Protein AF-0000000072541684 (afdb_homodimer)

Organism: Lottia gigantea (NCBI:txid225164)

Foldseek 3Di:
DCPDDDDDDPCVVQVVLQVQVVCLVVVHQFQEWEDEPPDTGTDRLVLLLVQFVLSVVVSVPDDPDGRYYDYDPPADPVLVVQVRVCSSNVDHDDDPVCLLRNLVVCLNRVRVVSVVVSLVVVLVVDDLLCLLSQCVSCVVSVVPVSNVSSLVVCQVCVPVNLQDCSLLVDDLVSNLVSLVSCCVPRDPLVSSLVSLLSSCVVPVVVCLQSSVVSLVVVVVCNVVNCVSDPPVSVPPPPPPPPVD/DCPDDDDDDPCVVQVVLQVQVVCLVVVHQFQEWEDEPPDTGTDHLVLLLVQFVLSVVVVVPDDPDGRYYDYDPPADPVLVVQVRVCSSNVDHDDDPPCLLRNLVVCLNRVRVVSVVVSLVVVLVVDDLLCLLSQCVSCVVSVVPVSNVSSLVVCQVCVVVNLQDCSLLVDDLVSNLVSLVSCCVPRDPLVSSLVSLLSSCVVPVVVCLQSSQVSLVVVVVCNVVNCVSRPVVSPPPPPPPPDVD

Sequence (488 aa):
MDDSLHYMSVNHADSLIGAINKLRCNRQLCDVIIIVKNYRIPVHRLVLSACSPYFQNILETNWDFGVKELTLRNVNGEAVQMIIDFCYTSAISVNEENVWTILPVAFTFQLEELVNLCCDYITSLIRNETCLQTHTVAVQCQCSDLEQLSANFIQDNFESLIEDSYFYDTTASSVLRYLKLLQQDVLTDDQVILGLQAWVKHSYNDRKYHTAKIIHQFPELKEKLLEFLPKELVEAPFNGDDLKMDDSLHYMSVNHADSLIGAINKLRCNRQLCDVIIIVKNYRIPVHRLVLSACSPYFQNILETNWDFGVKELTLRNVNGEAVQMIIDFCYTSAISVNEENVWTILPVAFTFQLEELVNLCCDYITSLIRNETCLQTHTVAVQCQCSDLEQLSANFIQDNFESLIEDSYFYDTTASSVLRYLKLLQQDVLTDDQVILGLQAWVKHSYNDRKYHTAKIIHQFPELKEKLLEFLPKELVEAPFNGDDLK

Structure (mmCIF, N/CA/C/O backbone):
data_AF-0000000072541684-model_v1
#
loop_
_entity.id
_entity.type
_entity.pdbx_description
1 polymer 'BTB domain-containing protein'
#
loop_
_atom_site.group_PDB
_atom_site.id
_atom_site.type_symbol
_atom_site.label_atom_id
_atom_site.label_alt_id
_atom_site.label_comp_id
_atom_site.label_asym_id
_atom_site.label_entity_id
_atom_site.label_seq_id
_atom_site.pdbx_PDB_ins_code
_atom_site.Cartn_x
_atom_site.Cartn_y
_atom_site.Cartn_z
_atom_site.occupancy
_atom_site.B_iso_or_equiv
_atom_site.auth_seq_id
_atom_site.auth_comp_id
_atom_site.auth_asym_id
_atom_site.auth_atom_id
_atom_site.pdbx_PDB_model_num
ATOM 1 N N . MET A 1 1 ? 19.688 -14.703 -24.844 1 46.31 1 MET A N 1
ATOM 2 C CA . MET A 1 1 ? 18.984 -13.484 -24.453 1 46.31 1 MET A CA 1
ATOM 3 C C . MET A 1 1 ? 18 -13.758 -23.328 1 46.31 1 MET A C 1
ATOM 5 O O . MET A 1 1 ? 17.281 -14.758 -23.344 1 46.31 1 MET A O 1
ATOM 9 N N . ASP A 1 2 ? 18.234 -13.297 -22.141 1 58.12 2 ASP A N 1
ATOM 10 C CA . ASP A 1 2 ? 17.484 -13.539 -20.922 1 58.12 2 ASP A CA 1
ATOM 11 C C . ASP A 1 2 ? 16.016 -13.156 -21.109 1 58.12 2 ASP A C 1
ATOM 13 O O . ASP A 1 2 ? 15.688 -11.977 -21.203 1 58.12 2 ASP A O 1
ATOM 17 N N . ASP A 1 3 ? 15.148 -13.953 -21.844 1 78.56 3 ASP A N 1
ATOM 18 C CA . ASP A 1 3 ? 13.781 -13.75 -22.297 1 78.56 3 ASP A CA 1
ATOM 19 C C . ASP A 1 3 ? 12.805 -13.68 -21.125 1 78.56 3 ASP A C 1
ATOM 21 O O . ASP A 1 3 ? 11.656 -14.094 -21.25 1 78.56 3 ASP A O 1
ATOM 25 N N . SER A 1 4 ? 13.359 -13.055 -20.078 1 90.25 4 SER A N 1
ATOM 26 C CA . SER A 1 4 ? 12.5 -12.945 -18.906 1 90.25 4 SER A CA 1
ATOM 27 C C . SER A 1 4 ? 11.547 -11.766 -19.016 1 90.25 4 SER A C 1
ATOM 29 O O . SER A 1 4 ? 11.93 -10.695 -19.5 1 90.25 4 SER A O 1
ATOM 31 N N . LEU A 1 5 ? 10.297 -12.047 -18.75 1 95 5 LEU A N 1
ATOM 32 C CA . LEU A 1 5 ? 9.305 -10.984 -18.641 1 95 5 LEU A CA 1
ATOM 33 C C . LEU A 1 5 ? 9.383 -10.312 -17.266 1 95 5 LEU A C 1
ATOM 35 O O . LEU A 1 5 ? 9.148 -10.953 -16.25 1 95 5 LEU A O 1
ATOM 39 N N . HIS A 1 6 ? 9.773 -9.055 -17.266 1 96.25 6 HIS A N 1
ATOM 40 C CA . HIS A 1 6 ? 9.758 -8.266 -16.031 1 96.25 6 HIS A CA 1
ATOM 41 C C . HIS A 1 6 ? 8.43 -7.535 -15.867 1 96.25 6 HIS A C 1
ATOM 43 O O . HIS A 1 6 ? 8.195 -6.508 -16.5 1 96.25 6 HIS A O 1
ATOM 49 N N . TYR A 1 7 ? 7.664 -8.008 -15 1 97.06 7 TYR A N 1
ATOM 50 C CA . TYR A 1 7 ? 6.305 -7.508 -14.82 1 97.06 7 TYR A CA 1
ATOM 51 C C . TYR A 1 7 ? 6.219 -6.598 -13.602 1 97.06 7 TYR A C 1
ATOM 53 O O . TYR A 1 7 ? 6.703 -6.949 -12.523 1 97.06 7 TYR A O 1
ATOM 61 N N . MET A 1 8 ? 5.664 -5.434 -13.789 1 97.12 8 MET A N 1
ATOM 62 C CA . MET A 1 8 ? 5.348 -4.488 -12.719 1 97.12 8 MET A CA 1
ATOM 63 C C . MET A 1 8 ? 3.852 -4.195 -12.68 1 97.12 8 MET A C 1
ATOM 65 O O . MET A 1 8 ? 3.289 -3.678 -13.648 1 97.12 8 MET A O 1
ATOM 69 N N . SER A 1 9 ? 3.285 -4.512 -11.625 1 97.31 9 SER A N 1
ATOM 70 C CA . SER A 1 9 ? 1.85 -4.281 -11.508 1 97.31 9 SER A CA 1
ATOM 71 C C . SER A 1 9 ? 1.545 -2.807 -11.258 1 97.31 9 SER A C 1
ATOM 73 O O . SER A 1 9 ? 2.119 -2.193 -10.359 1 97.31 9 SER A O 1
ATOM 75 N N . VAL A 1 10 ? 0.647 -2.303 -12 1 94.38 10 VAL A N 1
ATOM 76 C CA . VAL A 1 10 ? 0.266 -0.902 -11.852 1 94.38 10 VAL A CA 1
ATOM 77 C C . VAL A 1 10 ? -0.87 -0.783 -10.836 1 94.38 10 VAL A C 1
ATOM 79 O O . VAL A 1 10 ? -1.167 0.312 -10.352 1 94.38 10 VAL A O 1
ATOM 82 N N . ASN A 1 11 ? -1.454 -1.908 -10.484 1 95.25 11 ASN A N 1
ATOM 83 C CA . ASN A 1 11 ? -2.645 -1.883 -9.641 1 95.25 11 ASN A CA 1
ATOM 84 C C . ASN A 1 11 ? -2.361 -2.443 -8.25 1 95.25 11 ASN A C 1
ATOM 86 O O . ASN A 1 11 ? -3.129 -2.215 -7.312 1 95.25 11 ASN A O 1
ATOM 90 N N . HIS A 1 12 ? -1.288 -3.115 -8.102 1 97.19 12 HIS A N 1
ATOM 91 C CA . HIS A 1 12 ? -1.059 -3.896 -6.895 1 97.19 12 HIS A CA 1
ATOM 92 C C . HIS A 1 12 ? -1.03 -3.004 -5.66 1 97.19 12 HIS A C 1
ATOM 94 O O . HIS A 1 12 ? -1.656 -3.32 -4.645 1 97.19 12 HIS A O 1
ATOM 100 N N . ALA A 1 13 ? -0.32 -1.898 -5.723 1 97.12 13 ALA A N 1
ATOM 101 C CA . ALA A 1 13 ? -0.181 -1.019 -4.562 1 97.12 13 ALA A CA 1
ATOM 102 C C . ALA A 1 13 ? -1.54 -0.5 -4.102 1 97.12 13 ALA A C 1
ATOM 104 O O . ALA A 1 13 ? -1.85 -0.53 -2.908 1 97.12 13 ALA A O 1
ATOM 105 N N . ASP A 1 14 ? -2.318 -0.071 -5.039 1 97.44 14 ASP A N 1
ATOM 106 C CA . ASP A 1 14 ? -3.648 0.433 -4.719 1 97.44 14 ASP A CA 1
ATOM 107 C C . ASP A 1 14 ? -4.535 -0.676 -4.16 1 97.44 14 ASP A C 1
ATOM 109 O O . ASP A 1 14 ? -5.297 -0.453 -3.215 1 97.44 14 ASP A O 1
ATOM 113 N N . SER A 1 15 ? -4.434 -1.861 -4.773 1 97.69 15 SER A N 1
ATOM 114 C CA . SER A 1 15 ? -5.211 -2.994 -4.281 1 97.69 15 SER A CA 1
ATOM 115 C C . SER A 1 15 ? -4.809 -3.367 -2.859 1 97.69 15 SER A C 1
ATOM 117 O O . SER A 1 15 ? -5.664 -3.697 -2.033 1 97.69 15 SER A O 1
ATOM 119 N N . LEU A 1 16 ? -3.539 -3.289 -2.623 1 98.12 16 LEU A N 1
ATOM 120 C CA . LEU A 1 16 ? -3.031 -3.643 -1.302 1 98.12 16 LEU A CA 1
ATOM 121 C C . LEU A 1 16 ? -3.555 -2.678 -0.243 1 98.12 16 LEU A C 1
ATOM 123 O O . LEU A 1 16 ? -4.055 -3.107 0.8 1 98.12 16 LEU A O 1
ATOM 127 N N . ILE A 1 17 ? -3.443 -1.41 -0.464 1 98.06 17 ILE A N 1
ATOM 128 C CA . ILE A 1 17 ? -3.9 -0.426 0.511 1 98.06 17 ILE A CA 1
ATOM 129 C C . ILE A 1 17 ? -5.406 -0.576 0.726 1 98.06 17 ILE A C 1
ATOM 131 O O . ILE A 1 17 ? -5.898 -0.407 1.844 1 98.06 17 ILE A O 1
ATOM 135 N N . GLY A 1 18 ? -6.102 -0.809 -0.383 1 98.38 18 GLY A N 1
ATOM 136 C CA . GLY A 1 18 ? -7.527 -1.066 -0.258 1 98.38 18 GLY A CA 1
ATOM 137 C C . GLY A 1 18 ? -7.844 -2.244 0.644 1 98.38 18 GLY A C 1
ATOM 138 O O . GLY A 1 18 ? -8.742 -2.166 1.485 1 98.38 18 GLY A O 1
ATOM 139 N N . ALA A 1 19 ? -7.141 -3.287 0.463 1 98.38 19 ALA A N 1
ATOM 140 C CA . ALA A 1 19 ? -7.336 -4.48 1.281 1 98.38 19 ALA A CA 1
ATOM 141 C C . ALA A 1 19 ? -6.969 -4.211 2.738 1 98.38 19 ALA A C 1
ATOM 143 O O . ALA A 1 19 ? -7.652 -4.672 3.652 1 98.38 19 ALA A O 1
ATOM 144 N N . ILE A 1 20 ? -5.906 -3.502 2.949 1 98.56 20 ILE A N 1
ATOM 145 C CA . ILE A 1 20 ? -5.484 -3.15 4.301 1 98.56 20 ILE A CA 1
ATOM 146 C C . ILE A 1 20 ? -6.562 -2.307 4.973 1 98.56 20 ILE A C 1
ATOM 148 O O . ILE A 1 20 ? -6.883 -2.518 6.145 1 98.56 20 ILE A O 1
ATOM 152 N N . ASN A 1 21 ? -7.082 -1.369 4.238 1 98.69 21 ASN A N 1
ATOM 153 C CA . ASN A 1 21 ? -8.148 -0.536 4.793 1 98.69 21 ASN A CA 1
ATOM 154 C C . ASN A 1 21 ? -9.375 -1.363 5.152 1 98.69 21 ASN A C 1
ATOM 156 O O . ASN A 1 21 ? -10.047 -1.08 6.145 1 98.69 21 ASN A O 1
ATOM 160 N N . LYS A 1 22 ? -9.688 -2.338 4.316 1 98.38 22 LYS A N 1
ATOM 161 C CA . LYS A 1 22 ? -10.797 -3.232 4.633 1 98.38 22 LYS A CA 1
ATOM 162 C C . LYS A 1 22 ? -10.555 -3.969 5.949 1 98.38 22 LYS A C 1
ATOM 164 O O . LYS A 1 22 ? -11.461 -4.094 6.773 1 98.38 22 LYS A O 1
ATOM 169 N N . LEU A 1 23 ? -9.367 -4.422 6.098 1 97.19 23 LEU A N 1
ATOM 170 C CA . LEU A 1 23 ? -9.016 -5.082 7.352 1 97.19 23 LEU A CA 1
ATOM 171 C C . LEU A 1 23 ? -9.172 -4.125 8.531 1 97.19 23 LEU A C 1
ATOM 173 O O . LEU A 1 23 ? -9.688 -4.512 9.586 1 97.19 23 LEU A O 1
ATOM 177 N N . ARG A 1 24 ? -8.766 -2.889 8.344 1 97.62 24 ARG A N 1
ATOM 178 C CA . ARG A 1 24 ? -8.898 -1.896 9.406 1 97.62 24 ARG A CA 1
ATOM 179 C C . ARG A 1 24 ? -10.367 -1.67 9.758 1 97.62 24 ARG A C 1
ATOM 181 O O . ARG A 1 24 ? -10.734 -1.651 10.938 1 97.62 24 ARG A O 1
ATOM 188 N N . CYS A 1 25 ? -11.156 -1.491 8.742 1 97.62 25 CYS A N 1
ATOM 189 C CA . CYS A 1 25 ? -12.578 -1.242 8.945 1 97.62 25 CYS A CA 1
ATOM 190 C C . CYS A 1 25 ? -13.234 -2.393 9.703 1 97.62 25 CYS A C 1
ATOM 192 O O . CYS A 1 25 ? -14.172 -2.182 10.469 1 97.62 25 CYS A O 1
ATOM 194 N N . ASN A 1 26 ? -12.703 -3.578 9.531 1 95.56 26 ASN A N 1
ATOM 195 C CA . ASN A 1 26 ? -13.219 -4.758 10.219 1 95.56 26 ASN A CA 1
ATOM 196 C C . ASN A 1 26 ? -12.492 -5.004 11.539 1 95.56 26 ASN A C 1
ATOM 198 O O . ASN A 1 26 ? -12.695 -6.035 12.18 1 95.56 26 ASN A O 1
ATOM 202 N N . ARG A 1 27 ? -11.617 -4.078 11.898 1 94.25 27 ARG A N 1
ATOM 203 C CA . ARG A 1 27 ? -10.836 -4.133 13.133 1 94.25 27 ARG A CA 1
ATOM 204 C C . ARG A 1 27 ? -9.992 -5.402 13.195 1 94.25 27 ARG A C 1
ATOM 206 O O . ARG A 1 27 ? -9.805 -5.98 14.266 1 94.25 27 ARG A O 1
ATOM 213 N N . GLN A 1 28 ? -9.586 -5.844 12.047 1 92.94 28 GLN A N 1
ATOM 214 C CA . GLN A 1 28 ? -8.742 -7.031 11.977 1 92.94 28 GLN A CA 1
ATOM 215 C C . GLN A 1 28 ? -7.258 -6.656 11.984 1 92.94 28 GLN A C 1
ATOM 217 O O . GLN A 1 28 ? -6.844 -5.727 11.289 1 92.94 28 GLN A O 1
ATOM 222 N N . LEU A 1 29 ? -6.52 -7.227 12.867 1 90.75 29 LEU A N 1
ATOM 223 C CA . LEU A 1 29 ? -5.066 -7.148 13 1 90.75 29 LEU A CA 1
ATOM 224 C C . LEU A 1 29 ? -4.641 -5.762 13.469 1 90.75 29 LEU A C 1
ATOM 226 O O . LEU A 1 29 ? -3.463 -5.406 13.375 1 90.75 29 LEU A O 1
ATOM 230 N N . CYS A 1 30 ? -5.559 -4.934 13.836 1 93.81 30 CYS A N 1
ATOM 231 C CA . CYS A 1 30 ? -5.172 -3.664 14.438 1 93.81 30 CYS A CA 1
ATOM 232 C C . CYS A 1 30 ? -4.445 -3.891 15.758 1 93.81 30 CYS A C 1
ATOM 234 O O . CYS A 1 30 ? -4.961 -4.566 16.656 1 93.81 30 CYS A O 1
ATOM 236 N N . ASP A 1 31 ? -3.316 -3.281 15.867 1 90.5 31 ASP A N 1
ATOM 237 C CA . ASP A 1 31 ? -2.51 -3.584 17.047 1 90.5 31 ASP A CA 1
ATOM 238 C C . ASP A 1 31 ? -2.184 -2.314 17.828 1 90.5 31 ASP A C 1
ATOM 240 O O . ASP A 1 31 ? -1.519 -2.371 18.875 1 90.5 31 ASP A O 1
ATOM 244 N N . VAL A 1 32 ? -2.693 -1.193 17.453 1 93.44 32 VAL A N 1
ATOM 245 C CA . VAL A 1 32 ? -2.529 0.072 18.156 1 93.44 32 VAL A CA 1
ATOM 246 C C . VAL A 1 32 ? -3.846 0.846 18.156 1 93.44 32 VAL A C 1
ATOM 248 O O . VAL A 1 32 ? -4.59 0.802 17.172 1 93.44 32 VAL A O 1
ATOM 251 N N . ILE A 1 33 ? -4.133 1.484 19.172 1 95.88 33 ILE A N 1
ATOM 252 C CA . ILE A 1 33 ? -5.238 2.432 19.234 1 95.88 33 ILE A CA 1
ATOM 253 C C . ILE A 1 33 ? -4.707 3.832 19.531 1 95.88 33 ILE A C 1
ATOM 255 O O . ILE A 1 33 ? -4.062 4.051 20.562 1 95.88 33 ILE A O 1
ATOM 259 N N . ILE A 1 34 ? -4.957 4.738 18.641 1 96.5 34 ILE A N 1
ATOM 260 C CA . ILE A 1 34 ? -4.578 6.137 18.844 1 96.5 34 ILE A CA 1
ATOM 261 C C . ILE A 1 34 ? -5.668 6.859 19.641 1 96.5 34 ILE A C 1
ATOM 263 O O . ILE A 1 34 ? -6.832 6.863 19.234 1 96.5 34 ILE A O 1
ATOM 267 N N . ILE A 1 35 ? -5.285 7.383 20.719 1 97.06 35 ILE A N 1
ATOM 268 C CA . ILE A 1 35 ? -6.215 8.133 21.562 1 97.06 35 ILE A CA 1
ATOM 269 C C . ILE A 1 35 ? -5.91 9.625 21.453 1 97.06 35 ILE A C 1
ATOM 271 O O . ILE A 1 35 ? -4.789 10.055 21.734 1 97.06 35 ILE A O 1
ATOM 275 N N . VAL A 1 36 ? -6.852 10.367 21.031 1 96.75 36 VAL A N 1
ATOM 276 C CA . VAL A 1 36 ? -6.719 11.812 20.953 1 96.75 36 VAL A CA 1
ATOM 277 C C . VAL A 1 36 ? -8.047 12.477 21.312 1 96.75 36 VAL A C 1
ATOM 279 O O . VAL A 1 36 ? -9.031 12.352 20.578 1 96.75 36 VAL A O 1
ATOM 282 N N . LYS A 1 37 ? -8.039 13.164 22.438 1 92.94 37 LYS A N 1
ATOM 283 C CA . LYS A 1 37 ? -9.258 13.758 22.969 1 92.94 37 LYS A CA 1
ATOM 284 C C . LYS A 1 37 ? -10.391 12.734 23.031 1 92.94 37 LYS A C 1
ATOM 286 O O . LYS A 1 37 ? -10.25 11.688 23.672 1 92.94 37 LYS A O 1
ATOM 291 N N . ASN A 1 38 ? -11.469 12.938 22.125 1 91.06 38 ASN A N 1
ATOM 292 C CA . ASN A 1 38 ? -12.625 12.047 22.172 1 91.06 38 ASN A CA 1
ATOM 293 C C . ASN A 1 38 ? -12.586 11 21.078 1 91.06 38 ASN A C 1
ATOM 295 O O . ASN A 1 38 ? -13.57 10.297 20.844 1 91.06 38 ASN A O 1
ATOM 299 N N . TYR A 1 39 ? -11.375 10.875 20.531 1 95.25 39 TYR A N 1
ATOM 300 C CA . TYR A 1 39 ? -11.258 9.922 19.438 1 95.25 39 TYR A CA 1
ATOM 301 C C . TYR A 1 39 ? -10.445 8.703 19.859 1 95.25 39 TYR A C 1
ATOM 303 O O . TYR A 1 39 ? -9.453 8.828 20.578 1 95.25 39 TYR A O 1
ATOM 311 N N . ARG A 1 40 ? -10.945 7.547 19.547 1 96.5 40 ARG A N 1
ATOM 312 C CA . ARG A 1 40 ? -10.242 6.27 19.641 1 96.5 40 ARG A CA 1
ATOM 313 C C . ARG A 1 40 ? -10.148 5.598 18.266 1 96.5 40 ARG A C 1
ATOM 315 O O . ARG A 1 40 ? -11.148 5.105 17.75 1 96.5 40 ARG A O 1
ATOM 322 N N . ILE A 1 41 ? -8.938 5.539 17.719 1 97.62 41 ILE A N 1
ATOM 323 C CA . ILE A 1 41 ? -8.781 5.148 16.328 1 97.62 41 ILE A CA 1
ATOM 324 C C . ILE A 1 41 ? -7.918 3.893 16.234 1 97.62 41 ILE A C 1
ATOM 326 O O . ILE A 1 41 ? -6.699 3.957 16.422 1 97.62 41 ILE A O 1
ATOM 330 N N . PRO A 1 42 ? -8.516 2.799 15.945 1 97 42 PRO A N 1
ATOM 331 C CA . PRO A 1 42 ? -7.707 1.593 15.727 1 97 42 PRO A CA 1
ATOM 332 C C . PRO A 1 42 ? -6.887 1.655 14.438 1 97 42 PRO A C 1
ATOM 334 O O . PRO A 1 42 ? -7.398 2.062 13.398 1 97 42 PRO A O 1
ATOM 337 N N . VAL A 1 43 ? -5.617 1.292 14.547 1 97.06 43 VAL A N 1
ATOM 338 C CA . VAL A 1 43 ? -4.742 1.362 13.383 1 97.06 43 VAL A CA 1
ATOM 339 C C . VAL A 1 43 ? -3.777 0.179 13.391 1 97.06 43 VAL A C 1
ATOM 341 O O . VAL A 1 43 ? -3.68 -0.545 14.383 1 97.06 43 VAL A O 1
ATOM 344 N N . HIS A 1 44 ? -3.225 -0.098 12.305 1 96.12 44 HIS A N 1
ATOM 345 C CA . HIS A 1 44 ? -2.098 -1.019 12.219 1 96.12 44 HIS A CA 1
ATOM 346 C C . HIS A 1 44 ? -0.775 -0.295 12.453 1 96.12 44 HIS A C 1
ATOM 348 O O . HIS A 1 44 ? -0.468 0.684 11.773 1 96.12 44 HIS A O 1
ATOM 354 N N . ARG A 1 45 ? -0.04 -0.779 13.367 1 95.38 45 ARG A N 1
ATOM 355 C CA . ARG A 1 45 ? 1.272 -0.225 13.688 1 95.38 45 ARG A CA 1
ATOM 356 C C . ARG A 1 45 ? 2.137 -0.106 12.438 1 95.38 45 ARG A C 1
ATOM 358 O O . ARG A 1 45 ? 2.799 0.912 12.227 1 95.38 45 ARG A O 1
ATOM 365 N N . LEU A 1 46 ? 2.123 -1.093 11.602 1 96.12 46 LEU A N 1
ATOM 366 C CA . LEU A 1 46 ? 2.922 -1.157 10.383 1 96.12 46 LEU A CA 1
ATOM 367 C C . LEU A 1 46 ? 2.588 0.004 9.453 1 96.12 46 LEU A C 1
ATOM 369 O O . LEU A 1 46 ? 3.488 0.659 8.922 1 96.12 46 LEU A O 1
ATOM 373 N N . VAL A 1 47 ? 1.318 0.334 9.25 1 98.19 47 VAL A N 1
ATOM 374 C CA . VAL A 1 47 ? 0.869 1.351 8.305 1 98.19 47 VAL A CA 1
ATOM 375 C C . VAL A 1 47 ? 1.311 2.732 8.781 1 98.19 47 VAL A C 1
ATOM 377 O O . VAL A 1 47 ? 1.883 3.508 8.008 1 98.19 47 VAL A O 1
ATOM 380 N N . LEU A 1 48 ? 1.121 3.027 10.039 1 97.31 48 LEU A N 1
ATOM 381 C CA . LEU A 1 48 ? 1.506 4.336 10.547 1 97.31 48 LEU A CA 1
ATOM 382 C C . LEU A 1 48 ? 3.021 4.504 10.523 1 97.31 48 LEU A C 1
ATOM 384 O O . LEU A 1 48 ? 3.525 5.578 10.18 1 97.31 48 LEU A O 1
ATOM 388 N N . SER A 1 49 ? 3.719 3.414 10.922 1 96.75 49 SER A N 1
ATOM 389 C CA . SER A 1 49 ? 5.176 3.461 10.914 1 96.75 49 SER A CA 1
ATOM 390 C C . SER A 1 49 ? 5.715 3.658 9.5 1 96.75 49 SER A C 1
ATOM 392 O O . SER A 1 49 ? 6.75 4.301 9.312 1 96.75 49 SER A O 1
ATOM 394 N N . ALA A 1 50 ? 5.039 3.117 8.562 1 98.06 50 ALA A N 1
ATOM 395 C CA . ALA A 1 50 ? 5.469 3.227 7.172 1 98.06 50 ALA A CA 1
ATOM 396 C C . ALA A 1 50 ? 5.156 4.609 6.605 1 98.06 50 ALA A C 1
ATOM 398 O O . ALA A 1 50 ? 5.93 5.152 5.812 1 98.06 50 ALA A O 1
ATOM 399 N N . CYS A 1 51 ? 4.074 5.195 6.98 1 97.81 51 CYS A N 1
ATOM 400 C CA . CYS A 1 51 ? 3.586 6.434 6.395 1 97.81 51 CYS A CA 1
ATOM 401 C C . CYS A 1 51 ? 4.254 7.645 7.039 1 97.81 51 CYS A C 1
ATOM 403 O O . CYS A 1 51 ? 4.402 8.688 6.402 1 97.81 51 CYS A O 1
ATOM 405 N N . SER A 1 52 ? 4.621 7.508 8.281 1 97.75 52 SER A N 1
ATOM 406 C CA . SER A 1 52 ? 5 8.672 9.078 1 97.75 52 SER A CA 1
ATOM 407 C C . SER A 1 52 ? 6.266 8.398 9.883 1 97.75 52 SER A C 1
ATOM 409 O O . SER A 1 52 ? 6.262 7.566 10.789 1 97.75 52 SER A O 1
ATOM 411 N N . PRO A 1 53 ? 7.328 9.125 9.648 1 96.5 53 PRO A N 1
ATOM 412 C CA . PRO A 1 53 ? 8.531 8.992 10.469 1 96.5 53 PRO A CA 1
ATOM 413 C C . PRO A 1 53 ? 8.258 9.258 11.953 1 96.5 53 PRO A C 1
ATOM 415 O O . PRO A 1 53 ? 8.883 8.633 12.812 1 96.5 53 PRO A O 1
ATOM 418 N N . TYR A 1 54 ? 7.379 10.172 12.227 1 95.75 54 TYR A N 1
ATOM 419 C CA . TYR A 1 54 ? 6.969 10.445 13.602 1 95.75 54 TYR A CA 1
ATOM 420 C C . TYR A 1 54 ? 6.48 9.172 14.281 1 95.75 54 TYR A C 1
ATOM 422 O O . TYR A 1 54 ? 6.953 8.82 15.367 1 95.75 54 TYR A O 1
ATOM 430 N N . PHE A 1 55 ? 5.586 8.492 13.656 1 95.69 55 PHE A N 1
ATOM 431 C CA . PHE A 1 55 ? 5.027 7.273 14.234 1 95.69 55 PHE A CA 1
ATOM 432 C C . PHE A 1 55 ? 6.047 6.145 14.203 1 95.69 55 PHE A C 1
ATOM 434 O O . PHE A 1 55 ? 6.066 5.297 15.102 1 95.69 55 PHE A O 1
ATOM 441 N N . GLN A 1 56 ? 6.828 6.078 13.125 1 94.69 56 GLN A N 1
ATOM 442 C CA . GLN A 1 56 ? 7.875 5.062 13.094 1 94.69 56 GLN A CA 1
ATOM 443 C C . GLN A 1 56 ? 8.75 5.133 14.336 1 94.69 56 GLN A C 1
ATOM 445 O O . GLN A 1 56 ? 9.102 4.105 14.914 1 94.69 56 GLN A O 1
ATOM 450 N N . ASN A 1 57 ? 9.094 6.301 14.758 1 92.25 57 ASN A N 1
ATOM 451 C CA . ASN A 1 57 ? 9.945 6.516 15.922 1 92.25 57 ASN A CA 1
ATOM 452 C C . ASN A 1 57 ? 9.219 6.172 17.219 1 92.25 57 ASN A C 1
ATOM 454 O O . ASN A 1 57 ? 9.773 5.48 18.078 1 92.25 57 ASN A O 1
ATOM 458 N N . ILE A 1 58 ? 8.016 6.559 17.297 1 89.81 58 ILE A N 1
ATOM 459 C CA . ILE A 1 58 ? 7.281 6.414 18.547 1 89.81 58 ILE A CA 1
ATOM 460 C C . ILE A 1 58 ? 6.848 4.961 18.734 1 89.81 58 ILE A C 1
ATOM 462 O O . ILE A 1 58 ? 6.793 4.461 19.859 1 89.81 58 ILE A O 1
ATOM 466 N N . LEU A 1 59 ? 6.605 4.258 17.641 1 87.69 59 LEU A N 1
ATOM 467 C CA . LEU A 1 59 ? 6.074 2.902 17.719 1 87.69 59 LEU A CA 1
ATOM 468 C C . LEU A 1 59 ? 7.195 1.874 17.609 1 87.69 59 LEU A C 1
ATOM 470 O O . LEU A 1 59 ? 6.938 0.669 17.562 1 87.69 59 LEU A O 1
ATOM 474 N N . GLU A 1 60 ? 8.406 2.369 17.359 1 78.69 60 GLU A N 1
ATOM 475 C CA . GLU A 1 60 ? 9.547 1.46 17.25 1 78.69 60 GLU A CA 1
ATOM 476 C C . GLU A 1 60 ? 9.75 0.678 18.547 1 78.69 60 GLU A C 1
ATOM 478 O O . GLU A 1 60 ? 10.188 -0.474 18.516 1 78.69 60 GLU A O 1
ATOM 483 N N . THR A 1 61 ? 9.641 1.333 19.703 1 64.38 61 THR A N 1
ATOM 484 C CA . THR A 1 61 ? 9.969 0.685 20.969 1 64.38 61 THR A CA 1
ATOM 485 C C . THR A 1 61 ? 9.055 -0.514 21.219 1 64.38 61 THR A C 1
ATOM 487 O O . THR A 1 61 ? 7.887 -0.502 20.828 1 64.38 61 THR A O 1
ATOM 490 N N . ASN A 1 62 ? 9.828 -1.703 21.203 1 57.03 62 ASN A N 1
ATOM 491 C CA . ASN A 1 62 ? 9.352 -3.072 21.359 1 57.03 62 ASN A CA 1
ATOM 492 C C . ASN A 1 62 ? 8.219 -3.158 22.391 1 57.03 62 ASN A C 1
ATOM 494 O O . ASN A 1 62 ? 8.328 -2.629 23.484 1 57.03 62 ASN A O 1
ATOM 498 N N . TRP A 1 63 ? 7.035 -3.109 21.781 1 57.06 63 TRP A N 1
ATOM 499 C CA . TRP A 1 63 ? 5.949 -3.229 22.75 1 57.06 63 TRP A CA 1
ATOM 500 C C . TRP A 1 63 ? 5.625 -4.691 23.031 1 57.06 63 TRP A C 1
ATOM 502 O O . TRP A 1 63 ? 5.621 -5.52 22.109 1 57.06 63 TRP A O 1
ATOM 512 N N . ASP A 1 64 ? 6.082 -5.141 24.078 1 57.34 64 ASP A N 1
ATOM 513 C CA . ASP A 1 64 ? 5.926 -6.516 24.547 1 57.34 64 ASP A CA 1
ATOM 514 C C . ASP A 1 64 ? 4.609 -7.117 24.047 1 57.34 64 ASP A C 1
ATOM 516 O O . ASP A 1 64 ? 4.594 -8.219 23.5 1 57.34 64 ASP A O 1
ATOM 520 N N . PHE A 1 65 ? 3.451 -7.016 24.688 1 58.22 65 PHE A N 1
ATOM 521 C CA . PHE A 1 65 ? 2.225 -7.785 24.516 1 58.22 65 PHE A CA 1
ATOM 522 C C . PHE A 1 65 ? 1.02 -6.863 24.391 1 58.22 65 PHE A C 1
ATOM 524 O O . PHE A 1 65 ? 0.945 -5.836 25.062 1 58.22 65 PHE A O 1
ATOM 531 N N . GLY A 1 66 ? 0.198 -7.137 23.375 1 62.47 66 GLY A N 1
ATOM 532 C CA . GLY A 1 66 ? -1.178 -6.668 23.328 1 62.47 66 GLY A CA 1
ATOM 533 C C . GLY A 1 66 ? -1.341 -5.367 22.578 1 62.47 66 GLY A C 1
ATOM 534 O O . GLY A 1 66 ? -0.38 -4.855 22 1 62.47 66 GLY A O 1
ATOM 535 N N . VAL A 1 67 ? -2.535 -5.027 22.312 1 66.81 67 VAL A N 1
ATOM 536 C CA . VAL A 1 67 ? -2.92 -3.766 21.703 1 66.81 67 VAL A CA 1
ATOM 537 C C . VAL A 1 67 ? -2.416 -2.6 22.547 1 66.81 67 VAL A C 1
ATOM 539 O O . VAL A 1 67 ? -2.617 -2.572 23.766 1 66.81 67 VAL A O 1
ATOM 542 N N . LYS A 1 68 ? -1.751 -1.741 21.859 1 81.69 68 LYS A N 1
ATOM 543 C CA . LYS A 1 68 ? -1.172 -0.587 22.531 1 81.69 68 LYS A CA 1
ATOM 544 C C . LYS A 1 68 ? -2.012 0.666 22.312 1 81.69 68 LYS A C 1
ATOM 546 O O . LYS A 1 68 ? -2.518 0.885 21.203 1 81.69 68 LYS A O 1
ATOM 551 N N . GLU A 1 69 ? -2.178 1.308 23.422 1 90.56 69 GLU A N 1
ATOM 552 C CA . GLU A 1 69 ? -2.82 2.613 23.312 1 90.56 69 GLU A CA 1
ATOM 553 C C . GLU A 1 69 ? -1.786 3.736 23.281 1 90.56 69 GLU A C 1
ATOM 555 O O . GLU A 1 69 ? -0.907 3.797 24.141 1 90.56 69 GLU A O 1
ATOM 560 N N . LEU A 1 70 ? -1.789 4.484 22.281 1 92.69 70 LEU A N 1
ATOM 561 C CA . LEU A 1 70 ? -0.917 5.645 22.141 1 92.69 70 LEU A CA 1
ATOM 562 C C . LEU A 1 70 ? -1.712 6.941 22.25 1 92.69 70 LEU A C 1
ATOM 564 O O . LEU A 1 70 ? -2.562 7.23 21.406 1 92.69 70 LEU A O 1
ATOM 568 N N . THR A 1 71 ? -1.435 7.719 23.266 1 95.06 71 THR A N 1
ATOM 569 C CA . THR A 1 71 ? -2.15 8.969 23.484 1 95.06 71 THR A CA 1
ATOM 570 C C . THR A 1 71 ? -1.393 10.148 22.875 1 95.06 71 THR A C 1
ATOM 572 O O . THR A 1 71 ? -0.21 10.344 23.172 1 95.06 71 THR A O 1
ATOM 575 N N . LEU A 1 72 ? -2.074 10.812 22.031 1 95.19 72 LEU A N 1
ATOM 576 C CA . LEU A 1 72 ? -1.534 12.055 21.469 1 95.19 72 LEU A CA 1
ATOM 577 C C . LEU A 1 72 ? -2.098 13.266 22.203 1 95.19 72 LEU A C 1
ATOM 579 O O . LEU A 1 72 ? -3.301 13.336 22.453 1 95.19 72 LEU A O 1
ATOM 583 N N . ARG A 1 73 ? -1.165 14.156 22.453 1 94.38 73 ARG A N 1
ATOM 584 C CA . ARG A 1 73 ? -1.557 15.375 23.156 1 94.38 73 ARG A CA 1
ATOM 585 C C . ARG A 1 73 ? -1.278 16.609 22.297 1 94.38 73 ARG A C 1
ATOM 587 O O . ARG A 1 73 ? -0.393 16.594 21.438 1 94.38 73 ARG A O 1
ATOM 594 N N . ASN A 1 74 ? -2.092 17.656 22.406 1 93.06 74 ASN A N 1
ATOM 595 C CA . ASN A 1 74 ? -1.867 18.969 21.812 1 93.06 74 ASN A CA 1
ATOM 596 C C . ASN A 1 74 ? -2.039 18.938 20.297 1 93.06 74 ASN A C 1
ATOM 598 O O . ASN A 1 74 ? -1.289 19.578 19.562 1 93.06 74 ASN A O 1
ATOM 602 N N . VAL A 1 75 ? -2.832 17.969 19.859 1 95.5 75 VAL A N 1
ATOM 603 C CA . VAL A 1 75 ? -3.166 17.906 18.438 1 95.5 75 VAL A CA 1
ATOM 604 C C . VAL A 1 75 ? -4.68 17.828 18.266 1 95.5 75 VAL A C 1
ATOM 606 O O . VAL A 1 75 ? -5.391 17.359 19.156 1 95.5 75 VAL A O 1
ATOM 609 N N . ASN A 1 76 ? -5.141 18.375 17.172 1 96.56 76 ASN A N 1
ATOM 610 C CA . ASN A 1 76 ? -6.562 18.359 16.859 1 96.56 76 ASN A CA 1
ATOM 611 C C . ASN A 1 76 ? -7.039 16.953 16.5 1 96.56 76 ASN A C 1
ATOM 613 O O . ASN A 1 76 ? -6.492 16.312 15.602 1 96.56 76 ASN A O 1
ATOM 617 N N . GLY A 1 77 ? -8.078 16.484 17.156 1 97.19 77 GLY A N 1
ATOM 618 C CA . GLY A 1 77 ? -8.555 15.117 16.984 1 97.19 77 GLY A CA 1
ATOM 619 C C . GLY A 1 77 ? -9.125 14.844 15.609 1 97.19 77 GLY A C 1
ATOM 620 O O . GLY A 1 77 ? -8.844 13.805 15.008 1 97.19 77 GLY A O 1
ATOM 621 N N . GLU A 1 78 ? -9.93 15.781 15.18 1 97.5 78 GLU A N 1
ATOM 622 C CA . GLU A 1 78 ? -10.547 15.617 13.867 1 97.5 78 GLU A CA 1
ATOM 623 C C . GLU A 1 78 ? -9.492 15.555 12.766 1 97.5 78 GLU A C 1
ATOM 625 O O . GLU A 1 78 ? -9.586 14.734 11.844 1 97.5 78 GLU A O 1
ATOM 630 N N . ALA A 1 79 ? -8.508 16.422 12.82 1 98.31 79 ALA A N 1
ATOM 631 C CA . ALA A 1 79 ? -7.422 16.422 11.844 1 98.31 79 ALA A CA 1
ATOM 632 C C . ALA A 1 79 ? -6.637 15.117 11.883 1 98.31 79 ALA A C 1
ATOM 634 O O . ALA A 1 79 ? -6.246 14.586 10.836 1 98.31 79 ALA A O 1
ATOM 635 N N . VAL A 1 80 ? -6.453 14.586 13.086 1 98.56 80 VAL A N 1
ATOM 636 C CA . VAL A 1 80 ? -5.754 13.312 13.234 1 98.56 80 VAL A CA 1
ATOM 637 C C . VAL A 1 80 ? -6.539 12.211 12.531 1 98.56 80 VAL A C 1
ATOM 639 O O . VAL A 1 80 ? -5.965 11.422 11.773 1 98.56 80 VAL A O 1
ATOM 642 N N . GLN A 1 81 ? -7.793 12.211 12.758 1 98.12 81 GLN A N 1
ATOM 643 C CA . GLN A 1 81 ? -8.656 11.227 12.117 1 98.12 81 GLN A CA 1
ATOM 644 C C . GLN A 1 81 ? -8.562 11.328 10.594 1 98.12 81 GLN A C 1
ATOM 646 O O . GLN A 1 81 ? -8.422 10.312 9.906 1 98.12 81 GLN A O 1
ATOM 651 N N . MET A 1 82 ? -8.602 12.539 10.07 1 98.44 82 MET A N 1
ATOM 652 C CA . MET A 1 82 ? -8.547 12.75 8.633 1 98.44 82 MET A CA 1
ATOM 653 C C . MET A 1 82 ? -7.215 12.289 8.055 1 98.44 82 MET A C 1
ATOM 655 O O . MET A 1 82 ? -7.172 11.688 6.98 1 98.44 82 MET A O 1
ATOM 659 N N . ILE A 1 83 ? -6.195 12.547 8.773 1 98.81 83 ILE A N 1
ATOM 660 C CA . ILE A 1 83 ? -4.859 12.195 8.297 1 98.81 83 ILE A CA 1
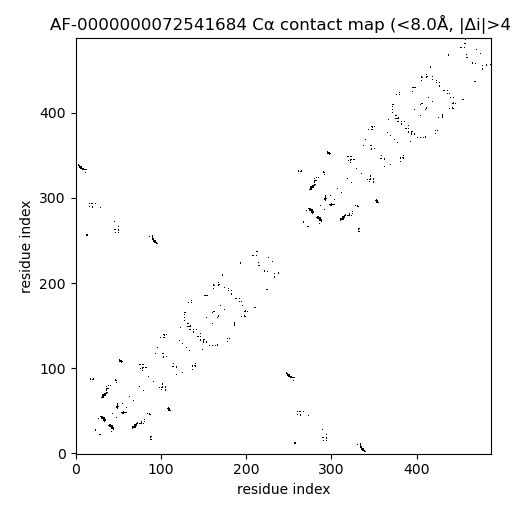ATOM 661 C C . ILE A 1 83 ? -4.672 10.68 8.352 1 98.81 83 ILE A C 1
ATOM 663 O O . ILE A 1 83 ? -4.102 10.086 7.438 1 98.81 83 ILE A O 1
ATOM 667 N N . ILE A 1 84 ? -5.141 10.047 9.391 1 98.62 84 ILE A N 1
ATOM 668 C CA . ILE A 1 84 ? -5.074 8.586 9.477 1 98.62 84 ILE A CA 1
ATOM 669 C C . ILE A 1 84 ? -5.879 7.965 8.344 1 98.62 84 ILE A C 1
ATOM 671 O O . ILE A 1 84 ? -5.43 7 7.715 1 98.62 84 ILE A O 1
ATOM 675 N N . ASP A 1 85 ? -7.047 8.547 8.078 1 98.62 85 ASP A N 1
ATOM 676 C CA . ASP A 1 85 ? -7.832 8.07 6.949 1 98.62 85 ASP A CA 1
ATOM 677 C C . ASP A 1 85 ? -7.051 8.203 5.645 1 98.62 85 ASP A C 1
ATOM 679 O O . ASP A 1 85 ? -7.105 7.312 4.789 1 98.62 85 ASP A O 1
ATOM 683 N N . PHE A 1 86 ? -6.363 9.234 5.523 1 98.75 86 PHE A N 1
ATOM 684 C CA . PHE A 1 86 ? -5.527 9.43 4.344 1 98.75 86 PHE A CA 1
ATOM 685 C C . PHE A 1 86 ? -4.496 8.312 4.223 1 98.75 86 PHE A C 1
ATOM 687 O O . PHE A 1 86 ? -4.266 7.793 3.129 1 98.75 86 PHE A O 1
ATOM 694 N N . CYS A 1 87 ? -3.895 7.938 5.289 1 98.69 87 CYS A N 1
ATOM 695 C CA . CYS A 1 87 ? -2.879 6.887 5.285 1 98.69 87 CYS A CA 1
ATOM 696 C C . CYS A 1 87 ? -3.443 5.586 4.734 1 98.69 87 CYS A C 1
ATOM 698 O O . CYS A 1 87 ? -2.721 4.801 4.113 1 98.69 87 CYS A O 1
ATOM 700 N N . TYR A 1 88 ? -4.75 5.398 4.852 1 98.69 88 TYR A N 1
ATOM 701 C CA . TYR A 1 88 ? -5.363 4.129 4.473 1 98.69 88 TYR A CA 1
ATOM 702 C C . TYR A 1 88 ? -6.082 4.25 3.137 1 98.69 88 TYR A C 1
ATOM 704 O O . TYR A 1 88 ? -6.434 3.238 2.521 1 98.69 88 TYR A O 1
ATOM 712 N N . THR A 1 89 ? -6.332 5.512 2.648 1 98.44 89 THR A N 1
ATOM 713 C CA . THR A 1 89 ? -7.207 5.641 1.488 1 98.44 89 THR A CA 1
ATOM 714 C C . THR A 1 89 ? -6.535 6.457 0.391 1 98.44 89 THR A C 1
ATOM 716 O O . THR A 1 89 ? -7 6.477 -0.75 1 98.44 89 THR A O 1
ATOM 719 N N . SER A 1 90 ? -5.508 7.168 0.683 1 98.38 90 SER A N 1
ATOM 720 C CA . SER A 1 90 ? -4.797 8.047 -0.24 1 98.38 90 SER A CA 1
ATOM 721 C C . SER A 1 90 ? -5.617 9.297 -0.554 1 98.38 90 SER A C 1
ATOM 723 O O . SER A 1 90 ? -5.309 10.023 -1.498 1 98.38 90 SER A O 1
ATOM 725 N N . ALA A 1 91 ? -6.652 9.508 0.256 1 98.5 91 ALA A N 1
ATOM 726 C CA . ALA A 1 91 ? -7.547 10.625 -0.05 1 98.5 91 ALA A CA 1
ATOM 727 C C . ALA A 1 91 ? -7.785 11.492 1.183 1 98.5 91 ALA A C 1
ATOM 729 O O . ALA A 1 91 ? -7.836 10.984 2.307 1 98.5 91 ALA A O 1
ATOM 730 N N . ILE A 1 92 ? -7.973 12.781 0.912 1 98.5 92 ILE A N 1
ATOM 731 C CA . ILE A 1 92 ? -8.297 13.711 1.99 1 98.5 92 ILE A CA 1
ATOM 732 C C . ILE A 1 92 ? -9.047 14.914 1.425 1 98.5 92 ILE A C 1
ATOM 734 O O . ILE A 1 92 ? -8.789 15.336 0.295 1 98.5 92 ILE A O 1
ATOM 738 N N . SER A 1 93 ? -9.969 15.414 2.16 1 98.44 93 SER A N 1
ATOM 739 C CA . SER A 1 93 ? -10.711 16.609 1.776 1 98.44 93 SER A CA 1
ATOM 740 C C . SER A 1 93 ? -10.266 17.828 2.59 1 98.44 93 SER A C 1
ATOM 742 O O . SER A 1 93 ? -10.336 17.812 3.82 1 98.44 93 SER A O 1
ATOM 744 N N . VAL A 1 94 ? -9.898 18.828 1.874 1 98.25 94 VAL A N 1
ATOM 745 C CA . VAL A 1 94 ? -9.406 20.031 2.516 1 98.25 94 VAL A CA 1
ATOM 746 C C . VAL A 1 94 ? -10.281 21.219 2.131 1 98.25 94 VAL A C 1
ATOM 748 O O . VAL A 1 94 ? -10.695 21.344 0.976 1 98.25 94 VAL A O 1
ATOM 751 N N . ASN A 1 95 ? -10.602 22 3.066 1 97.62 95 ASN A N 1
ATOM 752 C CA . ASN A 1 95 ? -11.359 23.219 2.82 1 97.62 95 ASN A CA 1
ATOM 753 C C . ASN A 1 95 ? -10.875 24.359 3.711 1 97.62 95 ASN A C 1
ATOM 755 O O . ASN A 1 95 ? -9.906 24.219 4.457 1 97.62 95 ASN A 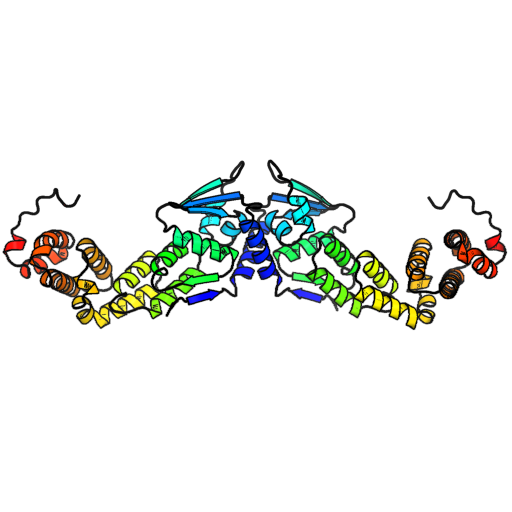O 1
ATOM 759 N N . GLU A 1 96 ? -11.539 25.484 3.629 1 96.62 96 GLU A N 1
ATOM 760 C CA . GLU A 1 96 ? -11.094 26.688 4.309 1 96.62 96 GLU A CA 1
ATOM 761 C C . GLU A 1 96 ? -11.227 26.562 5.82 1 96.62 96 GLU A C 1
ATOM 763 O O . GLU A 1 96 ? -10.594 27.297 6.574 1 96.62 96 GLU A O 1
ATOM 768 N N . GLU A 1 97 ? -12.008 25.641 6.25 1 96.25 97 GLU A N 1
ATOM 769 C CA . GLU A 1 97 ? -12.258 25.5 7.68 1 96.25 97 GLU A CA 1
ATOM 770 C C . GLU A 1 97 ? -11.258 24.531 8.312 1 96.25 97 GLU A C 1
ATOM 772 O O . GLU A 1 97 ? -10.781 24.766 9.422 1 96.25 97 GLU A O 1
ATOM 777 N N . ASN A 1 98 ? -10.875 23.484 7.594 1 97.69 98 ASN A N 1
ATOM 778 C CA . ASN A 1 98 ? -10.117 22.422 8.25 1 97.69 98 ASN A CA 1
ATOM 779 C C . ASN A 1 98 ? -8.633 22.5 7.906 1 97.69 98 ASN A C 1
ATOM 781 O O . ASN A 1 98 ? -7.801 21.906 8.602 1 97.69 98 ASN A O 1
ATOM 785 N N . VAL A 1 99 ? -8.242 23.25 6.914 1 98.38 99 VAL A N 1
ATOM 786 C CA . VAL A 1 99 ? -6.863 23.297 6.449 1 98.38 99 VAL A CA 1
ATOM 787 C C . VAL A 1 99 ? -5.957 23.812 7.566 1 98.38 99 VAL A C 1
ATOM 789 O O . VAL A 1 99 ? -4.812 23.375 7.699 1 98.38 99 VAL A O 1
ATOM 792 N N . TRP A 1 100 ? -6.492 24.625 8.461 1 97.56 100 TRP A N 1
ATOM 793 C CA . TRP A 1 100 ? -5.719 25.266 9.516 1 97.56 100 TRP A CA 1
ATOM 794 C C . TRP A 1 100 ? -5.375 24.281 10.625 1 97.56 100 TRP A C 1
ATOM 796 O O . TRP A 1 100 ? -4.414 24.484 11.367 1 97.56 100 TRP A O 1
ATOM 806 N N . THR A 1 101 ? -6.164 23.234 10.688 1 97.94 101 THR A N 1
ATOM 807 C CA . THR A 1 101 ? -5.914 22.234 11.711 1 97.94 101 THR A CA 1
ATOM 808 C C . THR A 1 101 ? -5.191 21.031 11.117 1 97.94 101 THR A C 1
ATOM 810 O O . THR A 1 101 ? -4.441 20.344 11.812 1 97.94 101 THR A O 1
ATOM 813 N N . ILE A 1 102 ? -5.301 20.766 9.852 1 98.69 102 ILE A N 1
ATOM 814 C CA . ILE A 1 102 ? -4.664 19.625 9.188 1 98.69 102 ILE A CA 1
ATOM 815 C C . ILE A 1 102 ? -3.17 19.891 9.039 1 98.69 102 ILE A C 1
ATOM 817 O O . ILE A 1 102 ? -2.348 19.016 9.289 1 98.69 102 ILE A O 1
ATOM 821 N N . LEU A 1 103 ? -2.82 21.141 8.68 1 98.75 103 LEU A N 1
ATOM 822 C CA . LEU A 1 103 ? -1.43 21.469 8.391 1 98.75 103 LEU A CA 1
ATOM 823 C C . LEU A 1 103 ? -0.543 21.219 9.602 1 98.75 103 LEU A C 1
ATOM 825 O O . LEU A 1 103 ? 0.438 20.484 9.516 1 98.75 103 LEU A O 1
ATOM 829 N N . PRO A 1 104 ? -0.865 21.734 10.781 1 98.5 104 PRO A N 1
ATOM 830 C CA . PRO A 1 104 ? 0.006 21.484 11.93 1 98.5 104 PRO A CA 1
ATOM 831 C C . PRO A 1 104 ? 0.112 20 12.281 1 98.5 104 PRO A C 1
ATOM 833 O O . PRO A 1 104 ? 1.179 19.547 12.695 1 98.5 104 PRO A O 1
ATOM 836 N N . VAL A 1 105 ? -0.937 19.266 12.125 1 98.62 105 VAL A N 1
ATOM 837 C CA . VAL A 1 105 ? -0.914 17.844 12.445 1 98.62 105 VAL A CA 1
ATOM 838 C C . VAL A 1 105 ? -0.06 17.094 11.422 1 98.62 105 VAL A C 1
ATOM 840 O O . VAL A 1 105 ? 0.764 16.25 11.781 1 98.62 105 VAL A O 1
ATOM 843 N N . ALA A 1 106 ? -0.281 17.453 10.172 1 98.75 106 ALA A N 1
ATOM 844 C CA . ALA A 1 106 ? 0.538 16.859 9.117 1 98.75 106 ALA A CA 1
ATOM 845 C C . ALA A 1 106 ? 2.02 17.141 9.344 1 98.75 106 ALA A C 1
ATOM 847 O O . ALA A 1 106 ? 2.867 16.281 9.117 1 98.75 106 ALA A O 1
ATOM 848 N N . PHE A 1 107 ? 2.291 18.344 9.797 1 98.56 107 PHE A N 1
ATOM 849 C CA . PHE A 1 107 ? 3.658 18.75 10.102 1 98.56 107 PHE A CA 1
ATOM 850 C C . PHE A 1 107 ? 4.211 17.922 11.258 1 98.56 107 PHE A C 1
ATOM 852 O O . PHE A 1 107 ? 5.32 17.391 11.18 1 98.56 107 PHE A O 1
ATOM 859 N N . THR A 1 108 ? 3.416 17.766 12.281 1 97.88 108 THR A N 1
ATOM 860 C CA . THR A 1 108 ? 3.828 17 13.445 1 97.88 108 THR A CA 1
ATOM 861 C C . THR A 1 108 ? 4.109 15.547 13.047 1 97.88 108 THR A C 1
ATOM 863 O O . THR A 1 108 ? 5.098 14.961 13.492 1 97.88 108 THR A O 1
ATOM 866 N N . PHE A 1 109 ? 3.262 15 12.188 1 98.12 109 PHE A N 1
ATOM 867 C CA . PHE A 1 109 ? 3.385 13.602 11.773 1 98.12 109 PHE A CA 1
ATOM 868 C C . PHE A 1 109 ? 4.426 13.453 10.672 1 98.12 109 PHE A C 1
ATOM 870 O O . PHE A 1 109 ? 4.703 12.344 10.219 1 98.12 109 PHE A O 1
ATOM 877 N N . GLN A 1 110 ? 4.988 14.594 10.203 1 98.12 110 GLN A N 1
ATOM 878 C CA . GLN A 1 110 ? 6.043 14.617 9.195 1 98.12 110 GLN A CA 1
ATOM 879 C C . GLN A 1 110 ? 5.562 14.008 7.883 1 98.12 110 GLN A C 1
ATOM 881 O O . GLN A 1 110 ? 6.246 13.172 7.293 1 98.12 110 GLN A O 1
ATOM 886 N N . LEU A 1 111 ? 4.371 14.367 7.469 1 98.44 111 LEU A N 1
ATOM 887 C CA . LEU A 1 111 ? 3.811 13.953 6.188 1 98.44 111 LEU A CA 1
ATOM 888 C C . LEU A 1 111 ? 3.988 15.047 5.141 1 98.44 111 LEU A C 1
ATOM 890 O O . LEU A 1 111 ? 3.09 15.867 4.938 1 98.44 111 LEU A O 1
ATOM 894 N N . GLU A 1 112 ? 5.008 14.969 4.434 1 97.81 112 GLU A N 1
ATOM 895 C CA . GLU A 1 112 ? 5.43 16.031 3.527 1 97.81 112 GLU A CA 1
ATOM 896 C C . GLU A 1 112 ? 4.379 16.297 2.453 1 97.81 112 GLU A C 1
ATOM 898 O O . GLU A 1 112 ? 4.105 17.438 2.109 1 97.81 112 GLU A O 1
ATOM 903 N N . GLU A 1 113 ? 3.854 15.266 1.946 1 98.12 113 GLU A N 1
ATOM 904 C CA . GLU A 1 113 ? 2.867 15.414 0.88 1 98.12 113 GLU A CA 1
ATOM 905 C C . GLU A 1 113 ? 1.667 16.234 1.348 1 98.12 113 GLU A C 1
ATOM 907 O O . GLU A 1 113 ? 1.187 17.109 0.625 1 98.12 113 GLU A O 1
ATOM 912 N N . LEU A 1 114 ? 1.192 15.977 2.514 1 98.69 114 LEU A N 1
ATOM 913 C CA . LEU A 1 114 ? 0.032 16.688 3.039 1 98.69 114 LEU A CA 1
ATOM 914 C C . LEU A 1 114 ? 0.403 18.109 3.439 1 98.69 114 LEU A C 1
ATOM 916 O O . LEU A 1 114 ? -0.408 19.031 3.301 1 98.69 114 LEU A O 1
ATOM 920 N N . VAL A 1 115 ? 1.605 18.281 3.975 1 98.69 115 VAL A N 1
ATOM 921 C CA . VAL A 1 115 ? 2.078 19.625 4.289 1 98.69 115 VAL A CA 1
ATOM 922 C C . VAL A 1 115 ? 2.076 20.484 3.025 1 98.69 115 VAL A C 1
ATOM 924 O O . VAL A 1 115 ? 1.525 21.594 3.018 1 98.69 115 VAL A O 1
ATOM 927 N N . ASN A 1 116 ? 2.594 19.938 1.991 1 98.44 116 ASN A N 1
ATOM 928 C CA . ASN A 1 116 ? 2.656 20.672 0.731 1 98.44 116 ASN A CA 1
ATOM 929 C C . ASN A 1 116 ? 1.263 20.969 0.181 1 98.44 116 ASN A C 1
ATOM 931 O O . ASN A 1 116 ? 1.006 22.062 -0.328 1 98.44 116 ASN A O 1
ATOM 935 N N . LEU A 1 117 ? 0.459 19.969 0.292 1 98.44 117 LEU A N 1
ATOM 936 C CA . LEU A 1 117 ? -0.918 20.141 -0.156 1 98.44 117 LEU A CA 1
ATOM 937 C C . LEU A 1 117 ? -1.585 21.312 0.576 1 98.44 117 LEU A C 1
ATOM 939 O O . LEU A 1 117 ? -2.203 22.172 -0.053 1 98.44 117 LEU A O 1
ATOM 943 N N . CYS A 1 118 ? -1.468 21.328 1.876 1 98.69 118 CYS A N 1
ATOM 944 C CA . CYS A 1 118 ? -2.1 22.359 2.691 1 98.69 118 CYS A CA 1
ATOM 945 C C . CYS A 1 118 ? -1.483 23.719 2.418 1 98.69 118 CYS A C 1
ATOM 947 O O . CYS A 1 118 ? -2.195 24.719 2.326 1 98.69 118 CYS A O 1
ATOM 949 N N . CYS A 1 119 ? -0.191 23.766 2.309 1 98.62 119 CYS A N 1
ATOM 950 C CA . CYS A 1 119 ? 0.48 25.016 2.008 1 98.62 119 CYS A CA 1
ATOM 951 C C . CYS A 1 119 ? -0.005 25.594 0.682 1 98.62 119 CYS A C 1
ATOM 953 O O . CYS A 1 119 ? -0.281 26.797 0.583 1 98.62 119 CYS A O 1
ATOM 955 N N . ASP A 1 120 ? -0.123 24.734 -0.307 1 98.19 120 ASP A N 1
ATOM 956 C CA . ASP A 1 120 ? -0.618 25.188 -1.605 1 98.19 120 ASP A CA 1
ATOM 957 C C . ASP A 1 120 ? -2.047 25.719 -1.496 1 98.19 120 ASP A C 1
ATOM 959 O O . ASP A 1 120 ? -2.381 26.734 -2.096 1 98.19 120 ASP A O 1
ATOM 963 N N . TYR A 1 121 ? -2.791 25.016 -0.784 1 98.25 121 TYR A N 1
ATOM 964 C CA . TYR A 1 121 ? -4.176 25.422 -0.606 1 98.25 121 TYR A CA 1
ATOM 965 C C . TYR A 1 121 ? -4.258 26.766 0.11 1 98.25 121 TYR A C 1
ATOM 967 O O . TYR A 1 121 ? -4.992 27.656 -0.316 1 98.25 121 TYR A O 1
ATOM 975 N N . ILE A 1 122 ? -3.525 26.938 1.161 1 98.25 122 ILE A N 1
ATOM 976 C CA . ILE A 1 122 ? -3.525 28.156 1.973 1 98.25 122 ILE A CA 1
ATOM 977 C C . ILE A 1 122 ? -3.012 29.328 1.146 1 98.25 122 ILE A C 1
ATOM 979 O O . ILE A 1 122 ? -3.494 30.453 1.288 1 98.25 122 ILE A O 1
ATOM 983 N N . THR A 1 123 ? -2.047 29.031 0.26 1 98.12 123 THR A N 1
ATOM 984 C CA . THR A 1 123 ? -1.516 30.078 -0.622 1 98.12 123 THR A CA 1
ATOM 985 C C . THR A 1 123 ? -2.633 30.703 -1.448 1 98.12 123 THR A C 1
ATOM 987 O O . THR A 1 123 ? -2.639 31.922 -1.671 1 98.12 123 THR A O 1
ATOM 990 N N . SER A 1 124 ? -3.555 29.922 -1.843 1 97.06 124 SER A N 1
ATOM 991 C CA . SER A 1 124 ? -4.656 30.391 -2.672 1 97.06 124 SER A CA 1
ATOM 992 C C . SER A 1 124 ? -5.672 31.172 -1.845 1 97.06 124 SER A C 1
ATOM 994 O O . SER A 1 124 ? -6.539 31.859 -2.396 1 97.06 124 SER A O 1
ATOM 996 N N . LEU A 1 125 ? -5.555 31.141 -0.533 1 96.5 125 LEU A N 1
ATOM 997 C CA . LEU A 1 125 ? -6.543 31.75 0.355 1 96.5 125 LEU A CA 1
ATOM 998 C C . LEU A 1 125 ? -6.027 33.062 0.928 1 96.5 125 LEU A C 1
ATOM 1000 O O . LEU A 1 125 ? -6.73 33.719 1.688 1 96.5 125 LEU A O 1
ATOM 1004 N N . ILE A 1 126 ? -4.836 33.438 0.566 1 97.12 126 ILE A N 1
ATOM 1005 C CA . ILE A 1 126 ? -4.23 34.594 1.222 1 97.12 126 ILE A CA 1
ATOM 1006 C C . ILE A 1 126 ? -5.016 35.844 0.875 1 97.12 126 ILE A C 1
ATOM 1008 O O . ILE A 1 126 ? -5.199 36.156 -0.302 1 97.12 126 ILE A O 1
ATOM 1012 N N . ARG A 1 127 ? -5.508 36.469 1.781 1 96.44 127 ARG A N 1
ATOM 1013 C CA . ARG A 1 127 ? -6.23 37.75 1.755 1 96.44 127 ARG A CA 1
ATOM 1014 C C . ARG A 1 127 ? -6.215 38.406 3.125 1 96.44 127 ARG A C 1
ATOM 1016 O O . ARG A 1 127 ? -5.648 37.875 4.078 1 96.44 127 ARG A O 1
ATOM 1023 N N . ASN A 1 128 ? -6.801 39.562 3.328 1 95.12 128 ASN A N 1
ATOM 1024 C CA . ASN A 1 128 ? -6.77 40.312 4.586 1 95.12 128 ASN A CA 1
ATOM 1025 C C . ASN A 1 128 ? -7.312 39.5 5.742 1 95.12 128 ASN A C 1
ATOM 1027 O O . ASN A 1 128 ? -6.762 39.5 6.844 1 95.12 128 ASN A O 1
ATOM 1031 N N . GLU A 1 129 ? -8.297 38.688 5.422 1 94.12 129 GLU A N 1
ATOM 1032 C CA . GLU A 1 129 ? -9 37.906 6.426 1 94.12 129 GLU A CA 1
ATOM 1033 C C . GLU A 1 129 ? -8.125 36.781 6.941 1 94.12 129 GLU A C 1
ATOM 1035 O O . GLU A 1 129 ? -8.25 36.344 8.094 1 94.12 129 GLU A O 1
ATOM 1040 N N . THR A 1 130 ? -7.168 36.312 6.07 1 96.31 130 THR A N 1
ATOM 1041 C CA . THR A 1 130 ? -6.516 35.031 6.418 1 96.31 130 THR A CA 1
ATOM 1042 C C . THR A 1 130 ? -5.008 35.25 6.57 1 96.31 130 THR A C 1
ATOM 1044 O O . THR A 1 130 ? -4.301 34.344 7.023 1 96.31 130 THR A O 1
ATOM 1047 N N . CYS A 1 131 ? -4.453 36.344 6.207 1 96.31 131 CYS A N 1
ATOM 1048 C CA . CYS A 1 131 ? -3.012 36.531 6.09 1 96.31 131 CYS A CA 1
ATOM 1049 C C . CYS A 1 131 ? -2.326 36.406 7.441 1 96.31 131 CYS A C 1
ATOM 1051 O O . CYS A 1 131 ? -1.223 35.844 7.523 1 96.31 131 CYS A O 1
ATOM 1053 N N . LEU A 1 132 ? -2.992 36.875 8.523 1 95.25 132 LEU A N 1
ATOM 1054 C CA . LEU A 1 132 ? -2.383 36.75 9.844 1 95.25 132 LEU A CA 1
ATOM 1055 C C . LEU A 1 132 ? -2.326 35.312 10.281 1 95.25 132 LEU A C 1
ATOM 1057 O O . LEU A 1 132 ? -1.294 34.844 10.766 1 95.25 132 LEU A O 1
ATOM 1061 N N . GLN A 1 133 ? -3.406 34.656 10.086 1 95.31 133 GLN A N 1
ATOM 1062 C CA . GLN A 1 133 ? -3.463 33.219 10.383 1 95.31 133 GLN A CA 1
ATOM 1063 C C . GLN A 1 133 ? -2.471 32.438 9.531 1 95.31 133 GLN A C 1
ATOM 1065 O O . GLN A 1 133 ? -1.806 31.531 10.016 1 95.31 133 GLN A O 1
ATOM 1070 N N . THR A 1 134 ? -2.352 32.812 8.289 1 97.81 134 THR A N 1
ATOM 1071 C CA . THR A 1 134 ? -1.438 32.156 7.355 1 97.81 134 THR A CA 1
ATOM 1072 C C . THR A 1 134 ? 0.006 32.312 7.828 1 97.81 134 THR A C 1
ATOM 1074 O O . THR A 1 134 ? 0.749 31.312 7.863 1 97.81 134 THR A O 1
ATOM 1077 N N . HIS A 1 135 ? 0.334 33.5 8.203 1 97 135 HIS A N 1
ATOM 1078 C CA . HIS A 1 135 ? 1.705 33.719 8.648 1 97 135 HIS A CA 1
ATOM 1079 C C . HIS A 1 135 ? 2.004 32.938 9.93 1 97 135 HIS A C 1
ATOM 1081 O O . HIS A 1 135 ? 3.092 32.375 10.078 1 97 135 HIS A O 1
ATOM 1087 N N . THR A 1 136 ? 1.036 32.906 10.781 1 95.75 136 THR A N 1
ATOM 1088 C CA . THR A 1 136 ? 1.19 32.188 12.055 1 95.75 136 THR A CA 1
ATOM 1089 C C . THR A 1 136 ? 1.465 30.719 11.82 1 95.75 136 THR A C 1
ATOM 1091 O O . THR A 1 136 ? 2.424 30.172 12.367 1 95.75 136 THR A O 1
ATOM 1094 N N . VAL A 1 137 ? 0.674 30.094 10.977 1 97.31 137 VAL A N 1
ATOM 1095 C CA . VAL A 1 137 ? 0.818 28.656 10.75 1 97.31 137 VAL A CA 1
ATOM 1096 C C . VAL A 1 137 ? 2.09 28.391 9.953 1 97.31 137 VAL A C 1
ATOM 1098 O O . VAL A 1 137 ? 2.754 27.375 10.164 1 97.31 137 VAL A O 1
ATOM 1101 N N . ALA A 1 138 ? 2.438 29.281 9.031 1 97.75 138 ALA A N 1
ATOM 1102 C CA . ALA A 1 138 ? 3.648 29.125 8.234 1 97.75 138 ALA A CA 1
ATOM 1103 C C . ALA A 1 138 ? 4.891 29.094 9.117 1 97.75 138 ALA A C 1
ATOM 1105 O O . ALA A 1 138 ? 5.777 28.266 8.93 1 97.75 138 ALA A O 1
ATOM 1106 N N . VAL A 1 139 ? 4.934 30 10.086 1 96.62 139 VAL A N 1
ATOM 1107 C CA . VAL A 1 139 ? 6.055 30.047 11.016 1 96.62 139 VAL A CA 1
ATOM 1108 C C . VAL A 1 139 ? 6.047 28.828 11.922 1 96.62 139 VAL A C 1
ATOM 1110 O O . VAL A 1 139 ? 7.078 28.172 12.109 1 96.62 139 VAL A O 1
ATOM 1113 N N . GLN A 1 140 ? 4.906 28.531 12.445 1 95.81 140 GLN A N 1
ATOM 1114 C CA . GLN A 1 140 ? 4.758 27.406 13.367 1 95.81 140 GLN A CA 1
ATOM 1115 C C . GLN A 1 140 ? 5.184 26.094 12.703 1 95.81 140 GLN A C 1
ATOM 1117 O O . GLN A 1 140 ? 5.848 25.266 13.32 1 95.81 140 GLN A O 1
ATOM 1122 N N . CYS A 1 141 ? 4.801 25.906 11.438 1 97.88 141 CYS A N 1
ATOM 1123 C CA . CYS A 1 141 ? 5.035 24.656 10.727 1 97.88 141 CYS A CA 1
ATOM 1124 C C . CYS A 1 141 ? 6.281 24.75 9.852 1 97.88 141 CYS A C 1
ATOM 1126 O O . CYS A 1 141 ? 6.527 23.875 9.016 1 97.88 141 CYS A O 1
ATOM 1128 N N . GLN A 1 142 ? 6.988 25.812 9.914 1 97.25 142 GLN A N 1
ATOM 1129 C CA . GLN A 1 142 ? 8.25 26.031 9.219 1 97.25 142 GLN A CA 1
ATOM 1130 C C . GLN A 1 142 ? 8.086 25.859 7.715 1 97.25 142 GLN A C 1
ATOM 1132 O O . GLN A 1 142 ? 8.875 25.172 7.066 1 97.25 142 GLN A O 1
ATOM 1137 N N . CYS A 1 143 ? 7.027 26.406 7.262 1 97.81 143 CYS A N 1
ATOM 1138 C CA . CYS A 1 143 ? 6.809 26.469 5.82 1 97.81 143 CYS A CA 1
ATOM 1139 C C . CYS A 1 143 ? 7.41 27.734 5.234 1 97.81 143 CYS A C 1
ATOM 1141 O O . CYS A 1 143 ? 6.738 28.766 5.129 1 97.81 143 CYS A O 1
ATOM 1143 N N . SER A 1 144 ? 8.547 27.656 4.746 1 97.12 144 SER A N 1
ATOM 1144 C CA . SER A 1 144 ? 9.359 28.812 4.379 1 97.12 144 SER A CA 1
ATOM 1145 C C . SER A 1 144 ? 8.688 29.625 3.271 1 97.12 144 SER A C 1
ATOM 1147 O O . SER A 1 144 ? 8.57 30.844 3.375 1 97.12 144 SER A O 1
ATOM 1149 N N . ASP A 1 145 ? 8.312 28.938 2.205 1 97.81 145 ASP A N 1
ATOM 1150 C CA . ASP A 1 145 ? 7.699 29.641 1.083 1 97.81 145 ASP A CA 1
ATOM 1151 C C . ASP A 1 145 ? 6.418 30.359 1.516 1 97.81 145 ASP A C 1
ATOM 1153 O O . ASP A 1 145 ? 6.195 31.5 1.148 1 97.81 145 ASP A O 1
ATOM 1157 N N . LEU A 1 146 ? 5.617 29.656 2.236 1 98.12 146 LEU A N 1
ATOM 1158 C CA . LEU A 1 146 ? 4.359 30.219 2.715 1 98.12 146 LEU A CA 1
ATOM 1159 C C . LEU A 1 146 ? 4.617 31.391 3.664 1 98.12 146 LEU A C 1
ATOM 1161 O O . LEU A 1 146 ? 3.873 32.375 3.66 1 98.12 146 LEU A O 1
ATOM 1165 N N . GLU A 1 147 ? 5.621 31.234 4.496 1 97.38 147 GLU A N 1
ATOM 1166 C CA . GLU A 1 147 ? 6.031 32.312 5.402 1 97.38 147 GLU A CA 1
ATOM 1167 C C . GLU A 1 147 ? 6.41 33.562 4.633 1 97.38 147 GLU A C 1
ATOM 1169 O O . GLU A 1 147 ? 5.969 34.656 4.973 1 97.38 147 GLU A O 1
ATOM 1174 N N . GLN A 1 148 ? 7.164 33.406 3.641 1 97.25 148 GLN A N 1
ATOM 1175 C CA . GLN A 1 148 ? 7.602 34.531 2.83 1 97.25 148 GLN A CA 1
ATOM 1176 C C . GLN A 1 148 ? 6.422 35.188 2.1 1 97.25 148 GLN A C 1
ATOM 1178 O O . GLN A 1 148 ? 6.301 36.406 2.062 1 97.25 148 GLN A O 1
ATOM 1183 N N . LEU A 1 149 ? 5.66 34.375 1.518 1 97.81 149 LEU A N 1
ATOM 1184 C CA . LEU A 1 149 ? 4.508 34.875 0.777 1 97.81 149 LEU A CA 1
ATOM 1185 C C . LEU A 1 149 ? 3.574 35.656 1.693 1 97.81 149 LEU A C 1
ATOM 1187 O O . LEU A 1 149 ? 3.082 36.719 1.318 1 97.81 149 LEU A O 1
ATOM 1191 N N . SER A 1 150 ? 3.281 35.094 2.838 1 97.38 150 SER A N 1
ATOM 1192 C CA . SER A 1 150 ? 2.393 35.781 3.775 1 97.38 150 SER A CA 1
ATOM 1193 C C . SER A 1 150 ? 3.025 37.062 4.312 1 97.38 150 SER A C 1
ATOM 1195 O O . SER A 1 150 ? 2.344 38.062 4.488 1 97.38 150 SER A O 1
ATOM 1197 N N . ALA A 1 151 ? 4.297 37.031 4.547 1 96.38 151 ALA A N 1
ATOM 1198 C CA . ALA A 1 151 ? 5.02 38.219 4.988 1 96.38 151 ALA A CA 1
ATOM 1199 C C . ALA A 1 151 ? 4.926 39.344 3.951 1 96.38 151 ALA A C 1
ATOM 1201 O O . ALA A 1 151 ? 4.625 40.5 4.289 1 96.38 151 ALA A O 1
ATOM 1202 N N . ASN A 1 152 ? 5.23 38.969 2.758 1 97.06 152 ASN A N 1
ATOM 1203 C CA . ASN A 1 152 ? 5.145 39.969 1.676 1 97.06 152 ASN A CA 1
ATOM 1204 C C . ASN A 1 152 ? 3.738 40.531 1.547 1 97.06 152 ASN A C 1
ATOM 1206 O O . ASN A 1 152 ? 3.572 41.75 1.342 1 97.06 152 ASN A O 1
ATOM 1210 N N . PHE A 1 153 ? 2.824 39.719 1.627 1 97.75 153 PHE A N 1
ATOM 1211 C CA . PHE A 1 153 ? 1.444 40.188 1.52 1 97.75 153 PHE A CA 1
ATOM 1212 C C . PHE A 1 153 ? 1.117 41.188 2.623 1 97.75 153 PHE A C 1
ATOM 1214 O O . PHE A 1 153 ? 0.515 42.219 2.363 1 97.75 153 PHE A O 1
ATOM 1221 N N . ILE A 1 154 ? 1.436 40.812 3.83 1 96.44 154 ILE A N 1
ATOM 1222 C CA . ILE A 1 154 ? 1.149 41.625 4.988 1 96.44 154 ILE A CA 1
ATOM 1223 C C . ILE A 1 154 ? 1.85 43 4.836 1 96.44 154 ILE A C 1
ATOM 1225 O O . ILE A 1 154 ? 1.251 44.031 5.086 1 96.44 154 ILE A O 1
ATOM 1229 N N . GLN A 1 155 ? 3.039 42.938 4.398 1 94.94 155 GLN A N 1
ATOM 1230 C CA . GLN A 1 155 ? 3.799 44.156 4.195 1 94.94 155 GLN A CA 1
ATOM 1231 C C . GLN A 1 155 ? 3.162 45.031 3.113 1 94.94 155 GLN A C 1
ATOM 1233 O O . GLN A 1 155 ? 3.016 46.25 3.289 1 94.94 155 GLN A O 1
ATOM 1238 N N . ASP A 1 156 ? 2.84 44.438 2.057 1 95.88 156 ASP A N 1
ATOM 1239 C CA . ASP A 1 156 ? 2.303 45.156 0.904 1 95.88 156 ASP A CA 1
ATOM 1240 C C . ASP A 1 156 ? 0.917 45.719 1.203 1 95.88 156 ASP A C 1
ATOM 1242 O O . ASP A 1 156 ? 0.506 46.719 0.613 1 95.88 156 ASP A O 1
ATOM 1246 N N . ASN A 1 157 ? 0.207 45.125 2.109 1 95.94 157 ASN A N 1
ATOM 1247 C CA . ASN A 1 157 ? -1.178 45.531 2.355 1 95.94 157 ASN A CA 1
ATOM 1248 C C . ASN A 1 157 ? -1.386 45.969 3.797 1 95.94 157 ASN A C 1
ATOM 1250 O O . ASN A 1 157 ? -2.504 45.938 4.312 1 95.94 157 ASN A O 1
ATOM 1254 N N . PHE A 1 158 ? -0.357 46.375 4.434 1 94.94 158 PHE A N 1
ATOM 1255 C CA . PHE A 1 158 ? -0.374 46.656 5.859 1 94.94 158 PHE A CA 1
ATOM 1256 C C . PHE A 1 158 ? -1.425 47.719 6.188 1 94.94 158 PHE A C 1
ATOM 1258 O O . PHE A 1 158 ? -2.213 47.531 7.117 1 94.94 158 PHE A O 1
ATOM 1265 N N . GLU A 1 159 ? -1.497 48.75 5.398 1 93 159 GLU A N 1
ATOM 1266 C CA . GLU A 1 159 ? -2.42 49.844 5.668 1 93 159 GLU A CA 1
ATOM 1267 C C . GLU A 1 159 ? -3.871 49.375 5.578 1 93 159 GLU A C 1
ATOM 1269 O O . GLU A 1 159 ? -4.691 49.719 6.434 1 93 159 GLU A O 1
ATOM 1274 N N . SER A 1 160 ? -4.125 48.656 4.566 1 95.75 160 SER A N 1
ATOM 1275 C CA . SER A 1 160 ? -5.473 48.156 4.398 1 95.75 160 SER A CA 1
ATOM 1276 C C . SER A 1 160 ? -5.797 47.094 5.465 1 95.75 160 SER A C 1
ATOM 1278 O O . SER A 1 160 ? -6.941 47 5.918 1 95.75 160 SER A O 1
ATOM 1280 N N . LEU A 1 161 ? -4.828 46.344 5.93 1 95.31 161 LEU A N 1
ATOM 1281 C CA . LEU A 1 161 ? -4.996 45.25 6.895 1 95.31 161 LEU A CA 1
ATOM 1282 C C . LEU A 1 161 ? -5.398 45.812 8.258 1 95.31 161 LEU A C 1
ATOM 1284 O O . LEU A 1 161 ? -6.328 45.281 8.891 1 95.31 161 LEU A O 1
ATOM 1288 N N . ILE A 1 162 ? -4.781 46.875 8.734 1 92.62 162 ILE A N 1
ATOM 1289 C CA . ILE A 1 162 ? -5.02 47.375 10.086 1 92.62 162 ILE A CA 1
ATOM 1290 C C . ILE A 1 162 ? -6.359 48.094 10.133 1 92.62 162 ILE A C 1
ATOM 1292 O O . ILE A 1 162 ? -6.871 48.406 11.211 1 92.62 162 ILE A O 1
ATOM 1296 N N . GLU A 1 163 ? -6.941 48.375 8.969 1 91.94 163 GLU A N 1
ATOM 1297 C CA . GLU A 1 163 ? -8.234 49.062 8.898 1 91.94 163 GLU A CA 1
ATOM 1298 C C . GLU A 1 163 ? -9.367 48.062 8.68 1 91.94 163 GLU A C 1
ATOM 1300 O O . GLU A 1 163 ? -10.539 48.406 8.688 1 91.94 163 GLU A O 1
ATOM 1305 N N . ASP A 1 164 ? -8.969 46.906 8.594 1 92.56 164 ASP A N 1
ATOM 1306 C CA . ASP A 1 164 ? -9.93 45.844 8.344 1 92.56 164 ASP A CA 1
ATOM 1307 C C . ASP A 1 164 ? -10.477 45.281 9.656 1 92.56 164 ASP A C 1
ATOM 1309 O O . ASP A 1 164 ? -9.742 45.188 10.641 1 92.56 164 ASP A O 1
ATOM 1313 N N . SER A 1 165 ? -11.742 44.812 9.656 1 91.19 165 SER A N 1
ATOM 1314 C CA . SER A 1 165 ? -12.391 44.281 10.852 1 91.19 165 SER A CA 1
ATOM 1315 C C . SER A 1 165 ? -11.711 43 11.336 1 91.19 165 SER A C 1
ATOM 1317 O O . SER A 1 165 ? -11.703 42.719 12.539 1 91.19 165 SER A O 1
ATOM 1319 N N . TYR A 1 166 ? -11.086 42.344 10.523 1 89.88 166 TYR A N 1
ATOM 1320 C CA . TYR A 1 166 ? -10.422 41.094 10.883 1 89.88 166 TYR A CA 1
ATOM 1321 C C . TYR A 1 166 ? -9.219 41.344 11.781 1 89.88 166 TYR A C 1
ATOM 1323 O O . TYR A 1 166 ? -8.789 40.469 12.531 1 89.88 166 TYR A O 1
ATOM 1331 N N . PHE A 1 167 ? -8.719 42.562 11.625 1 90.5 167 PHE A N 1
ATOM 1332 C CA . PHE A 1 167 ? -7.613 42.938 12.484 1 90.5 167 PHE A CA 1
ATOM 1333 C C . PHE A 1 167 ? -8.133 43.625 13.758 1 90.5 167 PHE A C 1
ATOM 1335 O O . PHE A 1 167 ? -7.805 43.188 14.867 1 90.5 167 PHE A O 1
ATOM 1342 N N . TYR A 1 168 ? -9 44.562 13.625 1 87.44 168 TYR A N 1
ATOM 1343 C CA . TYR A 1 168 ? -9.305 45.375 14.797 1 87.44 168 TYR A CA 1
ATOM 1344 C C . TYR A 1 168 ? -10.344 44.688 15.68 1 87.44 168 TYR A C 1
ATOM 1346 O O . TYR A 1 168 ? -10.539 45.062 16.828 1 87.44 168 TYR A O 1
ATOM 1354 N N . ASP A 1 169 ? -10.969 43.594 15.172 1 89.12 169 ASP A N 1
ATOM 1355 C CA . ASP A 1 169 ? -11.922 42.844 16 1 89.12 169 ASP A CA 1
ATOM 1356 C C . ASP A 1 169 ? -11.219 41.75 16.781 1 89.12 169 ASP A C 1
ATOM 1358 O O . ASP A 1 169 ? -11.859 41.031 17.562 1 89.12 169 ASP A O 1
ATOM 1362 N N . THR A 1 170 ? -9.961 41.688 16.672 1 88.75 170 THR A N 1
ATOM 1363 C CA . THR A 1 170 ? -9.227 40.656 17.375 1 88.75 170 THR A CA 1
ATOM 1364 C C . THR A 1 170 ? -9.141 40.969 18.875 1 88.75 170 THR A C 1
ATOM 1366 O O . THR A 1 170 ? -9.32 42.125 19.281 1 88.75 170 THR A O 1
ATOM 1369 N N . THR A 1 171 ? -8.938 39.938 19.609 1 88.19 171 THR A N 1
ATOM 1370 C CA . THR A 1 171 ? -8.758 40.125 21.047 1 88.19 171 THR A CA 1
ATOM 1371 C C . THR A 1 171 ? -7.379 40.719 21.344 1 88.19 171 THR A C 1
ATOM 1373 O O . THR A 1 171 ? -6.512 40.75 20.469 1 88.19 171 THR A O 1
ATOM 1376 N N . ALA A 1 172 ? -7.23 41.156 22.547 1 87.31 172 ALA A N 1
ATOM 1377 C CA . ALA A 1 172 ? -5.953 41.688 22.969 1 87.31 172 ALA A CA 1
ATOM 1378 C C . ALA A 1 172 ? -4.844 40.656 22.891 1 87.31 172 ALA A C 1
ATOM 1380 O O . ALA A 1 172 ? -3.73 40.969 22.453 1 87.31 172 ALA A O 1
ATOM 1381 N N . SER A 1 173 ? -5.195 39.5 23.266 1 89.62 173 SER A N 1
ATOM 1382 C CA . SER A 1 173 ? -4.207 38.438 23.234 1 89.62 173 SER A CA 1
ATOM 1383 C C . SER A 1 173 ? -3.795 38.094 21.797 1 89.62 173 SER A C 1
ATOM 1385 O O . SER A 1 173 ? -2.615 37.875 21.531 1 89.62 173 SER A O 1
ATOM 1387 N N . SER A 1 174 ? -4.707 38.125 20.906 1 90.75 174 SER A N 1
ATOM 1388 C CA . SER A 1 174 ? -4.434 37.75 19.516 1 90.75 174 SER A CA 1
ATOM 1389 C C . SER A 1 174 ? -3.602 38.812 18.812 1 90.75 174 SER A C 1
ATOM 1391 O O . SER A 1 174 ? -2.646 38.5 18.109 1 90.75 174 SER A O 1
ATOM 1393 N N . VAL A 1 175 ? -4.023 40.094 19.047 1 89.38 175 VAL A N 1
ATOM 1394 C CA . VAL A 1 175 ? -3.318 41.156 18.375 1 89.38 175 VAL A CA 1
ATOM 1395 C C . VAL A 1 175 ? -1.878 41.25 18.875 1 89.38 175 VAL A C 1
ATOM 1397 O O . VAL A 1 175 ? -0.953 41.469 18.094 1 89.38 175 VAL A O 1
ATOM 1400 N N . LEU A 1 176 ? -1.74 41.031 20.156 1 88.94 176 LEU A N 1
ATOM 1401 C CA . LEU A 1 176 ? -0.396 41 20.719 1 88.94 176 LEU A CA 1
ATOM 1402 C C . LEU A 1 176 ? 0.449 39.906 20.078 1 88.94 176 LEU A C 1
ATOM 1404 O O . LEU A 1 176 ? 1.59 40.156 19.688 1 88.94 176 LEU A O 1
ATOM 1408 N N . ARG A 1 177 ? -0.125 38.781 19.906 1 91.12 177 ARG A N 1
ATOM 1409 C CA . ARG A 1 177 ? 0.571 37.625 19.328 1 91.12 177 ARG A CA 1
ATOM 1410 C C . ARG A 1 177 ? 0.969 37.906 17.875 1 91.12 177 ARG A C 1
ATOM 1412 O O . ARG A 1 177 ? 2.1 37.625 17.469 1 91.12 177 ARG A O 1
ATOM 1419 N N . TYR A 1 178 ? 0.074 38.438 17.172 1 91.88 178 TYR A N 1
ATOM 1420 C CA . TYR A 1 178 ? 0.332 38.75 15.773 1 91.88 178 TYR A CA 1
ATOM 1421 C C . TYR A 1 178 ? 1.448 39.781 15.641 1 91.88 178 TYR A C 1
ATOM 1423 O O . TYR A 1 178 ? 2.387 39.594 14.867 1 91.88 178 TYR A O 1
ATOM 1431 N N . LEU A 1 179 ? 1.311 40.844 16.406 1 90.19 179 LEU A N 1
ATOM 1432 C CA . LEU A 1 179 ? 2.268 41.938 16.281 1 90.19 179 LEU A CA 1
ATOM 1433 C C . LEU A 1 179 ? 3.656 41.5 16.734 1 90.19 179 LEU A C 1
ATOM 1435 O O . LEU A 1 179 ? 4.664 41.906 16.141 1 90.19 179 LEU A O 1
ATOM 1439 N N . LYS A 1 180 ? 3.672 40.719 17.719 1 90.06 180 LYS A N 1
ATOM 1440 C CA . LYS A 1 180 ? 4.957 40.188 18.188 1 90.06 180 LYS A CA 1
ATOM 1441 C C . LYS A 1 180 ? 5.598 39.312 17.125 1 90.06 180 LYS A C 1
ATOM 1443 O O . LYS A 1 180 ? 6.805 39.406 16.875 1 90.06 180 LYS A O 1
ATOM 1448 N N . LEU A 1 181 ? 4.828 38.5 16.531 1 90.25 181 LEU A N 1
ATOM 1449 C CA . LEU A 1 181 ? 5.297 37.594 15.5 1 90.25 181 LEU A CA 1
ATOM 1450 C C . LEU A 1 181 ? 5.789 38.344 14.281 1 90.25 181 LEU A C 1
ATOM 1452 O O . LEU A 1 181 ? 6.836 38.031 13.719 1 90.25 181 LEU A O 1
ATOM 1456 N N . LEU A 1 182 ? 5.094 39.375 13.961 1 90.69 182 LEU A N 1
ATOM 1457 C CA . LEU A 1 182 ? 5.398 40.125 12.75 1 90.69 182 LEU A CA 1
ATOM 1458 C C . LEU A 1 182 ? 6.578 41.062 12.969 1 90.69 182 LEU A C 1
ATOM 1460 O O . LEU A 1 182 ? 7.285 41.406 12.023 1 90.69 182 LEU A O 1
ATOM 1464 N N . GLN A 1 183 ? 6.723 41.438 14.18 1 89.5 183 GLN A N 1
ATOM 1465 C CA . GLN A 1 183 ? 7.824 42.344 14.531 1 89.5 183 GLN A CA 1
ATOM 1466 C C . GLN A 1 183 ? 9.172 41.656 14.289 1 89.5 183 GLN A C 1
ATOM 1468 O O . GLN A 1 183 ? 10.172 42.344 14.031 1 89.5 183 GLN A O 1
ATOM 1473 N N . GLN A 1 184 ? 9.18 40.406 14.352 1 87.5 184 GLN A N 1
ATOM 1474 C CA . GLN A 1 184 ? 10.422 39.656 14.242 1 87.5 184 GLN A CA 1
ATOM 1475 C C . GLN A 1 184 ? 11.047 39.812 12.859 1 87.5 184 GLN A C 1
ATOM 1477 O O . GLN A 1 184 ? 12.258 40 12.742 1 87.5 184 GLN A O 1
ATOM 1482 N N . ASP A 1 185 ? 10.211 39.75 11.805 1 87.06 185 ASP A N 1
ATOM 1483 C CA . ASP A 1 185 ? 10.875 39.75 10.508 1 87.06 185 ASP A CA 1
ATOM 1484 C C . ASP A 1 185 ? 9.992 40.375 9.43 1 87.06 185 ASP A C 1
ATOM 1486 O O . ASP A 1 185 ? 10.383 40.469 8.266 1 87.06 185 ASP A O 1
ATOM 1490 N N . VAL A 1 186 ? 8.883 40.875 9.852 1 92.75 186 VAL A N 1
ATOM 1491 C CA . VAL A 1 186 ? 7.949 41.312 8.82 1 92.75 186 VAL A CA 1
ATOM 1492 C C . VAL A 1 186 ? 7.738 42.812 8.93 1 92.75 186 VAL A C 1
ATOM 1494 O O . VAL A 1 186 ? 7.938 43.562 7.961 1 92.75 186 VAL A O 1
ATOM 1497 N N . LEU A 1 187 ? 7.391 43.312 10.141 1 92.56 187 LEU A N 1
ATOM 1498 C CA . LEU A 1 187 ? 7 44.719 10.344 1 92.56 187 LEU A CA 1
ATOM 1499 C C . LEU A 1 187 ? 8.109 45.5 11.031 1 92.56 187 LEU A C 1
ATOM 1501 O O . LEU A 1 187 ? 8.812 44.938 11.891 1 92.56 187 LEU A O 1
ATOM 1505 N N . THR A 1 188 ? 8.18 46.75 10.742 1 90.75 188 THR A N 1
ATOM 1506 C CA . THR A 1 188 ? 9.055 47.656 11.469 1 90.75 188 THR A CA 1
ATOM 1507 C C . THR A 1 188 ? 8.43 48.062 12.805 1 90.75 188 THR A C 1
ATOM 1509 O O . THR A 1 188 ? 7.23 47.844 13.023 1 90.75 188 THR A O 1
ATOM 1512 N N . ASP A 1 189 ? 9.273 48.625 13.641 1 88.75 189 ASP A N 1
ATOM 1513 C CA . ASP A 1 189 ? 8.773 49.094 14.922 1 88.75 189 ASP A CA 1
ATOM 1514 C C . ASP A 1 189 ? 7.668 50.125 14.727 1 88.75 189 ASP A C 1
ATOM 1516 O O . ASP A 1 189 ? 6.668 50.125 15.453 1 88.75 189 ASP A O 1
ATOM 1520 N N . ASP A 1 190 ? 7.852 50.938 13.75 1 88.56 190 ASP A N 1
ATOM 1521 C CA . ASP A 1 190 ? 6.863 51.969 13.461 1 88.56 190 ASP A CA 1
ATOM 1522 C C . ASP A 1 190 ? 5.539 51.344 13.016 1 88.56 190 ASP A C 1
ATOM 1524 O O . ASP A 1 190 ? 4.469 51.844 13.375 1 88.56 190 ASP A O 1
ATOM 1528 N N . GLN A 1 191 ? 5.617 50.375 12.273 1 91.19 191 GLN A N 1
ATOM 1529 C CA . GLN A 1 191 ? 4.414 49.688 11.797 1 91.19 191 GLN A CA 1
ATOM 1530 C C . GLN A 1 191 ? 3.695 48.969 12.938 1 91.19 191 GLN A C 1
ATOM 1532 O O . GLN A 1 191 ? 2.463 48.938 12.969 1 91.19 191 GLN A O 1
ATOM 1537 N N . VAL A 1 192 ? 4.445 48.438 13.828 1 91.44 192 VAL A N 1
ATOM 1538 C CA . VAL A 1 192 ? 3.865 47.781 15 1 91.44 192 VAL A CA 1
ATOM 1539 C C . VAL A 1 192 ? 3.098 48.812 15.836 1 91.44 192 VAL A C 1
ATOM 1541 O O . VAL A 1 192 ? 1.979 48.531 16.281 1 91.44 192 VAL A O 1
ATOM 1544 N N . ILE A 1 193 ? 3.717 49.938 15.961 1 88.12 193 ILE A N 1
ATOM 1545 C CA . ILE A 1 193 ? 3.09 51 16.719 1 88.12 193 ILE A CA 1
ATOM 1546 C C . ILE A 1 193 ? 1.797 51.438 16.031 1 88.12 193 ILE A C 1
ATOM 1548 O O . ILE A 1 193 ? 0.758 51.562 16.688 1 88.12 193 ILE A O 1
ATOM 1552 N N . LEU A 1 194 ? 1.877 51.594 14.766 1 88.75 194 LEU A N 1
ATOM 1553 C CA . LEU A 1 194 ? 0.71 52.031 13.992 1 88.75 194 LEU A CA 1
ATOM 1554 C C . LEU A 1 194 ? -0.406 51 14.102 1 88.75 194 LEU A C 1
ATOM 1556 O O . LEU A 1 194 ? -1.582 51.344 14.195 1 88.75 194 LEU A O 1
ATOM 1560 N N . GLY A 1 195 ? -0.023 49.75 14.023 1 90.88 195 GLY A N 1
ATOM 1561 C CA . GLY A 1 195 ? -1.003 48.688 14.148 1 90.88 195 GLY A CA 1
ATOM 1562 C C . GLY A 1 195 ? -1.703 48.688 15.492 1 90.88 195 GLY A C 1
ATOM 1563 O O . GLY A 1 195 ? -2.926 48.531 15.562 1 90.88 195 GLY A O 1
ATOM 1564 N N . LEU A 1 196 ? -0.918 48.812 16.5 1 88.5 196 LEU A N 1
ATOM 1565 C CA . LEU A 1 196 ? -1.485 48.844 17.844 1 88.5 196 LEU A CA 1
ATOM 1566 C C . LEU A 1 196 ? -2.406 50.031 18.016 1 88.5 196 LEU A C 1
ATOM 1568 O O . LEU A 1 196 ? -3.467 49.938 18.641 1 88.5 196 LEU A O 1
ATOM 1572 N N . GLN A 1 197 ? -2.021 51.094 17.484 1 85.19 197 GLN A N 1
ATOM 1573 C CA . GLN A 1 197 ? -2.838 52.312 17.547 1 85.19 197 GLN A CA 1
ATOM 1574 C C . GLN A 1 197 ? -4.176 52.094 16.844 1 85.19 197 GLN A C 1
ATOM 1576 O O . GLN A 1 197 ? -5.223 52.5 17.359 1 85.19 197 GLN A O 1
ATOM 1581 N N . ALA A 1 198 ? -4.082 51.562 15.75 1 87.38 198 ALA A N 1
ATOM 1582 C CA . ALA A 1 198 ? -5.297 51.312 14.984 1 87.38 198 ALA A CA 1
ATOM 1583 C C . ALA A 1 198 ? -6.23 50.375 15.734 1 87.38 198 ALA A C 1
ATOM 1585 O O . ALA A 1 198 ? -7.449 50.562 15.742 1 87.38 198 ALA A O 1
ATOM 1586 N N . TRP A 1 199 ? -5.68 49.375 16.344 1 90.12 199 TRP A N 1
ATOM 1587 C CA . TRP A 1 199 ? -6.461 48.406 17.094 1 90.12 199 TRP A CA 1
ATOM 1588 C C . TRP A 1 199 ? -7.137 49.031 18.297 1 90.12 199 TRP A C 1
ATOM 1590 O O . TRP A 1 199 ? -8.312 48.781 18.562 1 90.12 199 TRP A O 1
ATOM 1600 N N . VAL A 1 200 ? -6.512 49.938 19 1 84 200 VAL A N 1
ATOM 1601 C CA . VAL A 1 200 ? -7.02 50.594 20.203 1 84 200 VAL A CA 1
ATOM 1602 C C . VAL A 1 200 ? -8.094 51.594 19.828 1 84 200 VAL A C 1
ATOM 1604 O O . VAL A 1 200 ? -9.102 51.719 20.516 1 84 200 VAL A O 1
ATOM 1607 N N . LYS A 1 201 ? -7.891 52.281 18.781 1 82.5 201 LYS A N 1
ATOM 1608 C CA . LYS A 1 201 ? -8.773 53.344 18.344 1 82.5 201 LYS A CA 1
ATOM 1609 C C . LYS A 1 201 ? -10.172 52.812 18.016 1 82.5 201 LYS A C 1
ATOM 1611 O O . LYS A 1 201 ? -11.164 53.5 18.219 1 82.5 201 LYS A O 1
ATOM 1616 N N . HIS A 1 202 ? -10.273 51.688 17.547 1 83.94 202 HIS A N 1
ATOM 1617 C CA . HIS A 1 202 ? -11.555 51.156 17.109 1 83.94 202 HIS A CA 1
ATOM 1618 C C . HIS A 1 202 ? -12.461 50.844 18.297 1 83.94 202 HIS A C 1
ATOM 1620 O O . HIS A 1 202 ? -13.688 50.906 18.188 1 83.94 202 HIS A O 1
ATOM 1626 N N . SER A 1 203 ? -11.914 50.438 19.484 1 80.5 203 SER A N 1
ATOM 1627 C CA . SER A 1 203 ? -12.68 50.219 20.703 1 80.5 203 SER A CA 1
ATOM 1628 C C . SER A 1 203 ? -11.922 50.75 21.922 1 80.5 203 SER A C 1
ATOM 1630 O O . SER A 1 203 ? -11.641 49.969 22.859 1 80.5 203 SER A O 1
ATOM 1632 N N . TYR A 1 204 ? -11.797 51.938 21.906 1 73.12 204 TYR A N 1
ATOM 1633 C CA . TYR A 1 204 ? -10.914 52.594 22.859 1 73.12 204 TYR A CA 1
ATOM 1634 C C . TYR A 1 204 ? -11.391 52.375 24.281 1 73.12 204 TYR A C 1
ATOM 1636 O O . TYR A 1 204 ? -10.602 52 25.156 1 73.12 204 TYR A O 1
ATOM 1644 N N . ASN A 1 205 ? -12.594 52.5 24.5 1 73.69 205 ASN A N 1
ATOM 1645 C CA . ASN A 1 205 ? -13.141 52.406 25.859 1 73.69 205 ASN A CA 1
ATOM 1646 C C . ASN A 1 205 ? -12.969 51 26.438 1 73.69 205 ASN A C 1
ATOM 1648 O O . ASN A 1 205 ? -12.68 50.844 27.625 1 73.69 205 ASN A O 1
ATOM 1652 N N . ASP A 1 206 ? -12.992 50 25.625 1 78.56 206 ASP A N 1
ATOM 1653 C CA . ASP A 1 206 ? -12.93 48.625 26.078 1 78.56 206 ASP A CA 1
ATOM 1654 C C . ASP A 1 206 ? -11.492 48.125 26.156 1 78.56 206 ASP A C 1
ATOM 1656 O O . ASP A 1 206 ? -11.164 47.281 26.984 1 78.56 206 ASP A O 1
ATOM 1660 N N . ARG A 1 207 ? -10.633 48.844 25.312 1 79.81 207 ARG A N 1
ATOM 1661 C CA . ARG A 1 207 ? -9.32 48.25 25.125 1 79.81 207 ARG A CA 1
ATOM 1662 C C . ARG A 1 207 ? -8.227 49.062 25.812 1 79.81 207 ARG A C 1
ATOM 1664 O O . ARG A 1 207 ? -7.078 48.594 25.891 1 79.81 207 ARG A O 1
ATOM 1671 N N . LYS A 1 208 ? -8.609 50.094 26.312 1 71.88 208 LYS A N 1
ATOM 1672 C CA . LYS A 1 208 ? -7.621 50.969 26.922 1 71.88 208 LYS A CA 1
ATOM 1673 C C . LYS A 1 208 ? -6.879 50.25 28.047 1 71.88 208 LYS A C 1
ATOM 1675 O O . LYS A 1 208 ? -5.672 50.438 28.219 1 71.88 208 LYS A O 1
ATOM 1680 N N . TYR A 1 209 ? -7.613 49.438 28.734 1 73 209 TYR A N 1
ATOM 1681 C CA . TYR A 1 209 ? -6.977 48.719 29.844 1 73 209 TYR A CA 1
ATOM 1682 C C . TYR A 1 209 ? -6.074 47.625 29.328 1 73 209 TYR A C 1
ATOM 1684 O O . TYR A 1 209 ? -5.004 47.375 29.891 1 73 209 TYR A O 1
ATOM 1692 N N . HIS A 1 210 ? -6.461 47 28.281 1 79.25 210 HIS A N 1
ATOM 1693 C CA . HIS A 1 210 ? -5.668 45.906 27.688 1 79.25 210 HIS A CA 1
ATOM 1694 C C . HIS A 1 210 ? -4.414 46.469 27.016 1 79.25 210 HIS A C 1
ATOM 1696 O O . HIS A 1 210 ? -3.4 45.75 26.922 1 79.25 210 HIS A O 1
ATOM 1702 N N . THR A 1 211 ? -4.551 47.688 26.641 1 78.25 211 THR A N 1
ATOM 1703 C CA . THR A 1 211 ? -3.471 48.312 25.875 1 78.25 211 THR A CA 1
ATOM 1704 C C . THR A 1 211 ? -2.24 48.531 26.75 1 78.25 211 THR A C 1
ATOM 1706 O O . THR A 1 211 ? -1.107 48.344 26.297 1 78.25 211 THR A O 1
ATOM 1709 N N . ALA A 1 212 ? -2.504 48.812 27.938 1 73.31 212 ALA A N 1
ATOM 1710 C CA . ALA A 1 212 ? -1.387 48.969 28.859 1 73.31 212 ALA A CA 1
ATOM 1711 C C . ALA A 1 212 ? -0.595 47.688 29 1 73.31 212 ALA A C 1
ATOM 1713 O O . ALA A 1 212 ? 0.639 47.688 28.984 1 73.31 212 ALA A O 1
ATOM 1714 N N . LYS A 1 213 ? -1.34 46.688 29.062 1 77.75 213 LYS A N 1
ATOM 1715 C CA . LYS A 1 213 ? -0.715 45.375 29.188 1 77.75 213 LYS A CA 1
ATOM 1716 C C . LYS A 1 213 ? 0.079 45.031 27.922 1 77.75 213 LYS A C 1
ATOM 1718 O O . LYS A 1 213 ? 1.163 44.438 28.016 1 77.75 213 LYS A O 1
ATOM 1723 N N . ILE A 1 214 ? -0.431 45.406 26.844 1 83 214 ILE A N 1
ATOM 1724 C CA . ILE A 1 214 ? 0.197 45.094 25.562 1 83 214 ILE A CA 1
ATOM 1725 C C . ILE A 1 214 ? 1.479 45.906 25.406 1 83 214 ILE A C 1
ATOM 1727 O O . ILE A 1 214 ? 2.5 45.406 24.953 1 83 214 ILE A O 1
ATOM 1731 N N . ILE A 1 215 ? 1.433 47.125 25.891 1 80.62 215 ILE A N 1
ATOM 1732 C CA . ILE A 1 215 ? 2.568 48.031 25.766 1 80.62 215 ILE A CA 1
ATOM 1733 C C . ILE A 1 215 ? 3.75 47.5 26.578 1 80.62 215 ILE A C 1
ATOM 1735 O O . ILE A 1 215 ? 4.898 47.594 26.141 1 80.62 215 ILE A O 1
ATOM 1739 N N . HIS A 1 216 ? 3.432 46.844 27.641 1 80.44 216 HIS A N 1
ATOM 1740 C CA . HIS A 1 216 ? 4.473 46.312 28.5 1 80.44 216 HIS A CA 1
ATOM 1741 C C . HIS A 1 216 ? 5.199 45.156 27.828 1 80.44 216 HIS A C 1
ATOM 1743 O O . HIS A 1 216 ? 6.336 44.844 28.188 1 80.44 216 HIS A O 1
ATOM 1749 N N . GLN A 1 217 ? 4.508 44.656 26.859 1 82 217 GLN A N 1
ATOM 1750 C CA . GLN A 1 217 ? 5.09 43.531 26.141 1 82 217 GLN A CA 1
ATOM 1751 C C . GLN A 1 217 ? 5.996 44.031 25 1 82 217 GLN A C 1
ATOM 1753 O O . GLN A 1 217 ? 6.684 43.219 24.375 1 82 217 GLN A O 1
ATOM 1758 N N . PHE A 1 218 ? 5.992 45.312 24.812 1 85.19 218 PHE A N 1
ATOM 1759 C CA . PHE A 1 218 ? 6.875 45.938 23.828 1 85.19 218 PHE A CA 1
ATOM 1760 C C . PHE A 1 218 ? 7.762 47 24.484 1 85.19 218 PHE A C 1
ATOM 1762 O O . PHE A 1 218 ? 7.656 48.188 24.188 1 85.19 218 PHE A O 1
ATOM 1769 N N . PRO A 1 219 ? 8.719 46.562 25.25 1 80.38 219 PRO A N 1
ATOM 1770 C CA . PRO A 1 219 ? 9.523 47.5 26.016 1 80.38 219 PRO A CA 1
ATOM 1771 C C . PRO A 1 219 ? 10.242 48.5 25.141 1 80.38 219 PRO A C 1
ATOM 1773 O O . PRO A 1 219 ? 10.375 49.688 25.516 1 80.38 219 PRO A O 1
ATOM 1776 N N . GLU A 1 220 ? 10.664 48.156 24.031 1 82.75 220 GLU A N 1
ATOM 1777 C CA . GLU A 1 220 ? 11.43 49.031 23.156 1 82.75 220 GLU A CA 1
ATOM 1778 C C . GLU A 1 220 ? 10.531 50.094 22.5 1 82.75 220 GLU A C 1
ATOM 1780 O O . GLU A 1 220 ? 11.008 51.125 22.031 1 82.75 220 GLU A O 1
ATOM 1785 N N . LEU A 1 221 ? 9.281 49.812 22.562 1 82.12 221 LEU A N 1
ATOM 1786 C CA . LEU A 1 221 ? 8.352 50.688 21.891 1 82.12 221 LEU A CA 1
ATOM 1787 C C . LEU A 1 221 ? 7.52 51.469 22.891 1 82.12 221 LEU A C 1
ATOM 1789 O O . LEU A 1 221 ? 6.672 52.281 22.516 1 82.12 221 LEU A O 1
ATOM 1793 N N . LYS A 1 222 ? 7.797 51.25 24.094 1 80.31 222 LYS A N 1
ATOM 1794 C CA . LYS A 1 222 ? 6.977 51.781 25.188 1 80.31 222 LYS A CA 1
ATOM 1795 C C . LYS A 1 222 ? 6.887 53.312 25.109 1 80.31 222 LYS A C 1
ATOM 1797 O O . LYS A 1 222 ? 5.797 53.875 25.203 1 80.31 222 LYS A O 1
ATOM 1802 N N . GLU A 1 223 ? 8 53.938 24.938 1 76.88 223 GLU A N 1
ATOM 1803 C CA . GLU A 1 223 ? 8.031 55.406 24.938 1 76.88 223 GLU A CA 1
ATOM 1804 C C . GLU A 1 223 ? 7.191 55.969 23.797 1 76.88 223 GLU A C 1
ATOM 1806 O O . GLU A 1 223 ? 6.418 56.906 24 1 76.88 223 GLU A O 1
ATOM 1811 N N . LYS A 1 224 ? 7.285 55.406 22.703 1 80.19 224 LYS A N 1
ATOM 1812 C CA . LYS A 1 224 ? 6.559 55.875 21.516 1 80.19 224 LYS A CA 1
ATOM 1813 C C . LYS A 1 224 ? 5.07 55.562 21.625 1 80.19 224 LYS A C 1
ATOM 1815 O O . LYS A 1 224 ? 4.227 56.344 21.203 1 80.19 224 LYS A O 1
ATOM 1820 N N . LEU A 1 225 ? 4.812 54.5 22.25 1 78.38 225 LEU A N 1
ATOM 1821 C CA . LEU A 1 225 ? 3.432 54.031 22.359 1 78.38 225 LEU A CA 1
ATOM 1822 C C . LEU A 1 225 ? 2.658 54.875 23.359 1 78.38 225 LEU A C 1
ATOM 1824 O O . LEU A 1 225 ? 1.478 55.188 23.156 1 78.38 225 LEU A O 1
ATOM 1828 N N . LEU A 1 226 ? 3.408 55.281 24.375 1 73.75 226 LEU A N 1
ATOM 1829 C CA . LEU A 1 226 ? 2.777 56.094 25.422 1 73.75 226 LEU A CA 1
ATOM 1830 C C . LEU A 1 226 ? 2.443 57.5 24.906 1 73.75 226 LEU A C 1
ATOM 1832 O O . LEU A 1 226 ? 1.507 58.125 25.406 1 73.75 226 LEU A O 1
ATOM 1836 N N . GLU A 1 227 ? 3.162 57.875 23.938 1 71.75 227 GLU A N 1
ATOM 1837 C CA . GLU A 1 227 ? 2.947 59.219 23.391 1 71.75 227 GLU A CA 1
ATOM 1838 C C . GLU A 1 227 ? 1.628 59.281 22.625 1 71.75 227 GLU A C 1
ATOM 1840 O O . GLU A 1 227 ? 1.011 60.344 22.562 1 71.75 227 GLU A O 1
ATOM 1845 N N . PHE A 1 228 ? 1.242 58.188 22.156 1 64.94 228 PHE A N 1
ATOM 1846 C CA . PHE A 1 228 ? 0.051 58.219 21.312 1 64.94 228 PHE A CA 1
ATOM 1847 C C . PHE A 1 228 ? -1.189 57.875 22.125 1 64.94 228 PHE A C 1
ATOM 1849 O O . PHE A 1 228 ? -2.316 58.094 21.688 1 64.94 228 PHE A O 1
ATOM 1856 N N . LEU A 1 229 ? -0.942 57.312 23.312 1 64.31 229 LEU A N 1
ATOM 1857 C CA . LEU A 1 229 ? -2.09 56.938 24.125 1 64.31 229 LEU A CA 1
ATOM 1858 C C . LEU A 1 229 ? -2.549 58.094 25 1 64.31 229 LEU A C 1
ATOM 1860 O O . LEU A 1 229 ? -1.738 58.938 25.391 1 64.31 229 LEU A O 1
ATOM 1864 N N . PRO A 1 230 ? -3.904 58.312 25 1 58.5 230 PRO A N 1
ATOM 1865 C CA . PRO A 1 230 ? -4.371 59.375 25.906 1 58.5 230 PRO A CA 1
ATOM 1866 C C . PRO A 1 230 ? -3.775 59.25 27.312 1 58.5 230 PRO A C 1
ATOM 1868 O O . PRO A 1 230 ? -3.527 58.125 27.781 1 58.5 230 PRO A O 1
ATOM 1871 N N . LYS A 1 231 ? -3.264 60.312 27.766 1 56.66 231 LYS A N 1
ATOM 1872 C CA . LYS A 1 231 ? -2.602 60.469 29.062 1 56.66 231 LYS A CA 1
ATOM 1873 C C . LYS A 1 231 ? -3.322 59.656 30.141 1 56.66 231 LYS A C 1
ATOM 1875 O O . LYS A 1 231 ? -2.689 59.156 31.062 1 56.66 231 LYS A O 1
ATOM 1880 N N . GLU A 1 232 ? -4.531 59.469 29.984 1 55.12 232 GLU A N 1
ATOM 1881 C CA . GLU A 1 232 ? -5.32 58.75 30.984 1 55.12 232 GLU A CA 1
ATOM 1882 C C . GLU A 1 232 ? -4.969 57.25 31.016 1 55.12 232 GLU A C 1
ATOM 1884 O O . GLU A 1 232 ? -5.066 56.625 32.062 1 55.12 232 GLU A O 1
ATOM 1889 N N . LEU A 1 233 ? -4.559 56.75 30.047 1 54.41 233 LEU A N 1
ATOM 1890 C CA . LEU A 1 233 ? -4.273 55.312 29.938 1 54.41 233 LEU A CA 1
ATOM 1891 C C . LEU A 1 233 ? -2.84 55 30.375 1 54.41 233 LEU A C 1
ATOM 1893 O O . LEU A 1 233 ? -2.523 53.875 30.734 1 54.41 233 LEU A O 1
ATOM 1897 N N . VAL A 1 234 ? -2.041 55.969 30.188 1 52.94 234 VAL A N 1
ATOM 1898 C CA . VAL A 1 234 ? -0.648 55.844 30.594 1 52.94 234 VAL A CA 1
ATOM 1899 C C . VAL A 1 234 ? -0.562 55.844 32.125 1 52.94 234 VAL A C 1
ATOM 1901 O O . VAL A 1 234 ? 0.256 55.094 32.688 1 52.94 234 VAL A O 1
ATOM 1904 N N . GLU A 1 235 ? -1.23 56.656 32.75 1 48.59 235 GLU A N 1
ATOM 1905 C CA . GLU A 1 235 ? -1.1 56.844 34.188 1 48.59 235 GLU A CA 1
ATOM 1906 C C . GLU A 1 235 ? -1.791 55.719 34.938 1 48.59 235 GLU A C 1
ATOM 1908 O O . GLU A 1 235 ? -1.74 55.688 36.188 1 48.59 235 GLU A O 1
ATOM 1913 N N . ALA A 1 236 ? -2.617 54.844 34.312 1 47.31 236 ALA A N 1
ATOM 1914 C CA . ALA A 1 236 ? -3.191 53.844 35.219 1 47.31 236 ALA A CA 1
ATOM 1915 C C . ALA A 1 236 ? -2.121 52.875 35.719 1 47.31 236 ALA A C 1
ATOM 1917 O O . ALA A 1 236 ? -1.371 52.312 34.938 1 47.31 236 ALA A O 1
ATOM 1918 N N . PRO A 1 237 ? -1.738 52.938 36.938 1 43.84 237 PRO A N 1
ATOM 1919 C CA . PRO A 1 237 ? -0.785 52.062 37.594 1 43.84 237 PRO A CA 1
ATOM 1920 C C . PRO A 1 237 ? -1.06 50.562 37.344 1 43.84 237 PRO A C 1
ATOM 1922 O O . PRO A 1 237 ? -2.205 50.125 37.438 1 43.84 237 PRO A O 1
ATOM 1925 N N . PHE A 1 238 ? -0.43 49.875 36.344 1 42.78 238 PHE A N 1
ATOM 1926 C CA . PHE A 1 238 ? -0.453 48.406 36.125 1 42.78 238 PHE A CA 1
ATOM 1927 C C . PHE A 1 238 ? -0.286 47.688 37.469 1 42.78 238 PHE A C 1
ATOM 1929 O O . PHE A 1 238 ? 0.76 47.781 38.125 1 42.78 238 PHE A O 1
ATOM 1936 N N . ASN A 1 239 ? -1.318 47.469 38.188 1 38.31 239 ASN A N 1
ATOM 1937 C CA . ASN A 1 239 ? -1.14 46.5 39.25 1 38.31 239 ASN A CA 1
ATOM 1938 C C . ASN A 1 239 ? -0.819 45.125 38.688 1 38.31 239 ASN A C 1
ATOM 1940 O O . ASN A 1 239 ? -1.436 44.688 37.719 1 38.31 239 ASN A O 1
ATOM 1944 N N . GLY A 1 240 ? 0.375 44.5 38.75 1 37.69 240 GLY A N 1
ATOM 1945 C CA . GLY A 1 240 ? 1.023 43.25 38.469 1 37.69 240 GLY A CA 1
ATOM 1946 C C . GLY A 1 240 ? 0.062 42.062 38.469 1 37.69 240 GLY A C 1
ATOM 1947 O O . GLY A 1 240 ? 0.425 40.969 38.062 1 37.69 240 GLY A O 1
ATOM 1948 N N . ASP A 1 241 ? -0.996 42 39.156 1 38.31 241 ASP A N 1
ATOM 1949 C CA . ASP A 1 241 ? -1.714 40.781 39.562 1 38.31 241 ASP A CA 1
ATOM 1950 C C . ASP A 1 241 ? -2.637 40.312 38.438 1 38.31 241 ASP A C 1
ATOM 1952 O O . ASP A 1 241 ? -3.184 39.219 38.5 1 38.31 241 ASP A O 1
ATOM 1956 N N . ASP A 1 242 ? -3.146 41.062 37.438 1 35.41 242 ASP A N 1
ATOM 1957 C CA . ASP A 1 242 ? -4.305 40.594 36.656 1 35.41 242 ASP A CA 1
ATOM 1958 C C . ASP A 1 242 ? -3.879 39.812 35.406 1 35.41 242 ASP A C 1
ATOM 1960 O O . ASP A 1 242 ? -4.691 39.562 34.531 1 35.41 242 ASP A O 1
ATOM 1964 N N . LEU A 1 243 ? -2.754 39.781 34.938 1 37.62 243 LEU A N 1
ATOM 1965 C CA . LEU A 1 243 ? -2.373 39 33.781 1 37.62 243 LEU A CA 1
ATOM 1966 C C . LEU A 1 243 ? -2.537 37.5 34.062 1 37.62 243 LEU A C 1
ATOM 1968 O O . LEU A 1 243 ? -2.066 36.656 33.281 1 37.62 243 LEU A O 1
ATOM 1972 N N . LYS A 1 244 ? -3.117 36.906 35.25 1 33.88 244 LYS A N 1
ATOM 1973 C CA . LYS A 1 244 ? -3.287 35.469 35.344 1 33.88 244 LYS A CA 1
ATOM 1974 C C . LYS A 1 244 ? -4.43 34.969 34.469 1 33.88 244 LYS A C 1
ATOM 1976 O O . LYS A 1 244 ? -5.484 35.625 34.406 1 33.88 244 LYS A O 1
ATOM 1981 N N . MET B 1 1 ? -21.547 26.703 -2.025 1 46.34 1 MET B N 1
ATOM 1982 C CA . MET B 1 1 ? -20.828 25.719 -2.828 1 46.34 1 MET B CA 1
ATOM 1983 C C . MET B 1 1 ? -19.688 25.094 -2.039 1 46.34 1 MET B C 1
ATOM 1985 O O . MET B 1 1 ? -18.938 25.812 -1.369 1 46.34 1 MET B O 1
ATOM 1989 N N . ASP B 1 2 ? -19.781 23.875 -1.63 1 57.94 2 ASP B N 1
ATOM 1990 C CA . ASP B 1 2 ? -18.859 23.156 -0.763 1 57.94 2 ASP B CA 1
ATOM 1991 C C . ASP B 1 2 ? -17.453 23.172 -1.347 1 57.94 2 ASP B C 1
ATOM 1993 O O . ASP B 1 2 ? -17.188 22.516 -2.357 1 57.94 2 ASP B O 1
ATOM 1997 N N . ASP B 1 3 ? -16.672 24.312 -1.303 1 78.44 3 ASP B N 1
ATOM 1998 C CA . ASP B 1 3 ? -15.383 24.656 -1.909 1 78.44 3 ASP B CA 1
ATOM 1999 C C . ASP B 1 3 ? -14.266 23.781 -1.353 1 78.44 3 ASP B C 1
ATOM 2001 O O . ASP B 1 3 ? -13.117 24.219 -1.256 1 78.44 3 ASP B O 1
ATOM 2005 N N . SER B 1 4 ? -14.703 22.531 -1.096 1 90.25 4 SER B N 1
ATOM 2006 C CA . SER B 1 4 ? -13.695 21.625 -0.551 1 90.25 4 SER B CA 1
ATOM 2007 C C . SER B 1 4 ? -12.844 21.016 -1.659 1 90.25 4 SER B C 1
ATOM 2009 O O . SER B 1 4 ? -13.359 20.672 -2.721 1 90.25 4 SER B O 1
ATOM 2011 N N . LEU B 1 5 ? -11.555 21.078 -1.456 1 95 5 LEU B N 1
ATOM 2012 C CA . LEU B 1 5 ? -10.625 20.375 -2.328 1 95 5 LEU B CA 1
ATOM 2013 C C . LEU B 1 5 ? -10.555 18.891 -1.966 1 95 5 LEU B C 1
ATOM 2015 O O . LEU B 1 5 ? -10.141 18.547 -0.861 1 95 5 LEU B O 1
ATOM 2019 N N . HIS B 1 6 ? -11.039 18.047 -2.854 1 96.31 6 HIS B N 1
ATOM 2020 C CA . HIS B 1 6 ? -10.906 16.609 -2.68 1 96.31 6 HIS B CA 1
ATOM 2021 C C . HIS B 1 6 ? -9.617 16.094 -3.314 1 96.31 6 HIS B C 1
ATOM 2023 O O . HIS B 1 6 ? -9.539 15.938 -4.535 1 96.31 6 HIS B O 1
ATOM 2029 N N . TYR B 1 7 ? -8.711 15.789 -2.52 1 97.12 7 TYR B N 1
ATOM 2030 C CA . TYR B 1 7 ? -7.379 15.414 -2.977 1 97.12 7 TYR B CA 1
ATOM 2031 C C . TYR B 1 7 ? -7.18 13.906 -2.908 1 97.12 7 TYR B C 1
ATOM 2033 O O . TYR B 1 7 ? -7.488 13.273 -1.892 1 97.12 7 TYR B O 1
ATOM 2041 N N . MET B 1 8 ? -6.738 13.32 -3.984 1 97.19 8 MET B N 1
ATOM 2042 C CA . MET B 1 8 ? -6.336 11.922 -4.07 1 97.19 8 MET B CA 1
ATOM 2043 C C . MET B 1 8 ? -4.871 11.797 -4.469 1 97.19 8 MET B C 1
ATOM 2045 O O . MET B 1 8 ? -4.477 12.234 -5.555 1 97.19 8 MET B O 1
ATOM 2049 N N . SER B 1 9 ? -4.137 11.234 -3.637 1 97.38 9 SER B N 1
ATOM 2050 C CA . SER B 1 9 ? -2.715 11.094 -3.939 1 97.38 9 SER B CA 1
ATOM 2051 C C . SER B 1 9 ? -2.477 9.977 -4.949 1 97.38 9 SER B C 1
ATOM 2053 O O . SER B 1 9 ? -2.959 8.852 -4.766 1 97.38 9 SER B O 1
ATOM 2055 N N . VAL B 1 10 ? -1.725 10.289 -5.926 1 94.5 10 VAL B N 1
ATOM 2056 C CA . VAL B 1 10 ? -1.419 9.289 -6.949 1 94.5 10 VAL B CA 1
ATOM 2057 C C . VAL B 1 10 ? -0.165 8.516 -6.555 1 94.5 10 VAL B C 1
ATOM 2059 O O . VAL B 1 10 ? 0.122 7.457 -7.125 1 94.5 10 VAL B O 1
ATOM 2062 N N . ASN B 1 11 ? 0.537 9 -5.559 1 95.31 11 ASN B N 1
ATOM 2063 C CA . ASN B 1 11 ? 1.827 8.414 -5.211 1 95.31 11 ASN B CA 1
ATOM 2064 C C . ASN B 1 11 ? 1.775 7.699 -3.865 1 95.31 11 ASN B C 1
ATOM 2066 O O . ASN B 1 11 ? 2.65 6.891 -3.553 1 95.31 11 ASN B O 1
ATOM 2070 N N . HIS B 1 12 ? 0.773 7.957 -3.115 1 97.25 12 HIS B N 1
ATOM 2071 C CA . HIS B 1 12 ? 0.763 7.527 -1.723 1 97.25 12 HIS B CA 1
ATOM 2072 C C . HIS B 1 12 ? 0.847 6.008 -1.617 1 97.25 12 HIS B C 1
ATOM 2074 O O . HIS B 1 12 ? 1.627 5.477 -0.821 1 97.25 12 HIS B O 1
ATOM 2080 N N . ALA B 1 13 ? 0.073 5.301 -2.396 1 97.19 13 ALA B N 1
ATOM 2081 C CA . ALA B 1 13 ? 0.039 3.842 -2.314 1 97.19 13 ALA B CA 1
ATOM 2082 C C . ALA B 1 13 ? 1.413 3.244 -2.605 1 97.19 13 ALA B C 1
ATOM 2084 O O . ALA B 1 13 ? 1.886 2.375 -1.87 1 97.19 13 ALA B O 1
ATOM 2085 N N . ASP B 1 14 ? 2.027 3.729 -3.633 1 97.44 14 ASP B N 1
ATOM 2086 C CA . ASP B 1 14 ? 3.355 3.246 -3.998 1 97.44 14 ASP B CA 1
ATOM 2087 C C . ASP B 1 14 ? 4.379 3.592 -2.92 1 97.44 14 ASP B C 1
ATOM 2089 O O . ASP B 1 14 ? 5.25 2.777 -2.6 1 97.44 14 ASP B O 1
ATOM 2093 N N . SER B 1 15 ? 4.266 4.82 -2.393 1 97.69 15 SER B N 1
ATOM 2094 C CA . SER B 1 15 ? 5.18 5.227 -1.327 1 97.69 15 SER B CA 1
ATOM 2095 C C . SER B 1 15 ? 5 4.355 -0.087 1 97.69 15 SER B C 1
ATOM 2097 O O . SER B 1 15 ? 5.98 3.996 0.569 1 97.69 15 SER B O 1
ATOM 2099 N N . LEU B 1 16 ? 3.775 4.043 0.179 1 98.12 16 LEU B N 1
ATOM 2100 C CA . LEU B 1 16 ? 3.479 3.232 1.354 1 98.12 16 LEU B CA 1
ATOM 2101 C C . LEU B 1 16 ? 4.082 1.837 1.219 1 98.12 16 LEU B C 1
ATOM 2103 O O . LEU B 1 16 ? 4.746 1.352 2.137 1 98.12 16 LEU B O 1
ATOM 2107 N N . ILE B 1 17 ? 3.854 1.185 0.134 1 98.06 17 ILE B N 1
ATOM 2108 C CA . ILE B 1 17 ? 4.375 -0.164 -0.06 1 98.06 17 ILE B CA 1
ATOM 2109 C C . ILE B 1 17 ? 5.902 -0.138 -0.018 1 98.06 17 ILE B C 1
ATOM 2111 O O . ILE B 1 17 ? 6.531 -1.065 0.496 1 98.06 17 ILE B O 1
ATOM 2115 N N . GLY B 1 18 ? 6.453 0.899 -0.645 1 98.38 18 GLY B N 1
ATOM 2116 C CA . GLY B 1 18 ? 7.895 1.061 -0.567 1 98.38 18 GLY B CA 1
ATOM 2117 C C . GLY B 1 18 ? 8.406 1.152 0.857 1 98.38 18 GLY B C 1
ATOM 2118 O O . GLY B 1 18 ? 9.406 0.517 1.205 1 98.38 18 GLY B O 1
ATOM 2119 N N . ALA B 1 19 ? 7.758 1.923 1.635 1 98.38 19 ALA B N 1
ATOM 2120 C CA . ALA B 1 19 ? 8.141 2.082 3.035 1 98.38 19 ALA B CA 1
ATOM 2121 C C . ALA B 1 19 ? 7.961 0.775 3.803 1 98.38 19 ALA B C 1
ATOM 2123 O O . ALA B 1 19 ? 8.797 0.417 4.637 1 98.38 19 ALA B O 1
ATOM 2124 N N . ILE B 1 20 ? 6.895 0.088 3.543 1 98.56 20 ILE B N 1
ATOM 2125 C CA . ILE B 1 20 ? 6.641 -1.194 4.191 1 98.56 20 ILE B CA 1
ATOM 2126 C C . ILE B 1 20 ? 7.746 -2.184 3.822 1 98.56 20 ILE B C 1
ATOM 2128 O O . ILE B 1 20 ? 8.242 -2.92 4.68 1 98.56 20 ILE B O 1
ATOM 2132 N N . ASN B 1 21 ? 8.102 -2.193 2.574 1 98.69 21 ASN B N 1
ATOM 2133 C CA . ASN B 1 21 ? 9.172 -3.084 2.145 1 98.69 21 ASN B CA 1
ATOM 2134 C C . ASN B 1 21 ? 10.492 -2.748 2.832 1 98.69 21 ASN B C 1
ATOM 2136 O O . ASN B 1 21 ? 11.281 -3.643 3.154 1 98.69 21 ASN B O 1
ATOM 2140 N N . LYS B 1 22 ? 10.742 -1.462 2.994 1 98.31 22 LYS B N 1
ATOM 2141 C CA . LYS B 1 22 ? 11.945 -1.055 3.721 1 98.31 22 LYS B CA 1
ATOM 2142 C C . LYS B 1 22 ? 11.93 -1.595 5.148 1 98.31 22 LYS B C 1
ATOM 2144 O O . LYS B 1 22 ? 12.945 -2.084 5.641 1 98.31 22 LYS B O 1
ATOM 2149 N N . LEU B 1 23 ? 10.812 -1.497 5.758 1 97.12 23 LEU B N 1
ATOM 2150 C CA . LEU B 1 23 ? 10.68 -2.047 7.102 1 97.12 23 LEU B CA 1
ATOM 2151 C C . LEU B 1 23 ? 10.93 -3.551 7.102 1 97.12 23 LEU B C 1
ATOM 2153 O O . LEU B 1 23 ? 11.609 -4.07 7.996 1 97.12 23 LEU B O 1
ATOM 2157 N N . ARG B 1 24 ? 10.43 -4.238 6.102 1 97.56 24 ARG B N 1
ATOM 2158 C 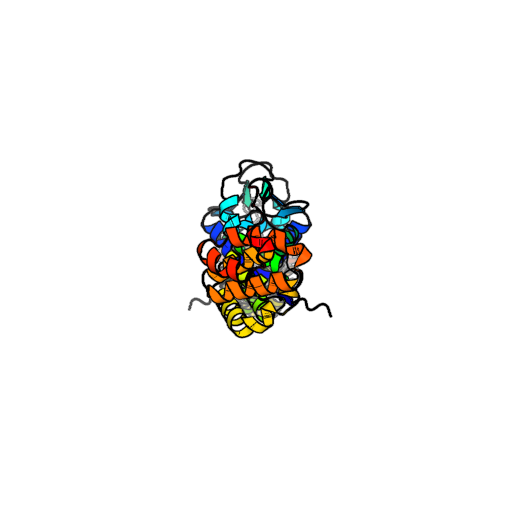CA . ARG B 1 24 ? 10.648 -5.676 5.996 1 97.56 24 ARG B CA 1
ATOM 2159 C C . ARG B 1 24 ? 12.133 -5.996 5.848 1 97.56 24 ARG B C 1
ATOM 2161 O O . ARG B 1 24 ? 12.656 -6.875 6.531 1 97.56 24 ARG B O 1
ATOM 2168 N N . CYS B 1 25 ? 12.75 -5.281 4.953 1 97.56 25 CYS B N 1
ATOM 2169 C CA . CYS B 1 25 ? 14.172 -5.508 4.699 1 97.56 25 CYS B CA 1
ATOM 2170 C C . CYS B 1 25 ? 14.992 -5.297 5.961 1 97.56 25 CYS B C 1
ATOM 2172 O O . CYS B 1 25 ? 16.016 -5.957 6.16 1 97.56 25 CYS B O 1
ATOM 2174 N N . ASN B 1 26 ? 14.531 -4.438 6.832 1 95.44 26 ASN B N 1
ATOM 2175 C CA . ASN B 1 26 ? 15.211 -4.16 8.094 1 95.44 26 ASN B CA 1
ATOM 2176 C C . ASN B 1 26 ? 14.695 -5.055 9.219 1 95.44 26 ASN B C 1
ATOM 2178 O O . ASN B 1 26 ? 15.047 -4.863 10.383 1 95.44 26 ASN B O 1
ATOM 2182 N N . ARG B 1 27 ? 13.82 -5.996 8.859 1 94.19 27 ARG B N 1
ATOM 2183 C CA . ARG B 1 27 ? 13.219 -6.945 9.789 1 94.19 27 ARG B CA 1
ATOM 2184 C C . ARG B 1 27 ? 12.484 -6.223 10.914 1 94.19 27 ARG B C 1
ATOM 2186 O O . ARG B 1 27 ? 12.492 -6.676 12.062 1 94.19 27 ARG B O 1
ATOM 2193 N N . GLN B 1 28 ? 11.945 -5.09 10.57 1 92.88 28 GLN B N 1
ATOM 2194 C CA . GLN B 1 28 ? 11.18 -4.32 11.547 1 92.88 28 GLN B CA 1
ATOM 2195 C C . GLN B 1 28 ? 9.695 -4.664 11.477 1 92.88 28 GLN B C 1
ATOM 2197 O O . GLN B 1 28 ? 9.133 -4.766 10.391 1 92.88 28 GLN B O 1
ATOM 2202 N N . LEU B 1 29 ? 9.117 -5.012 12.578 1 90.75 29 LEU B N 1
ATOM 2203 C CA . LEU B 1 29 ? 7.695 -5.25 12.805 1 90.75 29 LEU B CA 1
ATOM 2204 C C . LEU B 1 29 ? 7.242 -6.531 12.109 1 90.75 29 LEU B C 1
ATOM 2206 O O . LEU B 1 29 ? 6.043 -6.77 11.961 1 90.75 29 LEU B O 1
ATOM 2210 N N . CYS B 1 30 ? 8.141 -7.293 11.578 1 93.75 30 CYS B N 1
ATOM 2211 C CA . CYS B 1 30 ? 7.758 -8.602 11.055 1 93.75 30 CYS B CA 1
ATOM 2212 C C . CYS B 1 30 ? 7.234 -9.5 12.164 1 93.75 30 CYS B C 1
ATOM 2214 O O . CYS B 1 30 ? 7.906 -9.703 13.18 1 93.75 30 CYS B O 1
ATOM 2216 N N . ASP B 1 31 ? 6.098 -10.055 11.914 1 90.38 31 ASP B N 1
ATOM 2217 C CA . ASP B 1 31 ? 5.484 -10.805 13 1 90.38 31 ASP B CA 1
ATOM 2218 C C . ASP B 1 31 ? 5.188 -12.242 12.578 1 90.38 31 ASP B C 1
ATOM 2220 O O . ASP B 1 31 ? 4.672 -13.039 13.367 1 90.38 31 ASP B O 1
ATOM 2224 N N . VAL B 1 32 ? 5.57 -12.656 11.414 1 93.38 32 VAL B N 1
ATOM 2225 C CA . VAL B 1 32 ? 5.426 -14.023 10.922 1 93.38 32 VAL B CA 1
ATOM 2226 C C . VAL B 1 32 ? 6.676 -14.422 10.141 1 93.38 32 VAL B C 1
ATOM 2228 O O . VAL B 1 32 ? 7.273 -13.602 9.445 1 93.38 32 VAL B O 1
ATOM 2231 N N . ILE B 1 33 ? 7.062 -15.594 10.266 1 95.88 33 ILE B N 1
ATOM 2232 C CA . ILE B 1 33 ? 8.102 -16.188 9.43 1 95.88 33 ILE B CA 1
ATOM 2233 C C . ILE B 1 33 ? 7.527 -17.344 8.625 1 95.88 33 ILE B C 1
ATOM 2235 O O . ILE B 1 33 ? 7.02 -18.312 9.195 1 95.88 33 ILE B O 1
ATOM 2239 N N . ILE B 1 34 ? 7.598 -17.25 7.34 1 96.44 34 ILE B N 1
ATOM 2240 C CA . ILE B 1 34 ? 7.16 -18.328 6.453 1 96.44 34 ILE B CA 1
ATOM 2241 C C . ILE B 1 34 ? 8.305 -19.312 6.254 1 96.44 34 ILE B C 1
ATOM 2243 O O . ILE B 1 34 ? 9.398 -18.938 5.844 1 96.44 34 ILE B O 1
ATOM 2247 N N . ILE B 1 35 ? 8.039 -20.516 6.59 1 97 35 ILE B N 1
ATOM 2248 C CA . ILE B 1 35 ? 9.023 -21.578 6.422 1 97 35 ILE B CA 1
ATOM 2249 C C . ILE B 1 35 ? 8.617 -22.484 5.262 1 97 35 ILE B C 1
ATOM 2251 O O . ILE B 1 35 ? 7.52 -23.047 5.266 1 97 35 ILE B O 1
ATOM 2255 N N . VAL B 1 36 ? 9.438 -22.562 4.305 1 96.69 36 VAL B N 1
ATOM 2256 C CA . VAL B 1 36 ? 9.203 -23.453 3.166 1 96.69 36 VAL B CA 1
ATOM 2257 C C . VAL B 1 36 ? 10.523 -24.062 2.705 1 96.69 36 VAL B C 1
ATOM 2259 O O . VAL B 1 36 ? 11.398 -23.359 2.197 1 96.69 36 VAL B O 1
ATOM 2262 N N . LYS B 1 37 ? 10.625 -25.359 2.896 1 92.94 37 LYS B N 1
ATOM 2263 C CA . LYS B 1 37 ? 11.867 -26.078 2.613 1 92.94 37 LYS B CA 1
ATOM 2264 C C . LYS B 1 37 ? 13.062 -25.391 3.275 1 92.94 37 LYS B C 1
ATOM 2266 O O . LYS B 1 37 ? 13.086 -25.219 4.496 1 92.94 37 LYS B O 1
ATOM 2271 N N . ASN B 1 38 ? 13.992 -24.75 2.395 1 91 38 ASN B N 1
ATOM 2272 C CA . ASN B 1 38 ? 15.203 -24.156 2.939 1 91 38 ASN B CA 1
ATOM 2273 C C . ASN B 1 38 ? 15.078 -22.641 3.045 1 91 38 ASN B C 1
ATOM 2275 O O . ASN B 1 38 ? 16.062 -21.938 3.287 1 91 38 ASN B O 1
ATOM 2279 N N . TYR B 1 39 ? 13.812 -22.219 2.969 1 95.12 39 TYR B N 1
ATOM 2280 C CA . TYR B 1 39 ? 13.609 -20.781 3.02 1 95.12 39 TYR B CA 1
ATOM 2281 C C . TYR B 1 39 ? 12.938 -20.375 4.328 1 95.12 39 TYR B C 1
ATOM 2283 O O . TYR B 1 39 ? 12.047 -21.062 4.82 1 95.12 39 TYR B O 1
ATOM 2291 N N . ARG B 1 40 ? 13.461 -19.344 4.941 1 96.5 40 ARG B N 1
ATOM 2292 C CA . ARG B 1 40 ? 12.859 -18.641 6.07 1 96.5 40 ARG B CA 1
ATOM 2293 C C . ARG B 1 40 ? 12.617 -17.172 5.73 1 96.5 40 ARG B C 1
ATOM 2295 O O . ARG B 1 40 ? 13.562 -16.391 5.629 1 96.5 40 ARG B O 1
ATOM 2302 N N . ILE B 1 41 ? 11.352 -16.797 5.598 1 97.56 41 ILE B N 1
ATOM 2303 C CA . ILE B 1 41 ? 11.023 -15.5 5.031 1 97.56 41 ILE B CA 1
ATOM 2304 C C . ILE B 1 41 ? 10.234 -14.68 6.051 1 97.56 41 ILE B C 1
ATOM 2306 O O . ILE B 1 41 ? 9.055 -14.945 6.293 1 97.56 41 ILE B O 1
ATOM 2310 N N . PRO B 1 42 ? 10.852 -13.711 6.617 1 96.94 42 PRO B N 1
ATOM 2311 C CA . PRO B 1 42 ? 10.109 -12.82 7.508 1 96.94 42 PRO B CA 1
ATOM 2312 C C . PRO B 1 42 ? 9.117 -11.938 6.762 1 96.94 42 PRO B C 1
ATOM 2314 O O . PRO B 1 42 ? 9.453 -11.367 5.719 1 96.94 42 PRO B O 1
ATOM 2317 N N . VAL B 1 43 ? 7.898 -11.859 7.281 1 97 43 VAL B N 1
ATOM 2318 C CA . VAL B 1 43 ? 6.867 -11.07 6.609 1 97 43 VAL B CA 1
ATOM 2319 C C . VAL B 1 43 ? 5.992 -10.375 7.648 1 97 43 VAL B C 1
ATOM 2321 O O . VAL B 1 43 ? 6.078 -10.664 8.844 1 97 43 VAL B O 1
ATOM 2324 N N . HIS B 1 44 ? 5.301 -9.406 7.25 1 96.12 44 HIS B N 1
ATOM 2325 C CA . HIS B 1 44 ? 4.23 -8.812 8.047 1 96.12 44 HIS B CA 1
ATOM 2326 C C . HIS B 1 44 ? 2.91 -9.547 7.828 1 96.12 44 HIS B C 1
ATOM 2328 O O . HIS B 1 44 ? 2.449 -9.672 6.691 1 96.12 44 HIS B O 1
ATOM 2334 N N . ARG B 1 45 ? 2.352 -9.977 8.875 1 95.38 45 ARG B N 1
ATOM 2335 C CA . ARG B 1 45 ? 1.062 -10.664 8.836 1 95.38 45 ARG B CA 1
ATOM 2336 C C . ARG B 1 45 ? 0.029 -9.844 8.07 1 95.38 45 ARG B C 1
ATOM 2338 O O . ARG B 1 45 ? -0.72 -10.383 7.254 1 95.38 45 ARG B O 1
ATOM 2345 N N . LEU B 1 46 ? -0.016 -8.57 8.297 1 96.06 46 LEU B N 1
ATOM 2346 C CA . LEU B 1 46 ? -0.966 -7.648 7.68 1 96.06 46 LEU B CA 1
ATOM 2347 C C . LEU B 1 46 ? -0.838 -7.672 6.16 1 96.06 46 LEU B C 1
ATOM 2349 O O . LEU B 1 46 ? -1.844 -7.75 5.449 1 96.06 46 LEU B O 1
ATOM 2353 N N . VAL B 1 47 ? 0.37 -7.645 5.609 1 98.19 47 VAL B N 1
ATOM 2354 C CA . VAL B 1 47 ? 0.619 -7.551 4.172 1 98.19 47 VAL B CA 1
ATOM 2355 C C . VAL B 1 47 ? 0.161 -8.836 3.484 1 98.19 47 VAL B C 1
ATOM 2357 O O . VAL B 1 47 ? -0.56 -8.789 2.484 1 98.19 47 VAL B O 1
ATOM 2360 N N . LEU B 1 48 ? 0.503 -9.969 4.027 1 97.31 48 LEU B N 1
ATOM 2361 C CA . LEU B 1 48 ? 0.111 -11.234 3.41 1 97.31 48 LEU B CA 1
ATOM 2362 C C . LEU B 1 48 ? -1.4 -11.422 3.475 1 97.31 48 LEU B C 1
ATOM 2364 O O . LEU B 1 48 ? -2.014 -11.883 2.508 1 97.31 48 LEU B O 1
ATOM 2368 N N . SER B 1 49 ? -1.968 -11.062 4.652 1 96.75 49 SER B N 1
ATOM 2369 C CA . SER B 1 49 ? -3.414 -11.18 4.812 1 96.75 49 SER B CA 1
ATOM 2370 C C . SER B 1 49 ? -4.152 -10.266 3.844 1 96.75 49 SER B C 1
ATOM 2372 O O . SER B 1 49 ? -5.246 -10.602 3.375 1 96.75 49 SER B O 1
ATOM 2374 N N . ALA B 1 50 ? -3.574 -9.156 3.568 1 98.06 50 ALA B N 1
ATOM 2375 C CA . ALA B 1 50 ? -4.199 -8.195 2.662 1 98.06 50 ALA B CA 1
ATOM 2376 C C . ALA B 1 50 ? -4.055 -8.641 1.209 1 98.06 50 ALA B C 1
ATOM 2378 O O . ALA B 1 50 ? -4.961 -8.438 0.399 1 98.06 50 ALA B O 1
ATOM 2379 N N . CYS B 1 51 ? -2.969 -9.234 0.848 1 97.81 51 CYS B N 1
ATOM 2380 C CA . CYS B 1 51 ? -2.645 -9.555 -0.537 1 97.81 51 CYS B CA 1
ATOM 2381 C C . CYS B 1 51 ? -3.293 -10.867 -0.958 1 97.81 51 CYS B C 1
ATOM 2383 O O . CYS B 1 51 ? -3.59 -11.07 -2.139 1 97.81 51 CYS B O 1
ATOM 2385 N N . SER B 1 52 ? -3.488 -11.758 -0.014 1 97.69 52 SER B N 1
ATOM 2386 C CA . SER B 1 52 ? -3.824 -13.133 -0.344 1 97.69 52 SER B CA 1
ATOM 2387 C C . SER B 1 52 ? -4.945 -13.656 0.546 1 97.69 52 SER B C 1
ATOM 2389 O O . SER B 1 52 ? -4.766 -13.812 1.756 1 97.69 52 SER B O 1
ATOM 2391 N N . PRO B 1 53 ? -6.074 -14.008 -0.02 1 96.5 53 PRO B N 1
ATOM 2392 C CA . PRO B 1 53 ? -7.141 -14.633 0.769 1 96.5 53 PRO B CA 1
ATOM 2393 C C . PRO B 1 53 ? -6.688 -15.914 1.468 1 96.5 53 PRO B C 1
ATOM 2395 O O . PRO B 1 53 ? -7.145 -16.203 2.574 1 96.5 53 PRO B O 1
ATOM 2398 N N . TYR B 1 54 ? -5.836 -16.656 0.833 1 95.69 54 TYR B N 1
ATOM 2399 C CA . TYR B 1 54 ? -5.262 -17.844 1.44 1 95.69 54 TYR B CA 1
ATOM 2400 C C . TYR B 1 54 ? -4.602 -17.516 2.773 1 95.69 54 TYR B C 1
ATOM 2402 O O . TYR B 1 54 ? -4.902 -18.141 3.793 1 95.69 54 TYR B O 1
ATOM 2410 N N . PHE B 1 55 ? -3.76 -16.547 2.764 1 95.62 55 PHE B N 1
ATOM 2411 C CA . PHE B 1 55 ? -3.049 -16.172 3.98 1 95.62 55 PHE B CA 1
ATOM 2412 C C . PHE B 1 55 ? -3.988 -15.484 4.965 1 95.62 55 PHE B C 1
ATOM 2414 O O . PHE B 1 55 ? -3.83 -15.625 6.18 1 95.62 55 PHE B O 1
ATOM 2421 N N . GLN B 1 56 ? -4.91 -14.672 4.438 1 94.75 56 GLN B N 1
ATOM 2422 C CA . GLN B 1 56 ? -5.883 -14.055 5.336 1 94.75 56 GLN B CA 1
ATOM 2423 C C . GLN B 1 56 ? -6.586 -15.109 6.188 1 94.75 56 GLN B C 1
ATOM 2425 O O . GLN B 1 56 ? -6.789 -14.906 7.387 1 94.75 56 GLN B O 1
ATOM 2430 N N . ASN B 1 57 ? -6.934 -16.203 5.621 1 92.25 57 ASN B N 1
ATOM 2431 C CA . ASN B 1 57 ? -7.629 -17.281 6.309 1 92.25 57 ASN B CA 1
ATOM 2432 C C . ASN B 1 57 ? -6.715 -18 7.297 1 92.25 57 ASN B C 1
ATOM 2434 O O . ASN B 1 57 ? -7.094 -18.234 8.445 1 92.25 57 ASN B O 1
ATOM 2438 N N . ILE B 1 58 ? -5.543 -18.234 6.875 1 89.81 58 ILE B N 1
ATOM 2439 C CA . ILE B 1 58 ? -4.641 -19.047 7.68 1 89.81 58 ILE B CA 1
ATOM 2440 C C . ILE B 1 58 ? -4.098 -18.219 8.844 1 89.81 58 ILE B C 1
ATOM 2442 O O . ILE B 1 58 ? -3.859 -18.75 9.93 1 89.81 58 ILE B O 1
ATOM 2446 N N . LEU B 1 59 ? -3.955 -16.922 8.648 1 87.75 59 LEU B N 1
ATOM 2447 C CA . LEU B 1 59 ? -3.336 -16.078 9.656 1 87.75 59 LEU B CA 1
ATOM 2448 C C . LEU B 1 59 ? -4.395 -15.406 10.523 1 87.75 59 LEU B C 1
ATOM 2450 O O . LEU B 1 59 ? -4.07 -14.586 11.391 1 87.75 59 LEU B O 1
ATOM 2454 N N . GLU B 1 60 ? -5.668 -15.602 10.156 1 79 60 GLU B N 1
ATOM 2455 C CA . GLU B 1 60 ? -6.75 -15.016 10.938 1 79 60 GLU B CA 1
ATOM 2456 C C . GLU B 1 60 ? -6.727 -15.516 12.375 1 79 60 GLU B C 1
ATOM 2458 O O . GLU B 1 60 ? -7.094 -14.789 13.305 1 79 60 GLU B O 1
ATOM 2463 N N . THR B 1 61 ? -6.488 -16.812 12.586 1 65.19 61 THR B N 1
ATOM 2464 C CA . THR B 1 61 ? -6.59 -17.391 13.922 1 65.19 61 THR B CA 1
ATOM 2465 C C . THR B 1 61 ? -5.582 -16.75 14.867 1 65.19 61 THR B C 1
ATOM 2467 O O . THR B 1 61 ? -4.488 -16.375 14.453 1 65.19 61 THR B O 1
ATOM 2470 N N . ASN B 1 62 ? -6.266 -16.062 15.898 1 57.44 62 ASN B N 1
ATOM 2471 C CA . ASN B 1 62 ? -5.703 -15.273 16.984 1 57.44 62 ASN B CA 1
ATOM 2472 C C . ASN B 1 62 ? -4.41 -15.883 17.516 1 57.44 62 ASN B C 1
ATOM 2474 O O . ASN B 1 62 ? -4.367 -17.078 17.828 1 57.44 62 ASN B O 1
ATOM 2478 N N . TRP B 1 63 ? -3.342 -15.32 16.953 1 57.66 63 TRP B N 1
ATOM 2479 C CA . TRP B 1 63 ? -2.111 -15.891 17.484 1 57.66 63 TRP B CA 1
ATOM 2480 C C . TRP B 1 63 ? -1.661 -15.141 18.734 1 57.66 63 TRP B C 1
ATOM 2482 O O . TRP B 1 63 ? -1.737 -13.906 18.781 1 57.66 63 TRP B O 1
ATOM 2492 N N . ASP B 1 64 ? -1.934 -15.688 19.797 1 57.41 64 ASP B N 1
ATOM 2493 C CA . ASP B 1 64 ? -1.642 -15.156 21.125 1 57.41 64 ASP B CA 1
ATOM 2494 C C . ASP B 1 64 ? -0.366 -14.32 21.109 1 57.41 64 ASP B C 1
ATOM 2496 O O . ASP B 1 64 ? -0.34 -13.211 21.656 1 57.41 64 ASP B O 1
ATOM 2500 N N . PHE B 1 65 ? 0.852 -14.797 21.234 1 58.28 65 PHE B N 1
ATOM 2501 C CA . PHE B 1 65 ? 2.09 -14.094 21.562 1 58.28 65 PHE B CA 1
ATOM 2502 C C . PHE B 1 65 ? 3.209 -14.516 20.609 1 58.28 65 PHE B C 1
ATOM 2504 O O . PHE B 1 65 ? 3.305 -15.688 20.234 1 58.28 65 PHE B O 1
ATOM 2511 N N . GLY B 1 66 ? 3.92 -13.523 20.078 1 62.53 66 GLY B N 1
ATOM 2512 C CA . GLY B 1 66 ? 5.246 -13.703 19.516 1 62.53 66 GLY B CA 1
ATOM 2513 C C . GLY B 1 66 ? 5.219 -13.953 18.016 1 62.53 66 GLY B C 1
ATOM 2514 O O . GLY B 1 66 ? 4.152 -13.93 17.391 1 62.53 66 GLY B O 1
ATOM 2515 N N . VAL B 1 67 ? 6.344 -13.891 17.422 1 66.62 67 VAL B N 1
ATOM 2516 C CA . VAL B 1 67 ? 6.555 -14.203 16.016 1 66.62 67 VAL B CA 1
ATOM 2517 C C . VAL B 1 67 ? 6.098 -15.633 15.734 1 66.62 67 VAL B C 1
ATOM 2519 O O . VAL B 1 67 ? 6.461 -16.562 16.453 1 66.62 67 VAL B O 1
ATOM 2522 N N . LYS B 1 68 ? 5.289 -15.703 14.727 1 81.5 68 LYS B N 1
ATOM 2523 C CA . LYS B 1 68 ? 4.73 -17 14.352 1 81.5 68 LYS B CA 1
ATOM 2524 C C . LYS B 1 68 ? 5.453 -17.578 13.141 1 81.5 68 LYS B C 1
ATOM 2526 O O . LYS B 1 68 ? 5.797 -16.859 12.211 1 81.5 68 LYS B O 1
ATOM 2531 N N . GLU B 1 69 ? 5.723 -18.844 13.344 1 90.5 69 GLU B N 1
ATOM 2532 C CA . GLU B 1 69 ? 6.258 -19.562 12.195 1 90.5 69 GLU B CA 1
ATOM 2533 C C . GLU B 1 69 ? 5.164 -20.328 11.461 1 90.5 69 GLU B C 1
ATOM 2535 O O . GLU B 1 69 ? 4.41 -21.094 12.086 1 90.5 69 GLU B O 1
ATOM 2540 N N . LEU B 1 70 ? 4.98 -20.047 10.266 1 92.62 70 LEU B N 1
ATOM 2541 C CA . LEU B 1 70 ? 4.027 -20.75 9.414 1 92.62 70 LEU B CA 1
ATOM 2542 C C . LEU B 1 70 ? 4.746 -21.625 8.391 1 92.62 70 LEU B C 1
ATOM 2544 O O . LEU B 1 70 ? 5.453 -21.109 7.52 1 92.62 70 LEU B O 1
ATOM 2548 N N . THR B 1 71 ? 4.57 -22.906 8.477 1 95 71 THR B N 1
ATOM 2549 C CA . THR B 1 71 ? 5.23 -23.844 7.566 1 95 71 THR B CA 1
ATOM 2550 C C . THR B 1 71 ? 4.32 -24.188 6.391 1 95 71 THR B C 1
ATOM 2552 O O . THR B 1 71 ? 3.182 -24.609 6.582 1 95 71 THR B O 1
ATOM 2555 N N . LEU B 1 72 ? 4.828 -23.922 5.25 1 95.06 72 LEU B N 1
ATOM 2556 C CA . LEU B 1 72 ? 4.137 -24.328 4.031 1 95.06 72 LEU B CA 1
ATOM 2557 C C . LEU B 1 72 ? 4.719 -25.641 3.486 1 95.06 72 LEU B C 1
ATOM 2559 O O . LEU B 1 72 ? 5.941 -25.812 3.443 1 95.06 72 LEU B O 1
ATOM 2563 N N . ARG B 1 73 ? 3.771 -26.469 3.088 1 94.31 73 ARG B N 1
ATOM 2564 C CA . ARG B 1 73 ? 4.176 -27.766 2.549 1 94.31 73 ARG B CA 1
ATOM 2565 C C . ARG B 1 73 ? 3.705 -27.922 1.107 1 94.31 73 ARG B C 1
ATOM 2567 O O . ARG B 1 73 ? 2.717 -27.312 0.699 1 94.31 73 ARG B O 1
ATOM 2574 N N . ASN B 1 74 ? 4.457 -28.641 0.27 1 92.94 74 ASN B N 1
ATOM 2575 C CA . ASN B 1 74 ? 4.07 -29.047 -1.077 1 92.94 74 ASN B CA 1
ATOM 2576 C C . ASN B 1 74 ? 4.035 -27.859 -2.033 1 92.94 74 ASN B C 1
ATOM 2578 O O . ASN B 1 74 ? 3.152 -27.766 -2.889 1 92.94 74 ASN B O 1
ATOM 2582 N N . VAL B 1 75 ? 4.816 -26.844 -1.678 1 95.38 75 VAL B N 1
ATOM 2583 C CA . VAL B 1 75 ? 4.953 -25.719 -2.584 1 95.38 75 VAL B CA 1
ATOM 2584 C C . VAL B 1 75 ? 6.434 -25.438 -2.844 1 95.38 75 VAL B C 1
ATOM 2586 O O . VAL B 1 75 ? 7.285 -25.766 -2.014 1 95.38 75 VAL B O 1
ATOM 2589 N N . ASN B 1 76 ? 6.703 -24.906 -4.016 1 96.44 76 ASN B N 1
ATOM 2590 C CA . ASN B 1 76 ? 8.07 -24.562 -4.395 1 96.44 76 ASN B CA 1
ATOM 2591 C C . ASN B 1 76 ? 8.578 -23.359 -3.613 1 96.44 76 ASN B C 1
ATOM 2593 O O . ASN B 1 76 ? 7.957 -22.297 -3.633 1 96.44 76 ASN B O 1
ATOM 2597 N N . GLY B 1 77 ? 9.719 -23.484 -2.979 1 97.12 77 GLY B N 1
ATOM 2598 C CA . GLY B 1 77 ? 10.258 -22.438 -2.109 1 97.12 77 GLY B CA 1
ATOM 2599 C C . GLY B 1 77 ? 10.648 -21.188 -2.855 1 97.12 77 GLY B C 1
ATOM 2600 O O . GLY B 1 77 ? 10.352 -20.078 -2.408 1 97.12 77 GLY B O 1
ATOM 2601 N N . GLU B 1 78 ? 11.312 -21.406 -3.957 1 97.5 78 GLU B N 1
ATOM 2602 C CA . GLU B 1 78 ? 11.75 -20.25 -4.746 1 97.5 78 GLU B CA 1
ATOM 2603 C C . GLU B 1 78 ? 10.562 -19.438 -5.254 1 97.5 78 GLU B C 1
ATOM 2605 O O . GLU B 1 78 ? 10.578 -18.219 -5.223 1 97.5 78 GLU B O 1
ATOM 2610 N N . ALA B 1 79 ? 9.547 -20.109 -5.734 1 98.25 79 ALA B N 1
ATOM 2611 C CA . ALA B 1 79 ? 8.336 -19.438 -6.215 1 98.25 79 ALA B CA 1
ATOM 2612 C C . ALA B 1 79 ? 7.648 -18.672 -5.086 1 98.25 79 ALA B C 1
ATOM 2614 O O . ALA B 1 79 ? 7.16 -17.562 -5.293 1 98.25 79 ALA B O 1
ATOM 2615 N N . VAL B 1 80 ? 7.668 -19.266 -3.895 1 98.56 80 VAL B N 1
ATOM 2616 C CA . VAL B 1 80 ? 7.078 -18.609 -2.734 1 98.56 80 VAL B CA 1
ATOM 2617 C C . VAL B 1 80 ? 7.824 -17.312 -2.447 1 98.56 80 VAL B C 1
ATOM 2619 O O . VAL B 1 80 ? 7.207 -16.266 -2.248 1 98.56 80 VAL B O 1
ATOM 2622 N N . GLN B 1 81 ? 9.102 -17.406 -2.48 1 98.12 81 GLN B N 1
ATOM 2623 C CA . GLN B 1 81 ? 9.922 -16.219 -2.254 1 98.12 81 GLN B CA 1
ATOM 2624 C C . GLN B 1 81 ? 9.617 -15.133 -3.279 1 98.12 81 GLN B C 1
ATOM 2626 O O . GLN B 1 81 ? 9.453 -13.961 -2.92 1 98.12 81 GLN B O 1
ATOM 2631 N N . MET B 1 82 ? 9.5 -15.508 -4.531 1 98.44 82 MET B N 1
ATOM 2632 C CA . MET B 1 82 ? 9.242 -14.555 -5.602 1 98.44 82 MET B CA 1
ATOM 2633 C C . MET B 1 82 ? 7.871 -13.898 -5.43 1 98.44 82 MET B C 1
ATOM 2635 O O . MET B 1 82 ? 7.723 -12.695 -5.641 1 98.44 82 MET B O 1
ATOM 2639 N N . ILE B 1 83 ? 6.953 -14.68 -5.035 1 98.81 83 ILE B N 1
ATOM 2640 C CA . ILE B 1 83 ? 5.59 -14.188 -4.887 1 98.81 83 ILE B CA 1
ATOM 2641 C C . ILE B 1 83 ? 5.504 -13.266 -3.672 1 98.81 83 ILE B C 1
ATOM 2643 O O . ILE B 1 83 ? 4.852 -12.219 -3.723 1 98.81 83 ILE B O 1
ATOM 2647 N N . ILE B 1 84 ? 6.152 -13.609 -2.598 1 98.62 84 ILE B N 1
ATOM 2648 C CA . ILE B 1 84 ? 6.188 -12.75 -1.422 1 98.62 84 ILE B CA 1
ATOM 2649 C C . ILE B 1 84 ? 6.867 -11.43 -1.773 1 98.62 84 ILE B C 1
ATOM 2651 O O . ILE B 1 84 ? 6.402 -10.359 -1.376 1 98.62 84 ILE B O 1
ATOM 2655 N N . ASP B 1 85 ? 7.949 -11.523 -2.539 1 98.62 85 ASP B N 1
ATOM 2656 C CA . ASP B 1 85 ? 8.602 -10.297 -2.998 1 98.62 85 ASP B CA 1
ATOM 2657 C C . ASP B 1 85 ? 7.641 -9.438 -3.82 1 98.62 85 ASP B C 1
ATOM 2659 O O . ASP B 1 85 ? 7.637 -8.211 -3.693 1 98.62 85 ASP B O 1
ATOM 2663 N N . PHE B 1 86 ? 6.883 -10.062 -4.586 1 98.75 86 PHE B N 1
ATOM 2664 C CA . PHE B 1 86 ? 5.883 -9.344 -5.371 1 98.75 86 PHE B CA 1
ATOM 2665 C C . PHE B 1 86 ? 4.914 -8.602 -4.457 1 98.75 86 PHE B C 1
ATOM 2667 O O . PHE B 1 86 ? 4.57 -7.445 -4.723 1 98.75 86 PHE B O 1
ATOM 2674 N N . CYS B 1 87 ? 4.492 -9.203 -3.412 1 98.69 87 CYS B N 1
ATOM 2675 C CA . CYS B 1 87 ? 3.553 -8.594 -2.477 1 98.69 87 CYS B CA 1
ATOM 2676 C C . CYS B 1 87 ? 4.117 -7.297 -1.908 1 98.69 87 CYS B C 1
ATOM 2678 O O . CYS B 1 87 ? 3.365 -6.371 -1.6 1 98.69 87 CYS B O 1
ATOM 2680 N N . TYR B 1 88 ? 5.43 -7.184 -1.871 1 98.69 88 TYR B N 1
ATOM 2681 C CA . TYR B 1 88 ? 6.066 -6.039 -1.229 1 98.69 88 TYR B CA 1
ATOM 2682 C C . TYR B 1 88 ? 6.582 -5.051 -2.268 1 98.69 88 TYR B C 1
ATOM 2684 O O . TYR B 1 88 ? 6.91 -3.908 -1.936 1 98.69 88 TYR B O 1
ATOM 2692 N N . THR B 1 89 ? 6.688 -5.461 -3.564 1 98.44 89 THR B N 1
ATOM 2693 C CA . THR B 1 89 ? 7.379 -4.605 -4.52 1 98.44 89 THR B CA 1
ATOM 2694 C C . THR B 1 89 ? 6.508 -4.344 -5.746 1 98.44 89 THR B C 1
ATOM 2696 O O . THR B 1 89 ? 6.809 -3.457 -6.547 1 98.44 89 THR B O 1
ATOM 2699 N N . SER B 1 90 ? 5.496 -5.098 -5.957 1 98.31 90 SER B N 1
ATOM 2700 C CA . SER B 1 90 ? 4.613 -5.012 -7.113 1 98.31 90 SER B CA 1
ATOM 2701 C C . SER B 1 90 ? 5.301 -5.523 -8.375 1 98.31 90 SER B C 1
ATOM 2703 O O . SER B 1 90 ? 4.812 -5.305 -9.484 1 98.31 90 SER B O 1
ATOM 2705 N N . ALA B 1 91 ? 6.426 -6.211 -8.18 1 98.44 91 ALA B N 1
ATOM 2706 C CA . ALA B 1 91 ? 7.195 -6.637 -9.344 1 98.44 91 ALA B CA 1
ATOM 2707 C C . ALA B 1 91 ? 7.547 -8.117 -9.258 1 98.44 91 ALA B C 1
ATOM 2709 O O . ALA B 1 91 ? 7.785 -8.641 -8.164 1 98.44 91 ALA B O 1
ATOM 2710 N N . ILE B 1 92 ? 7.609 -8.734 -10.438 1 98.5 92 ILE B N 1
ATOM 2711 C CA . ILE B 1 92 ? 8.023 -10.133 -10.5 1 98.5 92 ILE B CA 1
ATOM 2712 C C . ILE B 1 92 ? 8.602 -10.438 -11.883 1 98.5 92 ILE B C 1
ATOM 2714 O O . ILE B 1 92 ? 8.164 -9.859 -12.883 1 98.5 92 ILE B O 1
ATOM 2718 N N . SER B 1 93 ? 9.586 -11.258 -11.93 1 98.44 93 SER B N 1
ATOM 2719 C CA . SER B 1 93 ? 10.195 -11.68 -13.188 1 98.44 93 SER B CA 1
ATOM 2720 C C . SER B 1 93 ? 9.797 -13.117 -13.531 1 98.44 93 SER B C 1
ATOM 2722 O O . SER B 1 93 ? 10.031 -14.039 -12.758 1 98.44 93 SER B O 1
ATOM 2724 N N . VAL B 1 94 ? 9.258 -13.242 -14.703 1 98.25 94 VAL B N 1
ATOM 2725 C CA . VAL B 1 94 ? 8.781 -14.547 -15.148 1 98.25 94 VAL B CA 1
ATOM 2726 C C . VAL B 1 94 ? 9.523 -14.961 -16.422 1 98.25 94 VAL B C 1
ATOM 2728 O O . VAL B 1 94 ? 9.758 -14.133 -17.297 1 98.25 94 VAL B O 1
ATOM 2731 N N . ASN B 1 95 ? 9.914 -16.156 -16.453 1 97.62 95 ASN B N 1
ATOM 2732 C CA . ASN B 1 95 ? 10.547 -16.703 -17.656 1 97.62 95 ASN B CA 1
ATOM 2733 C C . ASN B 1 95 ? 10.117 -18.156 -17.891 1 97.62 95 ASN B C 1
ATOM 2735 O O . ASN B 1 95 ? 9.273 -18.688 -17.172 1 97.62 95 ASN B O 1
ATOM 2739 N N . GLU B 1 96 ? 10.695 -18.766 -18.891 1 96.69 96 GLU B N 1
ATOM 2740 C CA . GLU B 1 96 ? 10.258 -20.094 -19.328 1 96.69 96 GLU B CA 1
ATOM 2741 C C . GLU B 1 96 ? 10.617 -21.156 -18.281 1 96.69 96 GLU B C 1
ATOM 2743 O O . GLU B 1 96 ? 10.047 -22.25 -18.297 1 96.69 96 GLU B O 1
ATOM 2748 N N . GLU B 1 97 ? 11.5 -20.828 -17.422 1 96.25 97 GLU B N 1
ATOM 2749 C CA . GLU B 1 97 ? 11.953 -21.812 -16.438 1 96.25 97 GLU B CA 1
ATOM 2750 C C . GLU B 1 97 ? 11.117 -21.734 -15.164 1 96.25 97 GLU B C 1
ATOM 2752 O O . GLU B 1 97 ? 10.773 -22.766 -14.578 1 96.25 97 GLU B O 1
ATOM 2757 N N . ASN B 1 98 ? 10.711 -20.531 -14.766 1 97.69 98 ASN B N 1
ATOM 2758 C CA . ASN B 1 98 ? 10.125 -20.391 -13.438 1 97.69 98 ASN B CA 1
ATOM 2759 C C . ASN B 1 98 ? 8.602 -20.281 -13.508 1 97.69 98 ASN B C 1
ATOM 2761 O O . ASN B 1 98 ? 7.914 -20.484 -12.508 1 97.69 98 ASN B O 1
ATOM 2765 N N . VAL B 1 99 ? 8.031 -20.047 -14.656 1 98.38 99 VAL B N 1
ATOM 2766 C CA . VAL B 1 99 ? 6.598 -19.797 -14.789 1 98.38 99 VAL B CA 1
ATOM 2767 C C . VAL B 1 99 ? 5.82 -21.047 -14.344 1 98.38 99 VAL B C 1
ATOM 2769 O O . VAL B 1 99 ? 4.738 -20.922 -13.766 1 98.38 99 VAL B O 1
ATOM 2772 N N . TRP B 1 100 ? 6.422 -22.219 -14.477 1 97.56 100 TRP B N 1
ATOM 2773 C CA . TRP B 1 100 ? 5.75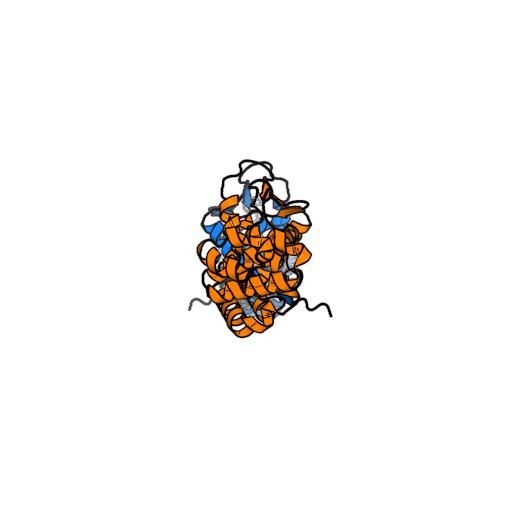8 -23.484 -14.195 1 97.56 100 TRP B CA 1
ATOM 2774 C C . TRP B 1 100 ? 5.637 -23.703 -12.688 1 97.56 100 TRP B C 1
ATOM 2776 O O . TRP B 1 100 ? 4.777 -24.453 -12.234 1 97.56 100 TRP B O 1
ATOM 2786 N N . THR B 1 101 ? 6.5 -23.047 -11.969 1 97.94 101 THR B N 1
ATOM 2787 C CA . THR B 1 101 ? 6.461 -23.188 -10.516 1 97.94 101 THR B CA 1
ATOM 2788 C C . THR B 1 101 ? 5.742 -22 -9.875 1 97.94 101 THR B C 1
ATOM 2790 O O . THR B 1 101 ? 5.152 -22.141 -8.805 1 97.94 101 THR B O 1
ATOM 2793 N N . ILE B 1 102 ? 5.688 -20.859 -10.492 1 98.69 102 ILE B N 1
ATOM 2794 C CA . ILE B 1 102 ? 5.039 -19.656 -9.969 1 98.69 102 ILE B CA 1
ATOM 2795 C C . ILE B 1 102 ? 3.521 -19.812 -10.055 1 98.69 102 ILE B C 1
ATOM 2797 O O . ILE B 1 102 ? 2.801 -19.5 -9.109 1 98.69 102 ILE B O 1
ATOM 2801 N N . LEU B 1 103 ? 3.053 -20.375 -11.172 1 98.75 103 LEU B N 1
ATOM 2802 C CA . LEU B 1 103 ? 1.618 -20.453 -11.422 1 98.75 103 LEU B CA 1
ATOM 2803 C C . LEU B 1 103 ? 0.925 -21.281 -10.336 1 98.75 103 LEU B C 1
ATOM 2805 O O . LEU B 1 103 ? -0.01 -20.797 -9.695 1 98.75 103 LEU B O 1
ATOM 2809 N N . PRO B 1 104 ? 1.369 -22.484 -10.031 1 98.5 104 PRO B N 1
ATOM 2810 C CA . PRO B 1 104 ? 0.681 -23.25 -8.992 1 98.5 104 PRO B CA 1
ATOM 2811 C C . PRO B 1 104 ? 0.718 -22.578 -7.629 1 98.5 104 PRO B C 1
ATOM 2813 O O . PRO B 1 104 ? -0.25 -22.656 -6.867 1 98.5 104 PRO B O 1
ATOM 2816 N N . VAL B 1 105 ? 1.788 -21.922 -7.312 1 98.62 105 VAL B N 1
ATOM 2817 C CA . VAL B 1 105 ? 1.9 -21.234 -6.023 1 98.62 105 VAL B CA 1
ATOM 2818 C C . VAL B 1 105 ? 0.962 -20.031 -5.988 1 98.62 105 VAL B C 1
ATOM 2820 O O . VAL B 1 105 ? 0.253 -19.828 -5 1 98.62 105 VAL B O 1
ATOM 2823 N N . ALA B 1 106 ? 0.98 -19.297 -7.086 1 98.75 106 ALA B N 1
ATOM 2824 C CA . ALA B 1 106 ? 0.062 -18.156 -7.191 1 98.75 106 ALA B CA 1
ATOM 2825 C C . ALA B 1 106 ? -1.388 -18.609 -7.055 1 98.75 106 ALA B C 1
ATOM 2827 O O . ALA B 1 106 ? -2.201 -17.938 -6.422 1 98.75 106 ALA B O 1
ATOM 2828 N N . PHE B 1 107 ? -1.667 -19.75 -7.648 1 98.5 107 PHE B N 1
ATOM 2829 C CA . PHE B 1 107 ? -3 -20.328 -7.566 1 98.5 107 PHE B CA 1
ATOM 2830 C C . PHE B 1 107 ? -3.336 -20.719 -6.129 1 98.5 107 PHE B C 1
ATOM 2832 O O . PHE B 1 107 ? -4.414 -20.391 -5.629 1 98.5 107 PHE B O 1
ATOM 2839 N N . THR B 1 108 ? -2.404 -21.344 -5.473 1 97.81 108 THR B N 1
ATOM 2840 C CA . THR B 1 108 ? -2.602 -21.75 -4.086 1 97.81 108 THR B CA 1
ATOM 2841 C C . THR B 1 108 ? -2.842 -20.547 -3.193 1 97.81 108 THR B C 1
ATOM 2843 O O . THR B 1 108 ? -3.723 -20.562 -2.33 1 97.81 108 THR B O 1
ATOM 2846 N N . PHE B 1 109 ? -2.086 -19.469 -3.43 1 98.12 109 PHE B N 1
ATOM 2847 C CA . PHE B 1 109 ? -2.172 -18.266 -2.615 1 98.12 109 PHE B CA 1
ATOM 2848 C C . PHE B 1 109 ? -3.344 -17.406 -3.057 1 98.12 109 PHE B C 1
ATOM 2850 O O . PHE B 1 109 ? -3.611 -16.359 -2.457 1 98.12 109 PHE B O 1
ATOM 2857 N N . GLN B 1 110 ? -4.035 -17.812 -4.141 1 98.12 110 GLN B N 1
ATOM 2858 C CA . GLN B 1 110 ? -5.219 -17.125 -4.66 1 98.12 110 GLN B CA 1
ATOM 2859 C C . GLN B 1 110 ? -4.887 -15.703 -5.094 1 98.12 110 GLN B C 1
ATOM 2861 O O . GLN B 1 110 ? -5.59 -14.758 -4.738 1 98.12 110 GLN B O 1
ATOM 2866 N N . LEU B 1 111 ? -3.781 -15.547 -5.781 1 98.44 111 LEU B N 1
ATOM 2867 C CA . LEU B 1 111 ? -3.377 -14.273 -6.359 1 98.44 111 LEU B CA 1
ATOM 2868 C C . LEU B 1 111 ? -3.766 -14.195 -7.836 1 98.44 111 LEU B C 1
ATOM 2870 O O . LEU B 1 111 ? -2.959 -14.516 -8.711 1 98.44 111 LEU B O 1
ATOM 2874 N N . GLU B 1 112 ? -4.871 -13.672 -8.07 1 97.81 112 GLU B N 1
ATOM 2875 C CA . GLU B 1 112 ? -5.48 -13.695 -9.398 1 97.81 112 GLU B CA 1
ATOM 2876 C C . GLU B 1 112 ? -4.609 -12.977 -10.422 1 97.81 112 GLU B C 1
ATOM 2878 O O . GLU B 1 112 ? -4.453 -13.445 -11.555 1 97.81 112 GLU B O 1
ATOM 2883 N N . GLU B 1 113 ? -4.105 -11.891 -10.039 1 98.19 113 GLU B N 1
ATOM 2884 C CA . GLU B 1 113 ? -3.287 -11.109 -10.961 1 98.19 113 GLU B CA 1
ATOM 2885 C C . GLU B 1 113 ? -2.088 -11.914 -11.461 1 98.19 113 GLU B C 1
ATOM 2887 O O . GLU B 1 113 ? -1.773 -11.898 -12.648 1 98.19 113 GLU B O 1
ATOM 2892 N N . LEU B 1 114 ? -1.441 -12.609 -10.594 1 98.69 114 LEU B N 1
ATOM 2893 C CA . LEU B 1 114 ? -0.268 -13.398 -10.961 1 98.69 114 LEU B CA 1
ATOM 2894 C C . LEU B 1 114 ? -0.67 -14.641 -11.742 1 98.69 114 LEU B C 1
ATOM 2896 O O . LEU B 1 114 ? 0.053 -15.078 -12.641 1 98.69 114 LEU B O 1
ATOM 2900 N N . VAL B 1 115 ? -1.793 -15.242 -11.359 1 98.69 115 VAL B N 1
ATOM 2901 C CA . VAL B 1 115 ? -2.301 -16.375 -12.125 1 98.69 115 VAL B CA 1
ATOM 2902 C C . VAL B 1 115 ? -2.529 -15.969 -13.57 1 98.69 115 VAL B C 1
ATOM 2904 O O . VAL B 1 115 ? -2.057 -16.641 -14.5 1 98.69 115 VAL B O 1
ATOM 2907 N N . ASN B 1 116 ? -3.143 -14.859 -13.742 1 98.38 116 ASN B N 1
ATOM 2908 C CA . ASN B 1 116 ? -3.426 -14.375 -15.094 1 98.38 116 ASN B CA 1
ATOM 2909 C C . ASN B 1 116 ? -2.143 -14.055 -15.852 1 98.38 116 ASN B C 1
ATOM 2911 O O . ASN B 1 116 ? -2.029 -14.352 -17.047 1 98.38 116 ASN B O 1
ATOM 2915 N N . LEU B 1 117 ? -1.267 -13.445 -15.141 1 98.44 117 LEU B N 1
ATOM 2916 C CA . LEU B 1 117 ? 0.022 -13.125 -15.742 1 98.44 117 LEU B CA 1
ATOM 2917 C C . LEU B 1 117 ? 0.706 -14.391 -16.266 1 98.44 117 LEU B C 1
ATOM 2919 O O . LEU B 1 117 ? 1.172 -14.43 -17.406 1 98.44 117 LEU B O 1
ATOM 2923 N N . CYS B 1 118 ? 0.766 -15.398 -15.438 1 98.69 118 CYS B N 1
ATOM 2924 C CA . CYS B 1 118 ? 1.435 -16.641 -15.789 1 98.69 118 CYS B CA 1
ATOM 2925 C C . CYS B 1 118 ? 0.699 -17.359 -16.922 1 98.69 118 CYS B C 1
ATOM 2927 O O . CYS B 1 118 ? 1.327 -17.875 -17.844 1 98.69 118 CYS B O 1
ATOM 2929 N N . CYS B 1 119 ? -0.607 -17.375 -16.844 1 98.62 119 CYS B N 1
ATOM 2930 C CA . CYS B 1 119 ? -1.395 -18 -17.891 1 98.62 119 CYS B CA 1
ATOM 2931 C C . CYS B 1 119 ? -1.133 -17.328 -19.234 1 98.62 119 CYS B C 1
ATOM 2933 O O . CYS B 1 119 ? -0.954 -18.016 -20.25 1 98.62 119 CYS B O 1
ATOM 2935 N N . ASP B 1 120 ? -1.096 -16.016 -19.234 1 98.19 120 ASP B N 1
ATOM 2936 C CA . ASP B 1 120 ? -0.812 -15.281 -20.469 1 98.19 120 ASP B CA 1
ATOM 2937 C C . ASP B 1 120 ? 0.579 -15.617 -21 1 98.19 120 ASP B C 1
ATOM 2939 O O . ASP B 1 120 ? 0.761 -15.805 -22.203 1 98.19 120 ASP B O 1
ATOM 2943 N N . TYR B 1 121 ? 1.463 -15.656 -20.109 1 98.25 121 TYR B N 1
ATOM 2944 C CA . TYR B 1 121 ? 2.83 -15.969 -20.516 1 98.25 121 TYR B CA 1
ATOM 2945 C C . TYR B 1 121 ? 2.922 -17.375 -21.094 1 98.25 121 TYR B C 1
ATOM 2947 O O . TYR B 1 121 ? 3.525 -17.578 -22.141 1 98.25 121 TYR B O 1
ATOM 2955 N N . ILE B 1 122 ? 2.328 -18.328 -20.453 1 98.25 122 ILE B N 1
ATOM 2956 C CA . ILE B 1 122 ? 2.363 -19.734 -20.859 1 98.25 122 ILE B CA 1
ATOM 2957 C C . ILE B 1 122 ? 1.663 -19.891 -22.203 1 98.25 122 ILE B C 1
ATOM 2959 O O . ILE B 1 122 ? 2.088 -20.703 -23.047 1 98.25 122 ILE B O 1
ATOM 2963 N N . THR B 1 123 ? 0.607 -19.109 -22.406 1 98.12 123 THR B N 1
ATOM 2964 C CA . THR B 1 123 ? -0.108 -19.141 -23.672 1 98.12 123 THR B CA 1
ATOM 2965 C C . THR B 1 123 ? 0.837 -18.844 -24.844 1 98.12 123 THR B C 1
ATOM 2967 O O . THR B 1 123 ? 0.736 -19.453 -25.906 1 98.12 123 THR B O 1
ATOM 2970 N N . SER B 1 124 ? 1.747 -17.969 -24.609 1 97.06 124 SER B N 1
ATOM 2971 C CA . SER B 1 124 ? 2.688 -17.578 -25.656 1 97.06 124 SER B CA 1
ATOM 2972 C C . SER B 1 124 ? 3.756 -18.641 -25.859 1 97.06 124 SER B C 1
ATOM 2974 O O . SER B 1 124 ? 4.5 -18.594 -26.844 1 97.06 124 SER B O 1
ATOM 2976 N N . LEU B 1 125 ? 3.832 -19.625 -25 1 96.56 125 LEU B N 1
ATOM 2977 C CA . LEU B 1 125 ? 4.891 -20.625 -25.047 1 96.56 125 LEU B CA 1
ATOM 2978 C C . LEU B 1 125 ? 4.371 -21.953 -25.609 1 96.56 125 LEU B C 1
ATOM 2980 O O . LEU B 1 125 ? 5.125 -22.906 -25.75 1 96.56 125 LEU B O 1
ATOM 2984 N N . ILE B 1 126 ? 3.113 -21.984 -25.953 1 97.12 126 ILE B N 1
ATOM 2985 C CA . ILE B 1 126 ? 2.527 -23.266 -26.328 1 97.12 126 ILE B CA 1
ATOM 2986 C C . ILE B 1 126 ? 3.17 -23.766 -27.625 1 97.12 126 ILE B C 1
ATOM 2988 O O . ILE B 1 126 ? 3.166 -23.062 -28.641 1 97.12 126 ILE B O 1
ATOM 2992 N N . ARG B 1 127 ? 3.736 -24.828 -27.578 1 96.38 127 ARG B N 1
ATOM 2993 C CA . ARG B 1 127 ? 4.367 -25.578 -28.656 1 96.38 127 ARG B CA 1
ATOM 2994 C C . ARG B 1 127 ? 4.492 -27.062 -28.297 1 96.38 127 ARG B C 1
ATOM 2996 O O . ARG B 1 127 ? 4.098 -27.469 -27.203 1 96.38 127 ARG B O 1
ATOM 3003 N N . ASN B 1 128 ? 5.016 -27.938 -29.156 1 95.19 128 ASN B N 1
ATOM 3004 C CA . ASN B 1 128 ? 5.109 -29.375 -28.922 1 95.19 128 ASN B CA 1
ATOM 3005 C C . ASN B 1 128 ? 5.859 -29.688 -27.641 1 95.19 128 ASN B C 1
ATOM 3007 O O . ASN B 1 128 ? 5.465 -30.562 -26.875 1 95.19 128 ASN B O 1
ATOM 3011 N N . GLU B 1 129 ? 6.844 -28.859 -27.375 1 94.06 129 GLU B N 1
ATOM 3012 C CA . GLU B 1 129 ? 7.73 -29.078 -26.234 1 94.06 129 GLU B CA 1
ATOM 3013 C C . GLU B 1 129 ? 7.016 -28.781 -24.922 1 94.06 129 GLU B C 1
ATOM 3015 O O . GLU B 1 129 ? 7.328 -29.391 -23.891 1 94.06 129 GLU B O 1
ATOM 3020 N N . THR B 1 130 ? 5.98 -27.891 -24.984 1 96.31 130 THR B N 1
ATOM 3021 C CA . THR B 1 130 ? 5.465 -27.375 -23.719 1 96.31 130 THR B CA 1
ATOM 3022 C C . THR B 1 130 ? 3.984 -27.719 -23.562 1 96.31 130 THR B C 1
ATOM 3024 O O . THR B 1 130 ? 3.408 -27.531 -22.484 1 96.31 130 THR B O 1
ATOM 3027 N N . CYS B 1 131 ? 3.316 -28.203 -24.547 1 96.31 131 CYS B N 1
ATOM 3028 C CA . CYS B 1 131 ? 1.862 -28.328 -24.578 1 96.31 131 CYS B CA 1
ATOM 3029 C C . CYS B 1 131 ? 1.381 -29.297 -23.516 1 96.31 131 CYS B C 1
ATOM 3031 O O . CYS B 1 131 ? 0.337 -29.094 -22.891 1 96.31 131 CYS B O 1
ATOM 3033 N N . LEU B 1 132 ? 2.15 -30.406 -23.297 1 95.25 132 LEU B N 1
ATOM 3034 C CA . LEU B 1 132 ? 1.738 -31.359 -22.281 1 95.25 132 LEU B CA 1
ATOM 3035 C C . LEU B 1 132 ? 1.838 -30.75 -20.891 1 95.25 132 LEU B C 1
ATOM 3037 O O . LEU B 1 132 ? 0.916 -30.891 -20.078 1 95.25 132 LEU B O 1
ATOM 3041 N N . GLN B 1 133 ? 2.924 -30.125 -20.672 1 95.25 133 GLN B N 1
ATOM 3042 C CA . GLN B 1 133 ? 3.115 -29.422 -19.406 1 95.25 133 GLN B CA 1
ATOM 3043 C C . GLN B 1 133 ? 2.066 -28.328 -19.219 1 95.25 133 GLN B C 1
ATOM 3045 O O . GLN B 1 133 ? 1.53 -28.156 -18.125 1 95.25 133 GLN B O 1
ATOM 3050 N N . THR B 1 134 ? 1.755 -27.625 -20.25 1 97.81 134 THR B N 1
ATOM 3051 C CA . THR B 1 134 ? 0.765 -26.547 -20.234 1 97.81 134 THR B CA 1
ATOM 3052 C C . THR B 1 134 ? -0.607 -27.094 -19.828 1 97.81 134 THR B C 1
ATOM 3054 O O . THR B 1 134 ? -1.269 -26.531 -18.953 1 97.81 134 THR B O 1
ATOM 3057 N N . HIS B 1 135 ? -0.955 -28.172 -20.453 1 97 135 HIS B N 1
ATOM 3058 C CA . HIS B 1 135 ? -2.264 -28.75 -20.156 1 97 135 HIS B CA 1
ATOM 3059 C C . HIS B 1 135 ? -2.332 -29.234 -18.703 1 97 135 HIS B C 1
ATOM 3061 O O . HIS B 1 135 ? -3.346 -29.062 -18.031 1 97 135 HIS B O 1
ATOM 3067 N N . THR B 1 136 ? -1.256 -29.797 -18.281 1 95.75 136 THR B N 1
ATOM 3068 C CA . THR B 1 136 ? -1.188 -30.328 -16.922 1 95.75 136 THR B CA 1
ATOM 3069 C C . THR B 1 136 ? -1.392 -29.203 -15.898 1 95.75 136 THR B C 1
ATOM 3071 O O . THR B 1 136 ? -2.227 -29.328 -14.992 1 95.75 136 THR B O 1
ATOM 3074 N N . VAL B 1 137 ? -0.682 -28.109 -16.062 1 97.31 137 VAL B N 1
ATOM 3075 C CA . VAL B 1 137 ? -0.76 -27.031 -15.094 1 97.31 137 VAL B CA 1
ATOM 3076 C C . VAL B 1 137 ? -2.109 -26.328 -15.211 1 97.31 137 VAL B C 1
ATOM 3078 O O . VAL B 1 137 ? -2.666 -25.875 -14.211 1 97.31 137 VAL B O 1
ATOM 3081 N N . ALA B 1 138 ? -2.641 -26.234 -16.438 1 97.75 138 ALA B N 1
ATOM 3082 C CA . ALA B 1 138 ? -3.939 -25.594 -16.641 1 97.75 138 ALA B CA 1
ATOM 3083 C C . ALA B 1 138 ? -5.043 -26.328 -15.891 1 97.75 138 ALA B C 1
ATOM 3085 O O . ALA B 1 138 ? -5.891 -25.703 -15.25 1 97.75 138 ALA B O 1
ATOM 3086 N N . VAL B 1 139 ? -5.004 -27.656 -15.953 1 96.62 139 VAL B N 1
ATOM 3087 C CA . VAL B 1 139 ? -5.98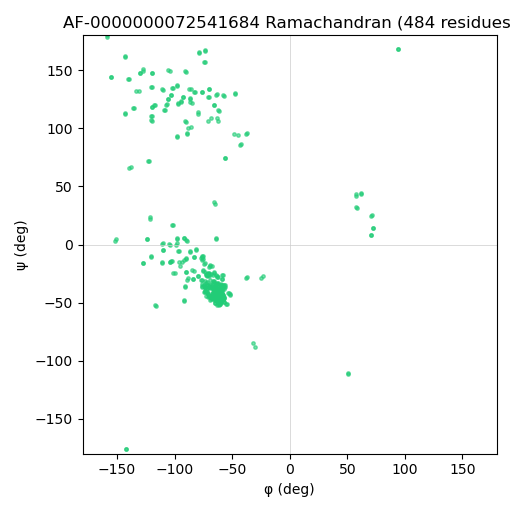8 -28.469 -15.258 1 96.62 139 VAL B CA 1
ATOM 3088 C C . VAL B 1 139 ? -5.777 -28.359 -13.75 1 96.62 139 VAL B C 1
ATOM 3090 O O . VAL B 1 139 ? -6.73 -28.156 -13 1 96.62 139 VAL B O 1
ATOM 3093 N N . GLN B 1 140 ? -4.559 -28.5 -13.359 1 95.81 140 GLN B N 1
ATOM 3094 C CA . GLN B 1 140 ? -4.215 -28.469 -11.938 1 95.81 140 GLN B CA 1
ATOM 3095 C C . GLN B 1 140 ? -4.641 -27.141 -11.305 1 95.81 140 GLN B C 1
ATOM 3097 O O . GLN B 1 140 ? -5.156 -27.125 -10.188 1 95.81 140 GLN B O 1
ATOM 3102 N N . CYS B 1 141 ? -4.426 -26.031 -12.008 1 97.88 141 CYS B N 1
ATOM 3103 C CA . CYS B 1 141 ? -4.672 -24.688 -11.477 1 97.88 141 CYS B CA 1
ATOM 3104 C C . CYS B 1 141 ? -6.023 -24.156 -11.93 1 97.88 141 CYS B C 1
ATOM 3106 O O . CYS B 1 141 ? -6.32 -22.984 -11.766 1 97.88 141 CYS B O 1
ATOM 3108 N N . GLN B 1 142 ? -6.781 -24.953 -12.594 1 97.38 142 GLN B N 1
ATOM 3109 C CA . GLN B 1 142 ? -8.141 -24.641 -13.016 1 97.38 142 GLN B CA 1
ATOM 3110 C C . GLN B 1 142 ? -8.172 -23.375 -13.875 1 97.38 142 GLN B C 1
ATOM 3112 O O . GLN B 1 142 ? -9 -22.484 -13.648 1 97.38 142 GLN B O 1
ATOM 3117 N N . CYS B 1 143 ? -7.227 -23.312 -14.719 1 97.88 143 CYS B N 1
ATOM 3118 C CA . CYS B 1 143 ? -7.211 -22.25 -15.703 1 97.88 143 CYS B CA 1
ATOM 3119 C C . CYS B 1 143 ? -7.969 -22.656 -16.969 1 97.88 143 CYS B C 1
ATOM 3121 O O . CYS B 1 143 ? -7.379 -23.203 -17.906 1 97.88 143 CYS B O 1
ATOM 3123 N N . SER B 1 144 ? -9.164 -22.297 -17.047 1 97.19 144 SER B N 1
ATOM 3124 C CA . SER B 1 144 ? -10.078 -22.812 -18.062 1 97.19 144 SER B CA 1
ATOM 3125 C C . SER B 1 144 ? -9.633 -22.453 -19.469 1 97.19 144 SER B C 1
ATOM 3127 O O . SER B 1 144 ? -9.57 -23.312 -20.344 1 97.19 144 SER B O 1
ATOM 3129 N N . ASP B 1 145 ? -9.359 -21.172 -19.672 1 97.81 145 ASP B N 1
ATOM 3130 C CA . ASP B 1 145 ? -8.953 -20.734 -21 1 97.81 145 ASP B CA 1
ATOM 3131 C C . ASP B 1 145 ? -7.68 -21.453 -21.453 1 97.81 145 ASP B C 1
ATOM 3133 O O . ASP B 1 145 ? -7.586 -21.906 -22.594 1 97.81 145 ASP B O 1
ATOM 3137 N N . LEU B 1 146 ? -6.746 -21.5 -20.578 1 98.19 146 LEU B N 1
ATOM 3138 C CA . LEU B 1 146 ? -5.477 -22.141 -20.875 1 98.19 146 LEU B CA 1
ATOM 3139 C C . LEU B 1 146 ? -5.676 -23.641 -21.125 1 98.19 146 LEU B C 1
ATOM 3141 O O . LEU B 1 146 ? -5.004 -24.219 -21.984 1 98.19 146 LEU B O 1
ATOM 3145 N N . GLU B 1 147 ? -6.535 -24.234 -20.344 1 97.38 147 GLU B N 1
ATOM 3146 C CA . GLU B 1 147 ? -6.887 -25.641 -20.531 1 97.38 147 GLU B CA 1
ATOM 3147 C C . GLU B 1 147 ? -7.449 -25.891 -21.922 1 97.38 147 GLU B C 1
ATOM 3149 O O . GLU B 1 147 ? -7.035 -26.828 -22.609 1 97.38 147 GLU B O 1
ATOM 3154 N N . GLN B 1 148 ? -8.32 -25.078 -22.328 1 97.25 148 GLN B N 1
ATOM 3155 C CA . GLN B 1 148 ? -8.938 -25.219 -23.656 1 97.25 148 GLN B CA 1
ATOM 3156 C C . GLN B 1 148 ? -7.918 -25 -24.766 1 97.25 148 GLN B C 1
ATOM 3158 O O . GLN B 1 148 ? -7.883 -25.766 -25.734 1 97.25 148 GLN B O 1
ATOM 3163 N N . LEU B 1 149 ? -7.195 -23.984 -24.625 1 97.75 149 LEU B N 1
ATOM 3164 C CA . LEU B 1 149 ? -6.188 -23.672 -25.625 1 97.75 149 LEU B CA 1
ATOM 3165 C C . LEU B 1 149 ? -5.191 -24.812 -25.781 1 97.75 149 LEU B C 1
ATOM 3167 O O . LEU B 1 149 ? -4.832 -25.188 -26.891 1 97.75 149 LEU B O 1
ATOM 3171 N N . SER B 1 150 ? -4.703 -25.297 -24.656 1 97.38 150 SER B N 1
ATOM 3172 C CA . SER B 1 150 ? -3.74 -26.391 -24.703 1 97.38 150 SER B CA 1
ATOM 3173 C C . SER B 1 150 ? -4.379 -27.672 -25.25 1 97.38 150 SER B C 1
ATOM 3175 O O . SER B 1 150 ? -3.744 -28.406 -26 1 97.38 150 SER B O 1
ATOM 3177 N N . ALA B 1 151 ? -5.605 -27.922 -24.922 1 96.38 151 ALA B N 1
ATOM 3178 C CA . ALA B 1 151 ? -6.34 -29.062 -25.438 1 96.38 151 ALA B CA 1
ATOM 3179 C C . ALA B 1 151 ? -6.461 -29 -26.953 1 96.38 151 ALA B C 1
ATOM 3181 O O . ALA B 1 151 ? -6.191 -29.969 -27.656 1 96.38 151 ALA B O 1
ATOM 3182 N N . ASN B 1 152 ? -6.906 -27.875 -27.406 1 97.06 152 ASN B N 1
ATOM 3183 C CA . ASN B 1 152 ? -7.035 -27.672 -28.844 1 97.06 152 ASN B CA 1
ATOM 3184 C C . ASN B 1 152 ? -5.699 -27.859 -29.562 1 97.06 152 ASN B C 1
ATOM 3186 O O . ASN B 1 152 ? -5.641 -28.469 -30.625 1 97.06 152 ASN B O 1
ATOM 3190 N N . PHE B 1 153 ? -4.727 -27.328 -29.016 1 97.69 153 PHE B N 1
ATOM 3191 C CA . PHE B 1 153 ? -3.408 -27.453 -29.625 1 97.69 153 PHE B CA 1
ATOM 3192 C C . PHE B 1 153 ? -3 -28.906 -29.734 1 97.69 153 PHE B C 1
ATOM 3194 O O . PHE B 1 153 ? -2.512 -29.344 -30.781 1 97.69 153 PHE B O 1
ATOM 3201 N N . ILE B 1 154 ? -3.129 -29.609 -28.625 1 96.44 154 ILE B N 1
ATOM 3202 C CA . ILE B 1 154 ? -2.742 -31.016 -28.578 1 96.44 154 ILE B CA 1
ATOM 3203 C C . ILE B 1 154 ? -3.545 -31.812 -29.594 1 96.44 154 ILE B C 1
ATOM 3205 O O . ILE B 1 154 ? -2.988 -32.656 -30.328 1 96.44 154 ILE B O 1
ATOM 3209 N N . GLN B 1 155 ? -4.777 -31.531 -29.672 1 95 155 GLN B N 1
ATOM 3210 C CA . GLN B 1 155 ? -5.637 -32.219 -30.641 1 95 155 GLN B CA 1
ATOM 3211 C C . GLN B 1 155 ? -5.211 -31.922 -32.062 1 95 155 GLN B C 1
ATOM 3213 O O . GLN B 1 155 ? -5.117 -32.812 -32.906 1 95 155 GLN B O 1
ATOM 3218 N N . ASP B 1 156 ? -5.004 -30.703 -32.344 1 95.88 156 ASP B N 1
ATOM 3219 C CA . ASP B 1 156 ? -4.68 -30.25 -33.688 1 95.88 156 ASP B CA 1
ATOM 3220 C C . ASP B 1 156 ? -3.303 -30.766 -34.125 1 95.88 156 ASP B C 1
ATOM 3222 O O . ASP B 1 156 ? -3.045 -30.938 -35.312 1 95.88 156 ASP B O 1
ATOM 3226 N N . ASN B 1 157 ? -2.441 -31.031 -33.188 1 95.94 157 ASN B N 1
ATOM 3227 C CA . ASN B 1 157 ? -1.065 -31.375 -33.531 1 95.94 157 ASN B CA 1
ATOM 3228 C C . ASN B 1 157 ? -0.692 -32.75 -33 1 95.94 157 ASN B C 1
ATOM 3230 O O . ASN B 1 157 ? 0.486 -33.031 -32.781 1 95.94 157 ASN B O 1
ATOM 3234 N N . PHE B 1 158 ? -1.646 -33.562 -32.75 1 95 158 PHE B N 1
ATOM 3235 C CA . PHE B 1 158 ? -1.455 -34.812 -32.062 1 95 158 PHE B CA 1
ATOM 3236 C C . PHE B 1 158 ? -0.442 -35.688 -32.812 1 95 158 PHE B C 1
ATOM 3238 O O . PHE B 1 158 ? 0.483 -36.219 -32.188 1 95 158 PHE B O 1
ATOM 3245 N N . GLU B 1 159 ? -0.541 -35.75 -34.094 1 93.12 159 GLU B N 1
ATOM 3246 C CA . GLU B 1 159 ? 0.336 -36.625 -34.906 1 93.12 159 GLU B CA 1
ATOM 3247 C C . GLU B 1 159 ? 1.789 -36.156 -34.781 1 93.12 159 GLU B C 1
ATOM 3249 O O . GLU B 1 159 ? 2.693 -36.969 -34.625 1 93.12 159 GLU B O 1
ATOM 3254 N N . SER B 1 160 ? 1.944 -34.906 -34.938 1 95.81 160 SER B N 1
ATOM 3255 C CA . SER B 1 160 ? 3.289 -34.375 -34.812 1 95.81 160 SER B CA 1
ATOM 3256 C C . SER B 1 160 ? 3.826 -34.5 -33.406 1 95.81 160 SER B C 1
ATOM 3258 O O . SER B 1 160 ? 5.023 -34.719 -33.188 1 95.81 160 SER B O 1
ATOM 3260 N N . LEU B 1 161 ? 2.984 -34.406 -32.375 1 95.31 161 LEU B N 1
ATOM 3261 C CA . LEU B 1 161 ? 3.357 -34.438 -30.969 1 95.31 161 LEU B CA 1
ATOM 3262 C C . LEU B 1 161 ? 3.904 -35.781 -30.578 1 95.31 161 LEU B C 1
ATOM 3264 O O . LEU B 1 161 ? 4.949 -35.875 -29.922 1 95.31 161 LEU B O 1
ATOM 3268 N N . ILE B 1 162 ? 3.287 -36.875 -31 1 92.88 162 ILE B N 1
ATOM 3269 C CA . ILE B 1 162 ? 3.676 -38.219 -30.547 1 92.88 162 ILE B CA 1
ATOM 3270 C C . ILE B 1 162 ? 4.957 -38.625 -31.266 1 92.88 162 ILE B C 1
ATOM 3272 O O . ILE B 1 162 ? 5.59 -39.625 -30.875 1 92.88 162 ILE B O 1
ATOM 3276 N N . GLU B 1 163 ? 5.348 -37.906 -32.312 1 92.12 163 GLU B N 1
ATOM 3277 C CA . GLU B 1 163 ? 6.574 -38.219 -33.031 1 92.12 163 GLU B CA 1
ATOM 3278 C C . GLU B 1 163 ? 7.727 -37.312 -32.562 1 92.12 163 GLU B C 1
ATOM 3280 O O . GLU B 1 163 ? 8.867 -37.5 -33.031 1 92.12 163 GLU B O 1
ATOM 3285 N N . ASP B 1 164 ? 7.398 -36.562 -31.703 1 92.75 164 ASP B N 1
ATOM 3286 C CA . ASP B 1 164 ? 8.391 -35.625 -31.188 1 92.75 164 ASP B CA 1
ATOM 3287 C C . ASP B 1 164 ? 9.141 -36.219 -30 1 92.75 164 ASP B C 1
ATOM 3289 O O . ASP B 1 164 ? 8.562 -36.938 -29.203 1 92.75 164 ASP B O 1
ATOM 3293 N N . SER B 1 165 ? 10.43 -35.812 -29.828 1 91.31 165 SER B N 1
ATOM 3294 C CA . SER B 1 165 ? 11.273 -36.344 -28.75 1 91.31 165 SER B CA 1
ATOM 3295 C C . SER B 1 165 ? 10.75 -35.938 -27.391 1 91.31 165 SER B C 1
ATOM 3297 O O . SER B 1 165 ? 10.93 -36.656 -26.406 1 91.31 165 SER B O 1
ATOM 3299 N N . TYR B 1 166 ? 10.055 -34.938 -27.297 1 90.06 166 TYR B N 1
ATOM 3300 C CA . TYR B 1 166 ? 9.531 -34.438 -26.031 1 90.06 166 TYR B CA 1
ATOM 3301 C C . TYR B 1 166 ? 8.445 -35.375 -25.484 1 90.06 166 TYR B C 1
ATOM 3303 O O . TYR B 1 166 ? 8.188 -35.406 -24.281 1 90.06 166 TYR B O 1
ATOM 3311 N N . PHE B 1 167 ? 7.859 -36.062 -26.438 1 90.75 167 PHE B N 1
ATOM 3312 C CA . PHE B 1 167 ? 6.859 -37.031 -26.031 1 90.75 167 PHE B CA 1
ATOM 3313 C C . PHE B 1 167 ? 7.496 -38.406 -25.828 1 90.75 167 PHE B C 1
ATOM 3315 O O . PHE B 1 167 ? 7.363 -39 -24.75 1 90.75 167 PHE B O 1
ATOM 3322 N N . TYR B 1 168 ? 8.273 -38.844 -26.75 1 87.75 168 TYR B N 1
ATOM 3323 C CA . TYR B 1 168 ? 8.688 -40.25 -26.672 1 87.75 168 TYR B CA 1
ATOM 3324 C C . TYR B 1 168 ? 9.875 -40.406 -25.734 1 87.75 168 TYR B C 1
ATOM 3326 O O . TYR B 1 168 ? 10.195 -41.531 -25.328 1 87.75 168 TYR B O 1
ATOM 3334 N N . ASP B 1 169 ? 10.5 -39.281 -25.312 1 89.25 169 ASP B N 1
ATOM 3335 C CA . ASP B 1 169 ? 11.602 -39.375 -24.359 1 89.25 169 ASP B CA 1
ATOM 3336 C C . ASP B 1 169 ? 11.094 -39.312 -22.922 1 89.25 169 ASP B C 1
ATOM 3338 O O . ASP B 1 169 ? 11.875 -39.406 -21.969 1 89.25 169 ASP B O 1
ATOM 3342 N N . THR B 1 170 ? 9.82 -39.25 -22.781 1 88.81 170 THR B N 1
ATOM 3343 C CA . THR B 1 170 ? 9.266 -39.188 -21.422 1 88.81 170 THR B CA 1
ATOM 3344 C C . THR B 1 170 ? 9.359 -40.531 -20.719 1 88.81 170 THR B C 1
ATOM 3346 O O . THR B 1 170 ? 9.523 -41.562 -21.359 1 88.81 170 THR B O 1
ATOM 3349 N N . THR B 1 171 ? 9.344 -40.438 -19.453 1 88.19 171 THR B N 1
ATOM 3350 C CA . THR B 1 171 ? 9.344 -41.656 -18.656 1 88.19 171 THR B CA 1
ATOM 3351 C C . THR B 1 171 ? 7.988 -42.344 -18.719 1 88.19 171 THR B C 1
ATOM 3353 O O . THR B 1 171 ? 7.004 -41.75 -19.172 1 88.19 171 THR B O 1
ATOM 3356 N N . ALA B 1 172 ? 7.969 -43.562 -18.266 1 87.31 172 ALA B N 1
ATOM 3357 C CA . ALA B 1 172 ? 6.727 -44.312 -18.25 1 87.31 172 ALA B CA 1
ATOM 3358 C C . ALA B 1 172 ? 5.688 -43.656 -17.359 1 87.31 172 ALA B C 1
ATOM 3360 O O . ALA B 1 172 ? 4.508 -43.594 -17.703 1 87.31 172 ALA B O 1
ATOM 3361 N N . SER B 1 173 ? 6.164 -43.188 -16.281 1 89.5 173 SER B N 1
ATOM 3362 C CA . SER B 1 173 ? 5.254 -42.531 -15.352 1 89.5 173 SER B CA 1
ATOM 3363 C C . SER B 1 173 ? 4.676 -41.25 -15.945 1 89.5 173 SER B C 1
ATOM 3365 O O . SER B 1 173 ? 3.486 -40.969 -15.781 1 89.5 173 SER B O 1
ATOM 3367 N N . SER B 1 174 ? 5.457 -40.531 -16.641 1 90.75 174 SER B N 1
ATOM 3368 C CA . SER B 1 174 ? 5.027 -39.25 -17.203 1 90.75 174 SER B CA 1
ATOM 3369 C C . SER B 1 174 ? 4.035 -39.438 -18.344 1 90.75 174 SER B C 1
ATOM 3371 O O . SER B 1 174 ? 3.016 -38.75 -18.422 1 90.75 174 SER B O 1
ATOM 3373 N N . VAL B 1 175 ? 4.395 -40.406 -19.219 1 89.44 175 VAL B N 1
ATOM 3374 C CA . VAL B 1 175 ? 3.531 -40.625 -20.375 1 89.44 175 VAL B CA 1
ATOM 3375 C C . VAL B 1 175 ? 2.172 -41.156 -19.906 1 89.44 175 VAL B C 1
ATOM 3377 O O . VAL B 1 175 ? 1.135 -40.75 -20.453 1 89.44 175 VAL B O 1
ATOM 3380 N N . LEU B 1 176 ? 2.229 -42 -18.922 1 88.94 176 LEU B N 1
ATOM 3381 C CA . LEU B 1 176 ? 0.979 -42.5 -18.359 1 88.94 176 LEU B CA 1
ATOM 3382 C C . LEU B 1 176 ? 0.13 -41.344 -17.812 1 88.94 176 LEU B C 1
ATOM 3384 O O . LEU B 1 176 ? -1.066 -41.281 -18.094 1 88.94 176 LEU B O 1
ATOM 3388 N N . ARG B 1 177 ? 0.746 -40.469 -17.125 1 91.12 177 ARG B N 1
ATOM 3389 C CA . ARG B 1 177 ? 0.053 -39.344 -16.531 1 91.12 177 ARG B CA 1
ATOM 3390 C C . ARG B 1 177 ? -0.556 -38.438 -17.609 1 91.12 177 ARG B C 1
ATOM 3392 O O . ARG B 1 177 ? -1.71 -38.031 -17.5 1 91.12 177 ARG B O 1
ATOM 3399 N N . TYR B 1 178 ? 0.2 -38.188 -18.578 1 91.88 178 TYR B N 1
ATOM 3400 C CA . TYR B 1 178 ? -0.268 -37.344 -19.672 1 91.88 178 TYR B CA 1
ATOM 3401 C C . TYR B 1 178 ? -1.458 -37.969 -20.391 1 91.88 178 TYR B C 1
ATOM 3403 O O . TYR B 1 178 ? -2.48 -37.312 -20.594 1 91.88 178 TYR B O 1
ATOM 3411 N N . LEU B 1 179 ? -1.289 -39.219 -20.719 1 90.25 179 LEU B N 1
ATOM 3412 C CA . LEU B 1 179 ? -2.324 -39.875 -21.5 1 90.25 179 LEU B CA 1
ATOM 3413 C C . LEU B 1 179 ? -3.605 -40.031 -20.688 1 90.25 179 LEU B C 1
ATOM 3415 O O . LEU B 1 179 ? -4.707 -39.875 -21.219 1 90.25 179 LEU B O 1
ATOM 3419 N N . LYS B 1 180 ? -3.428 -40.281 -19.469 1 90 180 LYS B N 1
ATOM 3420 C CA . LYS B 1 180 ? -4.602 -40.375 -18.594 1 90 180 LYS B CA 1
ATOM 3421 C C . LYS B 1 180 ? -5.32 -39.062 -18.5 1 90 180 LYS B C 1
ATOM 3423 O O . LYS B 1 180 ? -6.551 -39 -18.562 1 90 180 LYS B O 1
ATOM 3428 N N . LEU B 1 181 ? -4.59 -38.031 -18.359 1 90.19 181 LEU B N 1
ATOM 3429 C CA . LEU B 1 181 ? -5.141 -36.688 -18.25 1 90.19 181 LEU B CA 1
ATOM 3430 C C . LEU B 1 181 ? -5.844 -36.281 -19.531 1 90.19 181 LEU B C 1
ATOM 3432 O O . LEU B 1 181 ? -6.941 -35.719 -19.5 1 90.19 181 LEU B O 1
ATOM 3436 N N . LEU B 1 182 ? -5.27 -36.656 -20.641 1 90.62 182 LEU B N 1
ATOM 3437 C CA . LEU B 1 182 ? -5.785 -36.219 -21.938 1 90.62 182 LEU B CA 1
ATOM 3438 C C . LEU B 1 182 ? -6.984 -37.062 -22.344 1 90.62 182 LEU B C 1
ATOM 3440 O O . LEU B 1 182 ? -7.836 -36.625 -23.109 1 90.62 182 LEU B O 1
ATOM 3444 N N . GLN B 1 183 ? -6.988 -38.25 -21.844 1 89.5 183 GLN B N 1
ATOM 3445 C CA . GLN B 1 183 ? -8.086 -39.156 -22.141 1 89.5 183 GLN B CA 1
ATOM 3446 C C . GLN B 1 183 ? -9.406 -38.625 -21.594 1 89.5 183 GLN B C 1
ATOM 3448 O O . GLN B 1 183 ? -10.477 -38.938 -22.125 1 89.5 183 GLN B O 1
ATOM 3453 N N . GLN B 1 184 ? -9.312 -37.875 -20.594 1 87.56 184 GLN B N 1
ATOM 3454 C CA . GLN B 1 184 ? -10.516 -37.375 -19.906 1 87.56 184 GLN B CA 1
ATOM 3455 C C . GLN B 1 184 ? -11.328 -36.469 -20.812 1 87.56 184 GLN B C 1
ATOM 3457 O O . GLN B 1 184 ? -12.562 -36.562 -20.859 1 87.56 184 GLN B O 1
ATOM 3462 N N . ASP B 1 185 ? -10.648 -35.594 -21.562 1 87.12 185 ASP B N 1
ATOM 3463 C CA . ASP B 1 185 ? -11.484 -34.625 -22.281 1 87.12 185 ASP B CA 1
ATOM 3464 C C . ASP B 1 185 ? -10.812 -34.156 -23.578 1 87.12 185 ASP B C 1
ATOM 3466 O O . ASP B 1 185 ? -11.367 -33.344 -24.312 1 87.12 185 ASP B O 1
ATOM 3470 N N . VAL B 1 186 ? -9.68 -34.719 -23.844 1 92.81 186 VAL B N 1
ATOM 3471 C CA . VAL B 1 186 ? -8.938 -34.156 -24.969 1 92.81 186 VAL B CA 1
ATOM 3472 C C . VAL B 1 186 ? -8.812 -35.219 -26.078 1 92.81 186 VAL B C 1
ATOM 3474 O O . VAL B 1 186 ? -9.211 -34.969 -27.219 1 92.81 186 VAL B O 1
ATOM 3477 N N . LEU B 1 187 ? -8.312 -36.406 -25.734 1 92.56 187 LEU B N 1
ATOM 3478 C CA . LEU B 1 187 ? -7.992 -37.438 -26.719 1 92.56 187 LEU B CA 1
ATOM 3479 C C . LEU B 1 187 ? -9.047 -38.531 -26.719 1 92.56 187 LEU B C 1
ATOM 3481 O O . LEU B 1 187 ? -9.594 -38.875 -25.672 1 92.56 187 LEU B O 1
ATOM 3485 N N . THR B 1 188 ? -9.25 -39.125 -27.859 1 90.81 188 THR B N 1
ATOM 3486 C CA . THR B 1 188 ? -10.07 -40.312 -27.969 1 90.81 188 THR B CA 1
ATOM 3487 C C . THR B 1 188 ? -9.297 -41.562 -27.516 1 90.81 188 THR B C 1
ATOM 3489 O O . THR B 1 188 ? -8.07 -41.531 -27.391 1 90.81 188 THR B O 1
ATOM 3492 N N . ASP B 1 189 ? -10.047 -42.625 -27.281 1 88.81 189 ASP B N 1
ATOM 3493 C CA . ASP B 1 189 ? -9.414 -43.875 -26.906 1 88.81 189 ASP B CA 1
ATOM 3494 C C . ASP B 1 189 ? -8.414 -44.312 -27.969 1 88.81 189 ASP B C 1
ATOM 3496 O O . ASP B 1 189 ? -7.328 -44.812 -27.641 1 88.81 189 ASP B O 1
ATOM 3500 N N . ASP B 1 190 ? -8.789 -44.094 -29.188 1 88.62 190 ASP B N 1
ATOM 3501 C CA . ASP B 1 190 ? -7.922 -44.5 -30.297 1 88.62 190 ASP B CA 1
ATOM 3502 C C . ASP B 1 190 ? -6.633 -43.656 -30.297 1 88.62 190 ASP B C 1
ATOM 3504 O O . ASP B 1 190 ? -5.555 -44.188 -30.578 1 88.62 190 ASP B O 1
ATOM 3508 N N . GLN B 1 191 ? -6.75 -42.469 -30 1 91.25 191 GLN B N 1
ATOM 3509 C CA . GLN B 1 191 ? -5.582 -41.594 -29.953 1 91.25 191 GLN B CA 1
ATOM 3510 C C . GLN B 1 191 ? -4.668 -41.969 -28.781 1 91.25 191 GLN B C 1
ATOM 3512 O O . GLN B 1 191 ? -3.441 -41.875 -28.906 1 91.25 191 GLN B O 1
ATOM 3517 N N . VAL B 1 192 ? -5.246 -42.344 -27.703 1 91.56 192 VAL B N 1
ATOM 3518 C CA . VAL B 1 192 ? -4.469 -42.781 -26.547 1 91.56 192 VAL B CA 1
ATOM 3519 C C . VAL B 1 192 ? -3.666 -44.031 -26.906 1 91.56 192 VAL B C 1
ATOM 3521 O O . VAL B 1 192 ? -2.477 -44.094 -26.578 1 91.56 192 VAL B O 1
ATOM 3524 N N . ILE B 1 193 ? -4.332 -44.875 -27.594 1 88.31 193 ILE B N 1
ATOM 3525 C CA . ILE B 1 193 ? -3.682 -46.094 -28.016 1 88.31 193 ILE B CA 1
ATOM 3526 C C . ILE B 1 193 ? -2.527 -45.781 -28.969 1 88.31 193 ILE B C 1
ATOM 3528 O O . ILE B 1 193 ? -1.42 -46.312 -28.797 1 88.31 193 ILE B O 1
ATOM 3532 N N . LEU B 1 194 ? -2.791 -44.938 -29.891 1 88.88 194 LEU B N 1
ATOM 3533 C CA . LEU B 1 194 ? -1.771 -44.531 -30.844 1 88.88 194 LEU B CA 1
ATOM 3534 C C . LEU B 1 194 ? -0.586 -43.875 -30.141 1 88.88 194 LEU B C 1
ATOM 3536 O O . LEU B 1 194 ? 0.566 -44.125 -30.516 1 88.88 194 LEU B O 1
ATOM 3540 N N . GLY B 1 195 ? -0.895 -43.062 -29.203 1 91.12 195 GLY B N 1
ATOM 3541 C CA . GLY B 1 195 ? 0.161 -42.406 -28.438 1 91.12 195 GLY B CA 1
ATOM 3542 C C . GLY B 1 195 ? 1.038 -43.375 -27.688 1 91.12 195 GLY B C 1
ATOM 3543 O O . GLY B 1 195 ? 2.266 -43.25 -27.703 1 91.12 195 GLY B O 1
ATOM 3544 N N . LEU B 1 196 ? 0.389 -44.281 -27.047 1 88.56 196 LEU B N 1
ATOM 3545 C CA . LEU B 1 196 ? 1.131 -45.281 -26.281 1 88.56 196 LEU B CA 1
ATOM 3546 C C . LEU B 1 196 ? 1.987 -46.125 -27.219 1 88.56 196 LEU B C 1
ATOM 3548 O O . LEU B 1 196 ? 3.131 -46.469 -26.891 1 88.56 196 LEU B O 1
ATOM 3552 N N . GLN B 1 197 ? 1.466 -46.438 -28.312 1 85.44 197 GLN B N 1
ATOM 3553 C CA . GLN B 1 197 ? 2.203 -47.219 -29.312 1 85.44 197 GLN B CA 1
ATOM 3554 C C . GLN B 1 197 ? 3.443 -46.469 -29.781 1 85.44 197 GLN B C 1
ATOM 3556 O O . GLN B 1 197 ? 4.523 -47.062 -29.891 1 85.44 197 GLN B O 1
ATOM 3561 N N . ALA B 1 198 ? 3.223 -45.312 -30.062 1 87.81 198 ALA B N 1
ATOM 3562 C CA . ALA B 1 198 ? 4.336 -44.469 -30.531 1 87.81 198 ALA B CA 1
ATOM 3563 C C . ALA B 1 198 ? 5.43 -44.375 -29.453 1 87.81 198 ALA B C 1
ATOM 3565 O O . ALA B 1 198 ? 6.617 -44.438 -29.781 1 87.81 198 ALA B O 1
ATOM 3566 N N . TRP B 1 199 ? 5.027 -44.219 -28.219 1 90.56 199 TRP B N 1
ATOM 3567 C CA . TRP B 1 199 ? 5.973 -44.125 -27.109 1 90.56 199 TRP B CA 1
ATOM 3568 C C . TRP B 1 199 ? 6.758 -45.406 -26.938 1 90.56 199 TRP B C 1
ATOM 3570 O O . TRP B 1 199 ? 7.977 -45.375 -26.75 1 90.56 199 TRP B O 1
ATOM 3580 N N . VAL B 1 200 ? 6.168 -46.562 -27.094 1 84.62 200 VAL B N 1
ATOM 3581 C CA . VAL B 1 200 ? 6.789 -47.875 -26.891 1 84.62 200 VAL B CA 1
ATOM 3582 C C . VAL B 1 200 ? 7.734 -48.156 -28.062 1 84.62 200 VAL B C 1
ATOM 3584 O O . VAL B 1 200 ? 8.828 -48.688 -27.859 1 84.62 200 VAL B O 1
ATOM 3587 N N . LYS B 1 201 ? 7.355 -47.812 -29.219 1 83.06 201 LYS B N 1
ATOM 3588 C CA . LYS B 1 201 ? 8.102 -48.125 -30.438 1 83.06 201 LYS B CA 1
ATOM 3589 C C . LYS B 1 201 ? 9.469 -47.438 -30.422 1 83.06 201 LYS B C 1
ATOM 3591 O O . LYS B 1 201 ? 10.438 -48 -30.969 1 83.06 201 LYS B O 1
ATOM 3596 N N . HIS B 1 202 ? 9.57 -46.344 -29.891 1 84.38 202 HIS B N 1
ATOM 3597 C CA . HIS B 1 202 ? 10.82 -45.594 -29.922 1 84.38 202 HIS B CA 1
ATOM 3598 C C . HIS B 1 202 ? 11.891 -46.25 -29.078 1 84.38 202 HIS B C 1
ATOM 3600 O O . HIS B 1 202 ? 13.086 -46.125 -29.359 1 84.38 202 HIS B O 1
ATOM 3606 N N . SER B 1 203 ? 11.539 -46.906 -27.922 1 80.81 203 SER B N 1
ATOM 3607 C CA . SER B 1 203 ? 12.477 -47.656 -27.109 1 80.81 203 SER B CA 1
ATOM 3608 C C . SER B 1 203 ? 11.859 -48.969 -26.625 1 80.81 203 SER B C 1
ATOM 3610 O O . SER B 1 203 ? 11.773 -49.219 -25.422 1 80.81 203 SER B O 1
ATOM 3612 N N . TYR B 1 204 ? 11.648 -49.75 -27.531 1 73.44 204 TYR B N 1
ATOM 3613 C CA . TYR B 1 204 ? 10.867 -50.969 -27.297 1 73.44 204 TYR B CA 1
ATOM 3614 C C . TYR B 1 204 ? 11.547 -51.875 -26.297 1 73.44 204 TYR B C 1
ATOM 3616 O O . TYR B 1 204 ? 10.914 -52.344 -25.359 1 73.44 204 TYR B O 1
ATOM 3624 N N . ASN B 1 205 ? 12.766 -52.031 -26.406 1 74.19 205 ASN B N 1
ATOM 3625 C CA . ASN B 1 205 ? 13.492 -52.969 -25.562 1 74.19 205 ASN B CA 1
ATOM 3626 C C . ASN B 1 205 ? 13.492 -52.531 -24.109 1 74.19 205 ASN B C 1
ATOM 3628 O O . ASN B 1 205 ? 13.367 -53.375 -23.203 1 74.19 205 ASN B O 1
ATOM 3632 N N . ASP B 1 206 ? 13.469 -51.25 -23.875 1 78.81 206 ASP B N 1
ATOM 3633 C CA . ASP B 1 206 ? 13.562 -50.719 -22.516 1 78.81 206 ASP B CA 1
ATOM 3634 C C . ASP B 1 206 ? 12.18 -50.562 -21.891 1 78.81 206 ASP B C 1
ATOM 3636 O O . ASP B 1 206 ? 12.016 -50.656 -20.688 1 78.81 206 ASP B O 1
ATOM 3640 N N . ARG B 1 207 ? 11.164 -50.438 -22.875 1 80 207 ARG B N 1
ATOM 3641 C CA . ARG B 1 207 ? 9.883 -49.969 -22.344 1 80 207 ARG B CA 1
ATOM 3642 C C . ARG B 1 207 ? 8.844 -51.094 -22.375 1 80 207 ARG B C 1
ATOM 3644 O O . ARG B 1 207 ? 7.746 -50.938 -21.828 1 80 207 ARG B O 1
ATOM 3651 N N . LYS B 1 208 ? 9.219 -52.125 -22.906 1 72.31 208 LYS B N 1
ATOM 3652 C CA . LYS B 1 208 ? 8.273 -53.219 -23.047 1 72.31 208 LYS B CA 1
ATOM 3653 C C . LYS B 1 208 ? 7.754 -53.688 -21.672 1 72.31 208 LYS B C 1
ATOM 3655 O O . LYS B 1 208 ? 6.574 -54 -21.531 1 72.31 208 LYS B O 1
ATOM 3660 N N . TYR B 1 209 ? 8.641 -53.594 -20.719 1 73.25 209 TYR B N 1
ATOM 3661 C CA . TYR B 1 209 ? 8.219 -54.031 -19.391 1 73.25 209 TYR B CA 1
ATOM 3662 C C . TYR B 1 209 ? 7.328 -53 -18.734 1 73.25 209 TYR B C 1
ATOM 3664 O O . TYR B 1 209 ? 6.367 -53.344 -18.047 1 73.25 209 TYR B O 1
ATOM 3672 N N . HIS B 1 210 ? 7.586 -51.781 -19 1 79.38 210 HIS B N 1
ATOM 3673 C CA . HIS B 1 210 ? 6.789 -50.688 -18.438 1 79.38 210 HIS B CA 1
ATOM 3674 C C . HIS B 1 210 ? 5.422 -50.594 -19.094 1 79.38 210 HIS B C 1
ATOM 3676 O O . HIS B 1 210 ? 4.457 -50.125 -18.484 1 79.38 210 HIS B O 1
ATOM 3682 N N . THR B 1 211 ? 5.414 -51.125 -20.297 1 78.38 211 THR B N 1
ATOM 3683 C CA . THR B 1 211 ? 4.203 -51 -21.109 1 78.38 211 THR B CA 1
ATOM 3684 C C . THR B 1 211 ? 3.086 -51.875 -20.516 1 78.38 211 THR B C 1
ATOM 3686 O O . THR B 1 211 ? 1.921 -51.469 -20.516 1 78.38 211 THR B O 1
ATOM 3689 N N . ALA B 1 212 ? 3.48 -52.938 -20.031 1 73.44 212 ALA B N 1
ATOM 3690 C CA . ALA B 1 212 ? 2.488 -53.812 -19.406 1 73.44 212 ALA B CA 1
ATOM 3691 C C . ALA B 1 212 ? 1.815 -53.125 -18.234 1 73.44 212 ALA B C 1
ATOM 3693 O O . ALA B 1 212 ? 0.594 -53.188 -18.078 1 73.44 212 ALA B O 1
ATOM 3694 N N . LYS B 1 213 ? 2.627 -52.469 -17.547 1 77.75 213 LYS B N 1
ATOM 3695 C CA . LYS B 1 213 ? 2.121 -51.75 -16.375 1 77.75 213 LYS B CA 1
ATOM 3696 C C . LYS B 1 213 ? 1.193 -50.625 -16.797 1 77.75 213 LYS B C 1
ATOM 3698 O O . LYS B 1 213 ? 0.169 -50.375 -16.156 1 77.75 213 LYS B O 1
ATOM 3703 N N . ILE B 1 214 ? 1.53 -50 -17.844 1 82.88 214 ILE B N 1
ATOM 3704 C CA . ILE B 1 214 ? 0.76 -48.875 -18.344 1 82.88 214 ILE B CA 1
ATOM 3705 C C . ILE B 1 214 ? -0.584 -49.344 -18.875 1 82.88 214 ILE B C 1
ATOM 3707 O O . ILE B 1 214 ? -1.619 -48.719 -18.641 1 82.88 214 ILE B O 1
ATOM 3711 N N . ILE B 1 215 ? -0.56 -50.5 -19.5 1 80.56 215 ILE B N 1
ATOM 3712 C CA . ILE B 1 215 ? -1.763 -51.062 -20.125 1 80.56 215 ILE B CA 1
ATOM 3713 C C . ILE B 1 215 ? -2.787 -51.406 -19.031 1 80.56 215 ILE B C 1
ATOM 3715 O O . ILE B 1 215 ? -3.988 -51.188 -19.219 1 80.56 215 ILE B O 1
ATOM 3719 N N . HIS B 1 216 ? -2.283 -51.812 -17.906 1 80.38 216 HIS B N 1
ATOM 3720 C CA . HIS B 1 216 ? -3.16 -52.156 -16.812 1 80.38 216 HIS B CA 1
ATOM 3721 C C . HIS B 1 216 ? -3.891 -50.938 -16.25 1 80.38 216 HIS B C 1
ATOM 3723 O O . HIS B 1 216 ? -4.945 -51.062 -15.625 1 80.38 216 HIS B O 1
ATOM 3729 N N . GLN B 1 217 ? -3.295 -49.844 -16.594 1 82 217 GLN B N 1
ATOM 3730 C CA . GLN B 1 217 ? -3.889 -48.594 -16.109 1 82 217 GLN B CA 1
ATOM 3731 C C . GLN B 1 217 ? -4.973 -48.094 -17.062 1 82 217 GLN B C 1
ATOM 3733 O O . GLN B 1 217 ? -5.676 -47.156 -16.766 1 82 217 GLN B O 1
ATOM 3738 N N . PHE B 1 218 ? -5.078 -48.781 -18.188 1 85.19 218 PHE B N 1
ATOM 3739 C CA . PHE B 1 218 ? -6.129 -48.5 -19.156 1 85.19 218 PHE B CA 1
ATOM 3740 C C . PHE B 1 218 ? -6.984 -49.719 -19.422 1 85.19 218 PHE B C 1
ATOM 3742 O O . PHE B 1 218 ? -7 -50.25 -20.531 1 85.19 218 PHE B O 1
ATOM 3749 N N . PRO B 1 219 ? -7.797 -50.094 -18.469 1 80.38 219 PRO B N 1
ATOM 3750 C CA . PRO B 1 219 ? -8.555 -51.344 -18.594 1 80.38 219 PRO B CA 1
ATOM 3751 C C . PRO B 1 219 ? -9.453 -51.344 -19.812 1 80.38 219 PRO B C 1
ATOM 3753 O O . PRO B 1 219 ? -9.609 -52.406 -20.453 1 80.38 219 PRO B O 1
ATOM 3756 N N . GLU B 1 220 ? -10 -50.312 -20.188 1 82.62 220 GLU B N 1
ATOM 3757 C CA . GLU B 1 220 ? -10.938 -50.25 -21.312 1 82.62 220 GLU B CA 1
ATOM 3758 C C . GLU B 1 220 ? -10.203 -50.375 -22.641 1 82.62 220 GLU B C 1
ATOM 3760 O O . GLU B 1 220 ? -10.812 -50.688 -23.672 1 82.62 220 GLU B O 1
ATOM 3765 N N . LEU B 1 221 ? -8.93 -50.188 -22.562 1 82.19 221 LEU B N 1
ATOM 3766 C CA . LEU B 1 221 ? -8.156 -50.156 -23.797 1 82.19 221 LEU B CA 1
ATOM 3767 C C . LEU B 1 221 ? -7.254 -51.406 -23.875 1 82.19 221 LEU B C 1
ATOM 3769 O O . LEU B 1 221 ? -6.508 -51.562 -24.844 1 82.19 221 LEU B O 1
ATOM 3773 N N . LYS B 1 222 ? -7.359 -52.188 -22.906 1 80.19 222 LYS B N 1
ATOM 3774 C CA . LYS B 1 222 ? -6.434 -53.312 -22.734 1 80.19 222 LYS B CA 1
ATOM 3775 C C . LYS B 1 222 ? -6.457 -54.25 -23.938 1 80.19 222 LYS B C 1
ATOM 3777 O O . LYS B 1 222 ? -5.402 -54.594 -24.469 1 80.19 222 LYS B O 1
ATOM 3782 N N . GLU B 1 223 ? -7.625 -54.594 -24.391 1 77 223 GLU B N 1
ATOM 3783 C CA . GLU B 1 223 ? -7.754 -55.531 -25.5 1 77 223 GLU B CA 1
ATOM 3784 C C . GLU B 1 223 ? -7.113 -54.969 -26.766 1 77 223 GLU B C 1
ATOM 3786 O O . GLU B 1 223 ? -6.375 -55.688 -27.453 1 77 223 GLU B O 1
ATOM 3791 N N . LYS B 1 224 ? -7.324 -53.75 -27.016 1 80.38 224 LYS B N 1
ATOM 3792 C CA . LYS B 1 224 ? -6.797 -53.125 -28.219 1 80.38 224 LYS B CA 1
ATOM 3793 C C . LYS B 1 224 ? -5.289 -52.906 -28.109 1 80.38 224 LYS B C 1
ATOM 3795 O O . LYS B 1 224 ? -4.566 -53.062 -29.109 1 80.38 224 LYS B O 1
ATOM 3800 N N . LEU B 1 225 ? -4.875 -52.688 -26.953 1 78.31 225 LEU B N 1
ATOM 3801 C CA . LEU B 1 225 ? -3.465 -52.406 -26.703 1 78.31 225 LEU B CA 1
ATOM 3802 C C . LEU B 1 225 ? -2.629 -53.688 -26.828 1 78.31 225 LEU B C 1
ATOM 3804 O O . LEU B 1 225 ? -1.512 -53.656 -27.359 1 78.31 225 LEU B O 1
ATOM 3808 N N . LEU B 1 226 ? -3.266 -54.75 -26.391 1 74 226 LEU B N 1
ATOM 3809 C CA . LEU B 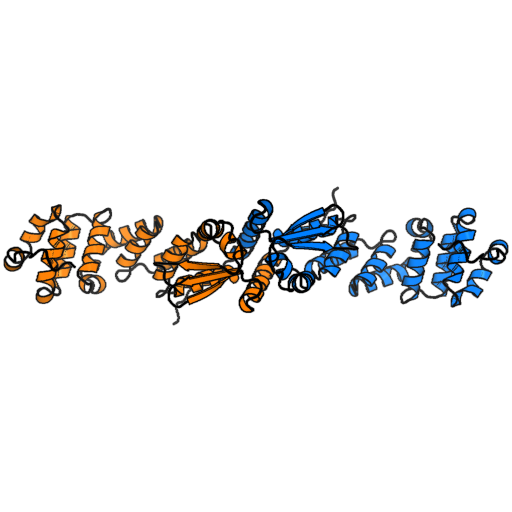1 226 ? -2.566 -56.031 -26.422 1 74 226 LEU B CA 1
ATOM 3810 C C . LEU B 1 226 ? -2.402 -56.531 -27.859 1 74 226 LEU B C 1
ATOM 3812 O O . LEU B 1 226 ? -1.454 -57.25 -28.172 1 74 226 LEU B O 1
ATOM 3816 N N . GLU B 1 227 ? -3.268 -56.094 -28.672 1 72 227 GLU B N 1
ATOM 3817 C CA . GLU B 1 227 ? -3.219 -56.531 -30.062 1 72 227 GLU B CA 1
ATOM 3818 C C . GLU B 1 227 ? -2.02 -55.906 -30.781 1 72 227 GLU B C 1
ATOM 3820 O O . GLU B 1 227 ? -1.491 -56.5 -31.734 1 72 227 GLU B O 1
ATOM 3825 N N . PHE B 1 228 ? -1.629 -54.812 -30.312 1 65.38 228 PHE B N 1
ATOM 3826 C CA . PHE B 1 228 ? -0.565 -54.125 -31.016 1 65.38 228 PHE B CA 1
ATOM 3827 C C . PHE B 1 228 ? 0.795 -54.438 -30.422 1 65.38 228 PHE B C 1
ATOM 3829 O O . PHE B 1 228 ? 1.831 -54.219 -31.047 1 65.38 228 PHE B O 1
ATOM 3836 N N . LEU B 1 229 ? 0.741 -54.938 -29.172 1 65.44 229 LEU B N 1
ATOM 3837 C CA . LEU B 1 229 ? 2.014 -55.25 -28.531 1 65.44 229 LEU B CA 1
ATOM 3838 C C . LEU B 1 229 ? 2.479 -56.656 -28.922 1 65.44 229 LEU B C 1
ATOM 3840 O O . LEU B 1 229 ? 1.656 -57.531 -29.188 1 65.44 229 LEU B O 1
ATOM 3844 N N . PRO B 1 230 ? 3.787 -56.719 -29.281 1 59.47 230 PRO B N 1
ATOM 3845 C CA . PRO B 1 230 ? 4.277 -58.094 -29.562 1 59.47 230 PRO B CA 1
ATOM 3846 C C . PRO B 1 230 ? 3.873 -59.094 -28.484 1 59.47 230 PRO B C 1
ATOM 3848 O O . PRO B 1 230 ? 3.777 -58.719 -27.297 1 59.47 230 PRO B O 1
ATOM 3851 N N . LYS B 1 231 ? 3.332 -60.125 -28.922 1 56.56 231 LYS B N 1
ATOM 3852 C CA . LYS B 1 231 ? 2.824 -61.25 -28.109 1 56.56 231 LYS B CA 1
ATOM 3853 C C . LYS B 1 231 ? 3.738 -61.5 -26.922 1 56.56 231 LYS B C 1
ATOM 3855 O O . LYS B 1 231 ? 3.271 -61.906 -25.844 1 56.56 231 LYS B O 1
ATOM 3860 N N . GLU B 1 232 ? 4.93 -61.188 -27.047 1 55.56 232 GLU B N 1
ATOM 3861 C CA . GLU B 1 232 ? 5.898 -61.469 -25.984 1 55.56 232 GLU B CA 1
ATOM 3862 C C . GLU B 1 232 ? 5.676 -60.531 -24.797 1 55.56 232 GLU B C 1
ATOM 3864 O O . GLU B 1 232 ? 5.992 -60.875 -23.656 1 55.56 232 GLU B O 1
ATOM 3869 N N . LEU B 1 233 ? 5.156 -59.469 -24.953 1 55.06 233 LEU B N 1
ATOM 3870 C CA . LEU B 1 233 ? 4.973 -58.469 -23.906 1 55.06 233 LEU B CA 1
ATOM 3871 C C . LEU B 1 233 ? 3.648 -58.688 -23.188 1 55.06 233 LEU B C 1
ATOM 3873 O O . LEU B 1 233 ? 3.514 -58.312 -22.016 1 55.06 233 LEU B O 1
ATOM 3877 N N . VAL B 1 234 ? 2.75 -59.188 -23.906 1 52.94 234 VAL B N 1
ATOM 3878 C CA . VAL B 1 234 ? 1.439 -59.5 -23.328 1 52.94 234 VAL B CA 1
ATOM 3879 C C . VAL B 1 234 ? 1.555 -60.625 -22.328 1 52.94 234 VAL B C 1
ATOM 3881 O O . VAL B 1 234 ? 0.88 -60.625 -21.297 1 52.94 234 VAL B O 1
ATOM 3884 N N . GLU B 1 235 ? 2.232 -61.625 -22.641 1 48.72 235 GLU B N 1
ATOM 3885 C CA . GLU B 1 235 ? 2.271 -62.844 -21.828 1 48.72 235 GLU B CA 1
ATOM 3886 C C . GLU B 1 235 ? 3.141 -62.625 -20.594 1 48.72 235 GLU B C 1
ATOM 3888 O O . GLU B 1 235 ? 3.258 -63.531 -19.766 1 48.72 235 GLU B O 1
ATOM 3893 N N . ALA B 1 236 ? 3.916 -61.531 -20.438 1 47.94 236 ALA B N 1
ATOM 3894 C CA . ALA B 1 236 ? 4.688 -61.531 -19.203 1 47.94 236 ALA B CA 1
ATOM 3895 C C . ALA B 1 236 ? 3.775 -61.312 -17.984 1 47.94 236 ALA B C 1
ATOM 3897 O O . ALA B 1 236 ? 2.988 -60.375 -17.953 1 47.94 236 ALA B O 1
ATOM 3898 N N . PRO B 1 237 ? 3.506 -62.281 -17.203 1 44.34 237 PRO B N 1
ATOM 3899 C CA . PRO B 1 237 ? 2.734 -62.25 -15.969 1 44.34 237 PRO B CA 1
ATOM 3900 C C . PRO B 1 237 ? 3.133 -61.062 -15.078 1 44.34 237 PRO B C 1
ATOM 3902 O O . PRO B 1 237 ? 4.324 -60.812 -14.852 1 44.34 237 PRO B O 1
ATOM 3905 N N . PHE B 1 238 ? 2.467 -59.844 -15.109 1 43.41 238 PHE B N 1
ATOM 3906 C CA . PHE B 1 238 ? 2.623 -58.75 -14.172 1 43.41 238 PHE B CA 1
ATOM 3907 C C . PHE B 1 238 ? 2.703 -59.25 -12.742 1 43.41 238 PHE B C 1
ATOM 3909 O O . PHE B 1 238 ? 1.745 -59.844 -12.227 1 43.41 238 PHE B O 1
ATOM 3916 N N . ASN B 1 239 ? 3.83 -59.594 -12.297 1 38.28 239 ASN B N 1
ATOM 3917 C CA . ASN B 1 239 ? 3.898 -59.75 -10.852 1 38.28 239 ASN B CA 1
ATOM 3918 C C . ASN B 1 239 ? 3.611 -58.438 -10.133 1 38.28 239 ASN B C 1
ATOM 3920 O O . ASN B 1 23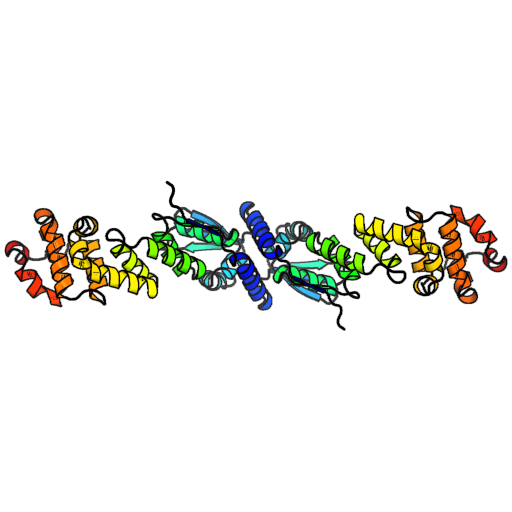9 ? 4.105 -57.375 -10.531 1 38.28 239 ASN B O 1
ATOM 3924 N N . GLY B 1 240 ? 2.473 -58.156 -9.477 1 37.81 240 GLY B N 1
ATOM 3925 C CA . GLY B 1 240 ? 1.882 -57.125 -8.625 1 37.81 240 GLY B CA 1
ATOM 3926 C C . GLY B 1 240 ? 2.914 -56.281 -7.91 1 37.81 240 GLY B C 1
ATOM 3927 O O . GLY B 1 240 ? 2.572 -55.25 -7.297 1 37.81 240 GLY B O 1
ATOM 3928 N N . ASP B 1 241 ? 4.078 -56.656 -7.598 1 38.56 241 ASP B N 1
ATOM 3929 C CA . ASP B 1 241 ? 4.914 -56.094 -6.543 1 38.56 241 ASP B CA 1
ATOM 3930 C C . ASP B 1 241 ? 5.676 -54.875 -7.039 1 38.56 241 ASP B C 1
ATOM 3932 O O . ASP B 1 241 ? 6.273 -54.125 -6.242 1 38.56 241 ASP B O 1
ATOM 3936 N N . ASP B 1 242 ? 5.973 -54.562 -8.344 1 35.19 242 ASP B N 1
ATOM 3937 C CA . ASP B 1 242 ? 7.043 -53.625 -8.633 1 35.19 242 ASP B CA 1
ATOM 3938 C C . ASP B 1 242 ? 6.496 -52.188 -8.789 1 35.19 242 ASP B C 1
ATOM 3940 O O . ASP B 1 242 ? 7.199 -51.312 -9.25 1 35.19 242 ASP B O 1
ATOM 3944 N N . LEU B 1 243 ? 5.293 -51.906 -8.945 1 37.19 243 LEU B N 1
ATOM 3945 C CA . LEU B 1 243 ? 4.828 -50.531 -9.055 1 37.19 243 LEU B CA 1
ATOM 3946 C C . LEU B 1 243 ? 5.086 -49.75 -7.762 1 37.19 243 LEU B C 1
ATOM 3948 O O . LEU B 1 243 ? 4.555 -48.656 -7.566 1 37.19 243 LEU B O 1
ATOM 3952 N N . LYS B 1 244 ? 5.809 -50.281 -6.617 1 32.62 244 LYS B N 1
ATOM 3953 C CA . LYS B 1 244 ? 6.051 -49.438 -5.465 1 32.62 244 LYS B CA 1
ATOM 3954 C C . LYS B 1 244 ? 7.105 -48.375 -5.777 1 32.62 244 LYS B C 1
ATOM 3956 O O . LYS B 1 244 ? 8.125 -48.688 -6.398 1 32.62 244 LYS B O 1
#

Radius of gyration: 37.52 Å; Cα contacts (8 Å, |Δi|>4): 566; chains: 2; bounding box: 40×123×74 Å

InterPro domains:
  IPR000210 BTB/POZ domain [PF00651] (21-123)
  IPR000210 BTB/POZ domain [PS50097] (30-96)
  IPR000210 BTB/POZ domain [SM00225] (30-126)
  IPR011333 SKP1/BTB/POZ domain superfamily [G3DSA:3.30.710.10] (3-128)
  IPR011333 SKP1/BTB/POZ domain superfamily [SSF54695] (3-124)
  IPR011705 BTB/Kelch-associated [PF07707] (131-217)

Nearest PDB structures (foldseek):
  8h37-assembly1_P  TM=7.506E-01  e=9.295E-12  Homo sapiens
  8h37-assembly1_A  TM=7.489E-01  e=1.242E-11  Homo sapiens
  4ap2-assembly1_A  TM=7.487E-01  e=2.443E-11  Homo sapiens
  3i3n-assembly1_A  TM=7.413E-01  e=1.742E-11  Homo sapiens
  3htm-assembly2_D  TM=8.279E-01  e=2.870E-07  Homo sapiens

pLDDT: mean 88.54, std 14.61, range [32.62, 98.81]

Secondary structure (DSSP, 8-state):
----EEEE-SSHHHHHHHHHHHHHHTT-S--EEEEETTEEEEE-HHHHHHH-HHHHHHT-S---SSPEEEE--SS-HHHHHHHHHHHHHSEEEE-TTTHHHHHHHHHHTT-HHHHHHHHHHHHTT-STTTHHHHHHHHHHTT-HHHHHHHHHHHHHTHHHHHTSHHHHTS-HHHHHHHHHHHHHHTS-HHHHHHHHHHHHHHTHHHHHHHHHHHHHT-GGGHHHHHHHS-HHHHSS---TTTT-/----EEEE-SSHHHHHHHHHHHHHHTT-S--EEEEETTEEEEE-HHHHHHH-HHHHHHTTS---SSPEEEE--SS-HHHHHHHHHHHHHSEEEE-TTTHHHHHHHHHHTT-HHHHHHHHHHHHTT-STTTHHHHHHHHHHTT-HHHHHHHHHHHHHTHHHHHTSHHHHTS-HHHHHHHHHHHHHHTS-HHHHHHHHHHHHHHTHHHHHHHHHHHHHT-GGGHHHHHHHS-HHHHSS---TTTT-

Solvent-accessible surface area (backbone atoms only — not comparable to full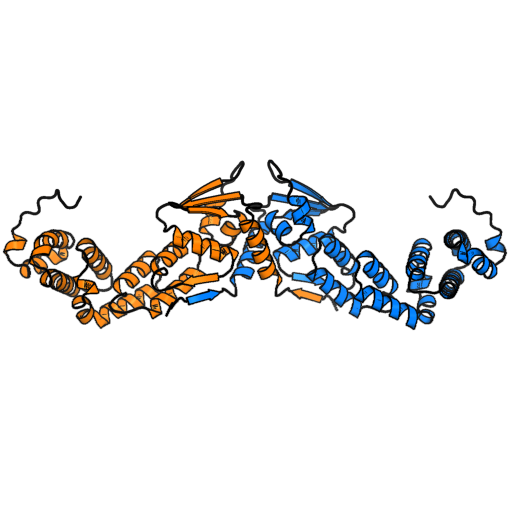-atom values): 26998 Å² total; per-residue (Å²): 126,89,77,53,45,77,46,68,54,88,54,46,41,55,52,35,39,49,34,44,37,51,32,48,76,68,63,47,82,48,41,29,30,42,34,24,89,95,40,79,45,74,36,43,58,66,58,45,34,35,63,13,63,45,42,30,62,69,64,56,62,82,73,83,78,74,71,40,76,46,75,55,74,98,62,57,46,68,37,48,52,48,51,55,48,20,76,42,65,32,38,46,76,40,33,91,79,52,39,76,48,34,32,56,49,26,47,66,37,54,31,62,69,55,32,51,50,36,52,56,54,51,62,76,54,62,42,79,82,35,30,65,60,46,30,51,51,16,59,75,57,66,34,62,69,54,28,49,52,28,38,50,48,48,59,77,38,40,74,63,36,45,70,30,65,72,48,43,67,45,51,70,70,54,49,49,52,50,48,57,59,32,49,73,80,57,41,50,73,67,51,46,48,52,42,52,48,42,35,37,64,77,43,40,89,78,31,43,69,53,44,48,59,50,39,66,73,36,69,91,45,33,71,66,50,51,71,73,41,60,68,73,50,65,67,54,76,81,70,86,75,71,88,116,128,88,76,53,46,76,45,68,53,90,53,46,41,57,50,33,38,50,33,44,34,51,33,47,77,67,64,47,82,47,42,29,30,41,33,24,89,94,40,78,44,72,35,42,58,66,58,44,32,34,63,13,62,46,42,30,61,70,63,56,61,82,74,84,79,74,72,39,77,45,76,56,76,99,61,60,45,69,37,49,51,47,50,53,47,20,76,43,66,32,37,47,76,40,32,93,80,51,39,76,48,35,31,54,49,26,48,66,37,53,30,62,69,56,31,52,50,36,51,54,54,51,62,75,54,62,40,78,82,35,30,65,60,45,30,51,50,16,59,74,56,66,33,62,69,52,29,50,52,27,39,52,48,47,60,77,38,41,74,62,36,46,71,28,66,70,48,42,69,44,52,70,69,53,49,47,51,50,47,55,60,33,48,73,80,57,42,52,73,65,52,48,49,51,42,52,49,41,36,36,65,77,43,41,88,79,31,44,70,54,44,48,60,50,39,67,73,34,69,92,46,32,71,68,49,50,70,72,40,59,68,75,49,64,68,54,77,80,68,86,74,71,87,116